Protein AF-A0A916NHJ7-F1 (afdb_monomer)

Sequence (462 aa):
MIALILFLASYVYMGFEMLASRILGPYFGSGITVWACIISVFLIGSSIGYLLGGRTADLQGNRRWIRIYLLWAAVSVSISWPLSRLTLPLLSEEVTMASILLQTSLLFLIPSILSSAAIPGLMKLGIGERTEGVKIGIYHMVVSVGSVAGTLITTFYMLPGMRLQHIVIGFALIYFLSWFMMEVKWYKLCLFAIAFIPLLDIGGARLGDNPIKDHVSTPYHDIFITESSEYNGQPGDYVFMQFDTHALQGAIDKNDRNNILFSYIRETLHIADTYAPQAHNIFMIGHGAGILTNALEQSGKTIEVAELDPQVLELSRKYFGYAGDRVAIGDGRVLLNEKQDSRYDMIVLDAFKAEGVPFHLLTRDFFQLVQRKLKPSGLVVINMIGAIEGDSLIEDVTATTGSVFGSVKTIARYDDKQMDQNILYLLSQQPLASVKTSEYMEVTTRAGNIITDQSIPNRKLQ

Structure (mmCIF, N/CA/C/O backbone):
data_AF-A0A916NHJ7-F1
#
_entry.id   AF-A0A916NHJ7-F1
#
loop_
_atom_site.group_PDB
_atom_site.id
_atom_site.type_symbol
_atom_site.label_atom_id
_atom_site.label_alt_id
_atom_site.label_comp_id
_atom_site.label_asym_id
_atom_site.label_entity_id
_atom_site.label_seq_id
_atom_site.pdbx_PDB_ins_code
_atom_site.Cartn_x
_atom_site.Cartn_y
_atom_site.Cartn_z
_atom_site.occupancy
_atom_site.B_iso_or_equiv
_atom_site.auth_seq_id
_atom_site.auth_comp_id
_atom_site.auth_asym_id
_atom_site.auth_atom_id
_atom_site.pdbx_PDB_model_num
ATOM 1 N N . MET A 1 1 ? 13.258 -7.791 -36.715 1.00 88.31 1 MET A N 1
ATOM 2 C CA . MET A 1 1 ? 14.292 -7.463 -35.703 1.00 88.31 1 MET A CA 1
ATOM 3 C C . MET A 1 1 ? 14.124 -6.056 -35.132 1.00 88.31 1 MET A C 1
ATOM 5 O O . MET A 1 1 ? 13.813 -5.963 -33.960 1.00 88.31 1 MET A O 1
ATOM 9 N N . ILE A 1 2 ? 14.275 -4.977 -35.918 1.00 92.00 2 ILE A N 1
ATOM 10 C CA . ILE A 1 2 ? 14.212 -3.587 -35.402 1.00 92.00 2 ILE A CA 1
ATOM 11 C C . ILE A 1 2 ? 12.891 -3.293 -34.673 1.00 92.00 2 ILE A C 1
ATOM 13 O O . ILE A 1 2 ? 12.920 -2.786 -33.561 1.00 92.00 2 ILE A O 1
ATOM 17 N N . ALA A 1 3 ? 11.751 -3.676 -35.260 1.00 92.62 3 ALA A N 1
ATOM 18 C CA . ALA A 1 3 ? 10.442 -3.511 -34.624 1.00 92.62 3 ALA A CA 1
ATOM 19 C C . ALA A 1 3 ? 10.335 -4.257 -33.280 1.00 92.62 3 ALA A C 1
ATOM 21 O O . ALA A 1 3 ? 9.790 -3.721 -32.328 1.00 92.62 3 ALA A O 1
ATOM 22 N N . LEU A 1 4 ? 10.916 -5.455 -33.168 1.00 94.44 4 LEU A N 1
ATOM 23 C CA . LEU A 1 4 ? 10.929 -6.205 -31.910 1.00 94.44 4 LEU A CA 1
ATOM 24 C C . LEU A 1 4 ? 11.786 -5.508 -30.843 1.00 94.44 4 LEU A C 1
ATOM 26 O O . LEU A 1 4 ? 11.355 -5.399 -29.706 1.00 94.44 4 LEU A O 1
ATOM 30 N N . ILE A 1 5 ? 12.964 -4.989 -31.207 1.00 95.38 5 ILE A N 1
ATOM 31 C CA . ILE A 1 5 ? 13.815 -4.235 -30.270 1.00 95.38 5 ILE A CA 1
ATOM 32 C C . ILE A 1 5 ? 13.122 -2.941 -29.823 1.00 95.38 5 ILE A C 1
ATOM 34 O O . ILE A 1 5 ? 13.173 -2.608 -28.646 1.00 95.38 5 ILE A O 1
ATOM 38 N N . LEU A 1 6 ? 12.445 -2.234 -30.736 1.00 96.19 6 LEU A N 1
ATOM 39 C CA . LEU A 1 6 ? 11.636 -1.060 -30.391 1.00 96.19 6 LEU A CA 1
ATOM 40 C C . LEU A 1 6 ? 10.507 -1.416 -29.424 1.00 96.19 6 LEU A C 1
ATOM 42 O O . LEU A 1 6 ? 10.377 -0.767 -28.395 1.00 96.19 6 LEU A O 1
ATOM 46 N N . PHE A 1 7 ? 9.748 -2.473 -29.721 1.00 97.94 7 PHE A N 1
ATOM 47 C CA . PHE A 1 7 ? 8.695 -2.975 -28.839 1.00 97.94 7 PHE A CA 1
ATOM 48 C C . PHE A 1 7 ? 9.237 -3.284 -27.438 1.00 97.94 7 PHE A C 1
ATOM 50 O O . PHE A 1 7 ? 8.687 -2.806 -26.451 1.00 97.94 7 PHE A O 1
ATOM 57 N N . LEU A 1 8 ? 10.335 -4.043 -27.350 1.00 97.31 8 LEU A N 1
ATOM 58 C CA . LEU A 1 8 ? 10.948 -4.445 -26.083 1.00 97.31 8 LEU A CA 1
ATOM 59 C C . LEU A 1 8 ? 11.519 -3.254 -25.303 1.00 97.31 8 LEU A C 1
ATOM 61 O O . LEU A 1 8 ? 11.355 -3.192 -24.089 1.00 97.31 8 LEU A O 1
ATOM 65 N N . ALA A 1 9 ? 12.150 -2.295 -25.982 1.00 96.69 9 ALA A N 1
ATOM 66 C CA . ALA A 1 9 ? 12.657 -1.088 -25.339 1.00 96.69 9 ALA A CA 1
ATOM 67 C C . ALA A 1 9 ? 11.517 -0.233 -24.765 1.00 96.69 9 ALA A C 1
ATOM 69 O O . ALA A 1 9 ? 11.596 0.213 -23.625 1.00 96.69 9 ALA A O 1
ATOM 70 N N . SER A 1 10 ? 10.426 -0.055 -25.515 1.00 97.75 10 SER A N 1
ATOM 71 C CA . SER A 1 10 ? 9.242 0.676 -25.046 1.00 97.75 10 SER A CA 1
ATOM 72 C C . SER A 1 10 ? 8.493 -0.057 -23.930 1.00 97.75 10 SER A C 1
ATOM 74 O O . SER A 1 10 ? 8.027 0.586 -22.990 1.00 97.75 10 SER A O 1
ATOM 76 N N . TYR A 1 11 ? 8.434 -1.391 -23.995 1.00 98.31 11 TYR A N 1
ATOM 77 C CA . TYR A 1 11 ? 7.910 -2.251 -22.931 1.00 98.31 11 TYR A CA 1
ATOM 78 C C . TYR A 1 11 ? 8.669 -2.042 -21.622 1.00 98.31 11 TYR A C 1
ATOM 80 O O . TYR A 1 11 ? 8.058 -1.751 -20.596 1.00 98.31 11 TYR A O 1
ATOM 88 N N . VAL A 1 12 ? 10.002 -2.147 -21.659 1.00 98.00 12 VAL A N 1
ATOM 89 C CA . VAL A 1 12 ? 10.820 -1.988 -20.455 1.00 98.00 12 VAL A CA 1
ATOM 90 C C . VAL A 1 12 ? 10.752 -0.560 -19.931 1.00 98.00 12 VAL A C 1
ATOM 92 O O . VAL A 1 12 ? 10.625 -0.382 -18.728 1.00 98.00 12 VAL A O 1
ATOM 95 N N . TYR A 1 13 ? 10.811 0.451 -20.802 1.00 98.00 13 TYR A N 1
ATOM 96 C CA . TYR A 1 13 ? 10.738 1.852 -20.387 1.00 98.00 13 TYR A CA 1
ATOM 97 C C . TYR A 1 13 ? 9.485 2.138 -19.546 1.00 98.00 13 TYR A C 1
ATOM 99 O O . TYR A 1 13 ? 9.607 2.601 -18.413 1.00 98.00 13 TYR A O 1
ATOM 107 N N . MET A 1 14 ? 8.299 1.790 -20.061 1.00 97.88 14 MET A N 1
ATOM 108 C CA . MET A 1 14 ? 7.044 2.013 -19.334 1.00 97.88 14 MET A CA 1
ATOM 109 C C . MET A 1 14 ? 6.874 1.070 -18.145 1.00 97.88 14 MET A C 1
ATOM 111 O O . MET A 1 14 ? 6.363 1.476 -17.106 1.00 97.88 14 MET A O 1
ATOM 115 N N . GLY A 1 15 ? 7.303 -0.190 -18.263 1.00 97.44 15 GLY A N 1
ATOM 116 C CA . GLY A 1 15 ? 7.277 -1.121 -17.136 1.00 97.44 15 GLY A CA 1
ATOM 117 C C . GLY A 1 15 ? 8.141 -0.629 -15.972 1.00 97.44 15 GLY A C 1
ATOM 118 O O . GLY A 1 15 ? 7.748 -0.724 -14.813 1.00 97.44 15 GLY A O 1
ATOM 119 N N . PHE A 1 16 ? 9.301 -0.044 -16.269 1.00 97.06 16 PHE A N 1
ATOM 120 C CA . PHE A 1 16 ? 10.210 0.504 -15.269 1.00 97.06 16 PHE A CA 1
ATOM 121 C C . PHE A 1 16 ? 9.670 1.785 -14.620 1.00 97.06 16 PHE A C 1
ATOM 123 O O . PHE A 1 16 ? 9.850 1.970 -13.419 1.00 97.06 16 PHE A O 1
ATOM 130 N N . GLU A 1 17 ? 8.937 2.618 -15.366 1.00 97.12 17 GLU A N 1
ATOM 131 C CA . GLU A 1 17 ? 8.174 3.741 -14.802 1.00 97.12 17 GLU A CA 1
ATOM 132 C C . GLU A 1 17 ? 7.118 3.260 -13.799 1.00 97.12 17 GLU A C 1
ATOM 134 O O . GLU A 1 17 ? 7.056 3.765 -12.679 1.00 97.12 17 GLU A O 1
ATOM 139 N N . MET A 1 18 ? 6.356 2.214 -14.143 1.00 94.31 18 MET A N 1
ATOM 140 C CA . MET A 1 18 ? 5.379 1.618 -13.222 1.00 94.31 18 MET A CA 1
ATOM 141 C C . MET A 1 18 ? 6.028 1.001 -11.979 1.00 94.31 18 MET A C 1
ATOM 143 O O . MET A 1 18 ? 5.416 0.969 -10.914 1.00 94.31 18 MET A O 1
ATOM 147 N N . LEU A 1 19 ? 7.259 0.505 -12.104 1.00 92.19 19 LEU A N 1
ATOM 148 C CA . LEU A 1 19 ? 8.019 -0.064 -10.995 1.00 92.19 19 LEU A CA 1
ATOM 149 C C . LEU A 1 19 ? 8.539 1.012 -10.029 1.00 92.19 19 LEU A C 1
ATOM 151 O O . LEU A 1 19 ? 8.711 0.733 -8.842 1.00 92.19 19 LEU A O 1
ATOM 155 N N . ALA A 1 20 ? 8.777 2.235 -10.515 1.00 94.19 20 ALA A N 1
ATOM 156 C CA . ALA A 1 20 ? 9.348 3.322 -9.724 1.00 94.19 20 ALA A CA 1
ATOM 157 C C . ALA A 1 20 ? 8.499 3.658 -8.490 1.00 94.19 20 ALA A C 1
ATOM 159 O O . ALA A 1 20 ? 9.054 3.852 -7.408 1.00 94.19 20 ALA A O 1
ATOM 160 N N . SER A 1 21 ? 7.167 3.647 -8.616 1.00 87.94 21 SER A N 1
ATOM 161 C CA . SER A 1 21 ? 6.261 3.917 -7.490 1.00 87.94 21 SER A CA 1
ATOM 162 C C . SER A 1 21 ? 6.359 2.862 -6.394 1.00 87.94 21 SER A C 1
ATOM 164 O O . SER A 1 21 ? 6.292 3.205 -5.221 1.00 87.94 21 SER A O 1
ATOM 166 N N . ARG A 1 22 ? 6.616 1.597 -6.744 1.00 83.56 22 ARG A N 1
ATOM 167 C CA . ARG A 1 22 ? 6.809 0.512 -5.767 1.00 83.56 22 ARG A CA 1
ATOM 168 C C . ARG A 1 22 ? 8.195 0.512 -5.134 1.00 83.56 22 ARG A C 1
ATOM 170 O O . ARG A 1 22 ? 8.341 0.088 -3.996 1.00 83.56 22 ARG A O 1
ATOM 177 N N . ILE A 1 23 ? 9.213 0.997 -5.845 1.00 86.88 23 ILE A N 1
ATOM 178 C CA . ILE A 1 23 ? 10.556 1.186 -5.275 1.00 86.88 23 ILE A CA 1
ATOM 179 C C . ILE A 1 23 ? 10.562 2.361 -4.283 1.00 86.88 23 ILE A C 1
ATOM 181 O O . ILE A 1 23 ? 11.226 2.283 -3.253 1.00 86.88 23 ILE A O 1
ATOM 185 N N . LEU A 1 24 ? 9.834 3.440 -4.587 1.00 85.75 24 LEU A N 1
ATOM 186 C CA . LEU A 1 24 ? 9.736 4.633 -3.737 1.00 85.75 24 LEU A CA 1
ATOM 187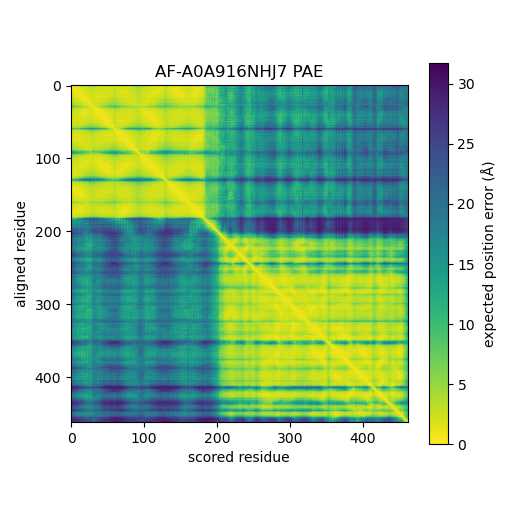 C C . LEU A 1 24 ? 8.710 4.485 -2.603 1.00 85.75 24 LEU A C 1
ATOM 189 O O . LEU A 1 24 ? 8.896 5.077 -1.541 1.00 85.75 24 LEU A O 1
ATOM 193 N N . GLY A 1 25 ? 7.668 3.678 -2.817 1.00 77.56 25 GLY A N 1
ATOM 194 C CA . GLY A 1 25 ? 6.541 3.453 -1.909 1.00 77.56 25 GLY A CA 1
ATOM 195 C C . GLY A 1 25 ? 6.907 3.235 -0.439 1.00 77.56 25 GLY A C 1
ATOM 196 O O . GLY A 1 25 ? 6.372 3.966 0.388 1.00 77.56 25 GLY A O 1
ATOM 197 N N . PRO A 1 26 ? 7.857 2.339 -0.094 1.00 70.50 26 PRO A N 1
ATOM 198 C CA . PRO A 1 26 ? 8.241 2.097 1.298 1.00 70.50 26 PRO A CA 1
ATOM 199 C C . PRO A 1 26 ? 8.762 3.332 2.046 1.00 70.50 26 PRO A C 1
ATOM 201 O O . PRO A 1 26 ? 8.758 3.342 3.267 1.00 70.50 26 PRO A O 1
ATOM 204 N N . TYR A 1 27 ? 9.240 4.359 1.336 1.00 76.69 27 TYR A N 1
ATOM 205 C CA . TYR A 1 27 ? 9.911 5.518 1.936 1.00 76.69 27 TYR A CA 1
ATOM 206 C C . TYR A 1 27 ? 9.133 6.823 1.759 1.00 76.69 27 TYR A C 1
ATOM 208 O O . TYR A 1 27 ? 9.195 7.700 2.612 1.00 76.69 27 TYR A O 1
ATOM 216 N N . PHE A 1 28 ? 8.403 6.962 0.651 1.00 78.94 28 PHE A N 1
ATOM 217 C CA . PHE A 1 28 ? 7.708 8.201 0.291 1.00 78.94 28 PHE A CA 1
ATOM 218 C C . PHE A 1 28 ? 6.195 8.025 0.102 1.00 78.94 28 PHE A C 1
ATOM 220 O O . PHE A 1 28 ? 5.493 9.010 -0.125 1.00 78.94 28 PHE A O 1
ATOM 227 N N . GLY A 1 29 ? 5.686 6.794 0.196 1.00 69.62 29 GLY A N 1
ATOM 228 C CA . GLY A 1 29 ? 4.282 6.457 -0.020 1.00 69.62 29 GLY A CA 1
ATOM 229 C C . GLY A 1 29 ? 3.895 6.393 -1.499 1.00 69.62 29 GLY A C 1
ATOM 230 O O . GLY A 1 29 ? 4.732 6.472 -2.400 1.00 69.62 29 GLY A O 1
ATOM 231 N N . SER A 1 30 ? 2.596 6.243 -1.754 1.00 74.69 30 SER A N 1
ATOM 232 C CA . SER A 1 30 ? 2.004 6.072 -3.091 1.00 74.69 30 SER A CA 1
ATOM 233 C C . SER A 1 30 ? 1.142 7.265 -3.542 1.00 74.69 30 SER A C 1
ATOM 235 O O . SER A 1 30 ? 0.451 7.185 -4.559 1.00 74.69 30 SER A O 1
ATOM 237 N N . GLY A 1 31 ? 1.202 8.385 -2.811 1.00 74.94 31 GLY A N 1
ATOM 238 C CA . GLY A 1 31 ? 0.364 9.564 -3.033 1.00 74.94 31 GLY A CA 1
ATOM 239 C C . GLY A 1 31 ? 0.644 10.331 -4.334 1.00 74.94 31 GLY A C 1
ATOM 240 O O . GLY A 1 31 ? 1.626 10.105 -5.046 1.00 74.94 31 GLY A O 1
ATOM 241 N N . ILE A 1 32 ? -0.218 11.310 -4.630 1.00 81.31 32 ILE A N 1
ATOM 242 C CA . ILE A 1 32 ? -0.219 12.070 -5.898 1.00 81.31 32 ILE A CA 1
ATOM 243 C C . ILE A 1 32 ? 1.118 12.791 -6.148 1.00 81.31 32 ILE A C 1
ATOM 245 O O . ILE A 1 32 ? 1.594 12.836 -7.282 1.00 81.31 32 ILE A O 1
ATOM 249 N N . THR A 1 33 ? 1.761 13.316 -5.099 1.00 83.94 33 THR A N 1
ATOM 250 C CA . THR A 1 33 ? 3.068 13.992 -5.198 1.00 83.94 33 THR A CA 1
ATOM 251 C C . THR A 1 33 ? 4.162 13.053 -5.711 1.00 83.94 33 THR A C 1
ATOM 253 O O . THR A 1 33 ? 4.962 13.449 -6.557 1.00 83.94 33 THR A O 1
ATOM 256 N N . VAL A 1 34 ? 4.174 11.796 -5.253 1.00 87.62 34 VAL A N 1
ATOM 257 C CA . VAL A 1 34 ? 5.161 10.789 -5.675 1.00 87.62 34 VAL A CA 1
ATOM 258 C C . VAL A 1 34 ? 4.984 10.470 -7.155 1.00 87.62 34 VAL A C 1
ATOM 260 O O . VAL A 1 34 ? 5.947 10.530 -7.921 1.00 87.62 34 VAL A O 1
ATOM 263 N N . TRP A 1 35 ? 3.744 10.234 -7.586 1.00 92.12 35 TRP A N 1
ATOM 264 C CA . TRP A 1 35 ? 3.425 10.012 -8.997 1.00 92.12 35 TRP A CA 1
ATOM 265 C C . TRP A 1 35 ? 3.801 11.196 -9.887 1.00 92.12 35 TRP A C 1
ATOM 267 O O . TRP A 1 35 ? 4.393 11.000 -10.949 1.00 92.12 35 TRP A O 1
ATOM 277 N N . ALA A 1 36 ? 3.522 12.425 -9.447 1.00 94.44 36 ALA A N 1
ATOM 278 C CA . ALA A 1 36 ? 3.893 13.625 -10.187 1.00 94.44 36 ALA A CA 1
ATOM 279 C C . ALA A 1 36 ? 5.416 13.729 -10.385 1.00 94.44 36 ALA A C 1
ATOM 281 O O . ALA A 1 36 ? 5.873 14.051 -11.486 1.00 94.44 36 ALA A O 1
ATOM 282 N N . CYS A 1 37 ? 6.212 13.411 -9.357 1.00 96.44 37 CYS A N 1
ATOM 283 C CA . CYS A 1 37 ? 7.671 13.379 -9.455 1.00 96.44 37 CYS A CA 1
ATOM 284 C C . CYS A 1 37 ? 8.169 12.279 -10.404 1.00 96.44 37 CYS A C 1
ATOM 286 O O . CYS A 1 37 ? 9.020 12.564 -11.248 1.00 96.44 37 CYS A O 1
ATOM 288 N N . ILE A 1 38 ? 7.624 11.058 -10.310 1.00 97.56 38 ILE A N 1
ATOM 289 C CA . ILE A 1 38 ? 7.973 9.933 -11.196 1.00 97.56 38 ILE A CA 1
ATOM 290 C C . ILE A 1 38 ? 7.753 10.324 -12.655 1.00 97.56 38 ILE A C 1
ATOM 292 O O . ILE A 1 38 ? 8.708 10.348 -13.432 1.00 97.56 38 ILE A O 1
ATOM 296 N N . ILE A 1 39 ? 6.528 10.721 -13.005 1.00 97.19 39 ILE A N 1
ATOM 297 C CA . ILE A 1 39 ? 6.168 11.078 -14.382 1.00 97.19 39 ILE A CA 1
ATOM 298 C C . ILE A 1 39 ? 7.064 12.219 -14.883 1.00 97.19 39 ILE A C 1
ATOM 300 O O . ILE A 1 39 ? 7.590 12.162 -15.994 1.00 97.19 39 ILE A O 1
ATOM 304 N N . SER A 1 40 ? 7.311 13.239 -14.054 1.00 97.94 40 SER A N 1
ATOM 305 C CA . SER A 1 40 ? 8.167 14.374 -14.425 1.00 97.94 40 SER A CA 1
ATOM 306 C C . SER A 1 40 ? 9.598 13.943 -14.760 1.00 97.94 40 SER A C 1
ATOM 308 O O . SER A 1 40 ? 10.138 14.344 -15.792 1.00 97.94 40 SER A O 1
ATOM 310 N N . VAL A 1 41 ? 10.215 13.099 -13.928 1.00 98.44 41 VAL A N 1
ATOM 311 C CA . VAL A 1 41 ? 11.582 12.605 -14.158 1.00 98.44 41 VAL A CA 1
ATOM 312 C C . VAL A 1 41 ? 11.650 11.736 -15.412 1.00 98.44 41 VAL A C 1
ATOM 314 O O . VAL A 1 41 ? 12.583 11.880 -16.209 1.00 98.44 41 VAL A O 1
ATOM 317 N N . PHE A 1 42 ? 10.658 10.873 -15.637 1.00 98.31 42 PHE A N 1
ATOM 318 C CA . PHE A 1 42 ? 10.603 10.043 -16.837 1.00 98.31 42 PHE A CA 1
ATOM 319 C C . PHE A 1 42 ? 10.402 10.885 -18.107 1.00 98.31 42 PHE A C 1
ATOM 321 O O . PHE A 1 42 ? 11.143 10.691 -19.074 1.00 98.31 42 PHE A O 1
ATOM 328 N N . LEU A 1 43 ? 9.510 11.881 -18.100 1.00 97.88 43 LEU A N 1
ATOM 329 C CA . LEU A 1 43 ? 9.291 12.798 -19.229 1.00 97.88 43 LEU A CA 1
ATOM 330 C C . LEU A 1 43 ? 10.515 13.669 -19.544 1.00 97.88 43 LEU A C 1
ATOM 332 O O . LEU A 1 43 ? 10.874 13.838 -20.712 1.00 97.88 43 LEU A O 1
ATOM 336 N N . ILE A 1 44 ? 11.194 14.198 -18.523 1.00 98.31 44 ILE A N 1
ATOM 337 C CA . ILE A 1 44 ? 12.445 14.948 -18.708 1.00 98.31 44 ILE A CA 1
ATOM 338 C C . ILE A 1 44 ? 13.520 14.023 -19.284 1.00 98.31 44 ILE A C 1
ATOM 340 O O . ILE A 1 44 ? 14.172 14.364 -20.275 1.00 98.31 44 ILE A O 1
ATOM 344 N N . GLY A 1 45 ? 13.676 12.832 -18.702 1.00 98.19 45 GLY A N 1
ATOM 345 C CA . GLY A 1 45 ? 14.646 11.844 -19.156 1.00 98.19 45 GLY A CA 1
ATOM 346 C C . GLY A 1 45 ? 14.409 11.415 -20.604 1.00 98.19 45 GLY A C 1
ATOM 347 O O . GLY A 1 45 ? 15.348 11.423 -21.400 1.00 98.19 45 GLY A O 1
ATOM 348 N N . SER A 1 46 ? 13.159 11.139 -20.987 1.00 97.62 46 SER A N 1
ATOM 349 C CA . SER A 1 46 ? 12.818 10.792 -22.371 1.00 97.62 46 SER A CA 1
ATOM 350 C C . SER A 1 46 ? 13.037 11.940 -23.341 1.00 97.62 46 SER A C 1
ATOM 352 O O . SER A 1 46 ? 13.585 11.721 -24.416 1.00 97.62 46 SER A O 1
ATOM 354 N N . SER A 1 47 ? 12.702 13.170 -22.956 1.00 98.38 47 SER A N 1
ATOM 355 C CA . SER A 1 47 ? 12.949 14.354 -23.786 1.00 98.38 47 SER A CA 1
ATOM 356 C C . SER A 1 47 ? 14.440 14.528 -24.094 1.00 98.38 47 SER A C 1
ATOM 358 O O . SER A 1 47 ? 14.828 14.715 -25.252 1.00 98.38 47 SER A O 1
ATOM 360 N N . ILE A 1 48 ? 15.295 14.406 -23.073 1.00 98.50 48 ILE A N 1
ATOM 361 C CA . ILE A 1 48 ? 16.754 14.469 -23.233 1.00 98.50 48 ILE A CA 1
ATOM 362 C C . ILE A 1 48 ? 17.249 13.289 -24.076 1.00 98.50 48 ILE A C 1
ATOM 364 O O . ILE A 1 48 ? 18.054 13.474 -24.992 1.00 98.50 48 ILE A O 1
ATOM 368 N N . GLY A 1 49 ? 16.763 12.079 -23.801 1.00 98.12 49 GLY A N 1
ATOM 369 C CA . GLY A 1 49 ? 17.156 10.884 -24.533 1.00 98.12 49 GLY A CA 1
ATOM 370 C C . GLY A 1 49 ? 16.779 10.949 -26.010 1.00 98.12 49 GLY A C 1
ATOM 371 O O . GLY A 1 49 ? 17.640 10.713 -26.852 1.00 98.12 49 GLY A O 1
ATOM 372 N N . TYR A 1 50 ? 15.564 11.370 -26.365 1.00 97.38 50 TYR A N 1
ATOM 373 C CA . TYR A 1 50 ? 15.160 11.566 -27.761 1.00 97.38 50 TYR A CA 1
ATOM 374 C C . TYR A 1 50 ? 16.037 12.587 -28.485 1.00 97.38 50 TYR A C 1
ATOM 376 O O . TYR A 1 50 ? 16.427 12.352 -29.630 1.00 97.38 50 TYR A O 1
ATOM 384 N N . LEU A 1 51 ? 16.415 13.682 -27.819 1.00 97.69 51 LEU A N 1
ATOM 385 C CA . LEU A 1 51 ? 17.330 14.670 -28.387 1.00 97.69 51 LEU A CA 1
ATOM 386 C C . LEU A 1 51 ? 18.724 14.072 -28.654 1.00 97.69 51 LEU A C 1
ATOM 388 O O . LEU A 1 51 ? 19.284 14.258 -29.737 1.00 97.69 51 LEU A O 1
ATOM 392 N N . LEU A 1 52 ? 19.288 13.342 -27.686 1.00 96.88 52 LEU A N 1
ATOM 393 C CA . LEU A 1 52 ? 20.598 12.689 -27.816 1.00 96.88 52 LEU A CA 1
ATOM 394 C C . LEU A 1 52 ? 20.584 11.572 -28.868 1.00 96.88 52 LEU A C 1
ATOM 396 O O . LEU A 1 52 ? 21.484 11.486 -29.707 1.00 96.88 52 LEU A O 1
ATOM 400 N N . GLY A 1 53 ? 19.542 10.746 -28.847 1.00 96.06 53 GLY A N 1
ATOM 401 C CA . GLY A 1 53 ? 19.307 9.664 -29.792 1.00 96.06 53 GLY A CA 1
ATOM 402 C C . GLY A 1 53 ? 19.125 10.170 -31.216 1.00 96.06 53 GLY A C 1
ATOM 403 O O . GLY A 1 53 ? 19.702 9.610 -32.141 1.00 96.06 53 GLY A O 1
ATOM 404 N N . GLY A 1 54 ? 18.384 11.265 -31.404 1.00 95.38 54 GLY A N 1
ATOM 405 C CA . GLY A 1 54 ? 18.210 11.904 -32.709 1.00 95.38 54 GLY A CA 1
ATOM 406 C C . GLY A 1 54 ? 19.536 12.407 -33.278 1.00 95.38 54 GLY A C 1
ATOM 407 O O . GLY A 1 54 ? 19.893 12.071 -34.404 1.00 95.38 54 GLY A O 1
ATOM 408 N N . ARG A 1 55 ? 20.329 13.120 -32.465 1.00 94.75 55 ARG A N 1
ATOM 409 C CA . ARG A 1 55 ? 21.656 13.612 -32.878 1.00 94.75 55 ARG A CA 1
ATOM 410 C C . ARG A 1 55 ? 22.607 12.480 -33.257 1.00 94.75 55 ARG A C 1
ATOM 412 O O . ARG A 1 55 ? 23.307 12.573 -34.260 1.00 94.75 55 ARG A O 1
ATOM 419 N N . THR A 1 56 ? 22.651 11.409 -32.467 1.00 95.38 56 THR A N 1
ATOM 420 C CA . THR A 1 56 ? 23.542 10.269 -32.740 1.00 95.38 56 THR A CA 1
ATOM 421 C C . THR A 1 56 ? 23.041 9.358 -33.859 1.00 95.38 56 THR A C 1
ATOM 423 O O . THR A 1 56 ? 23.856 8.694 -34.503 1.00 95.38 56 THR A O 1
ATOM 426 N N . ALA A 1 57 ? 21.739 9.368 -34.158 1.00 92.38 57 ALA A N 1
ATOM 427 C CA . ALA A 1 57 ? 21.168 8.674 -35.310 1.00 92.38 57 ALA A CA 1
ATOM 428 C C . ALA A 1 57 ? 21.646 9.259 -36.652 1.00 92.38 57 ALA A C 1
ATOM 430 O O . ALA A 1 57 ? 21.689 8.547 -37.661 1.00 92.38 57 ALA A O 1
ATOM 431 N N . ASP A 1 58 ? 22.027 10.538 -36.678 1.00 90.94 58 ASP A N 1
ATOM 432 C CA . ASP A 1 58 ? 22.592 11.217 -37.852 1.00 90.94 58 ASP A CA 1
ATOM 433 C C . ASP A 1 58 ? 24.099 11.008 -38.022 1.00 90.94 58 ASP A C 1
ATOM 435 O O . ASP A 1 58 ? 24.631 11.217 -39.112 1.00 90.94 58 ASP A O 1
ATOM 439 N N . LEU A 1 59 ? 24.788 10.518 -36.990 1.00 90.25 59 LEU A N 1
ATOM 440 C CA . LEU A 1 59 ? 26.215 10.229 -37.070 1.00 90.25 59 LEU A CA 1
ATOM 441 C C . LEU A 1 59 ? 26.497 8.945 -37.860 1.00 90.25 59 LEU A C 1
ATOM 443 O O . LEU A 1 59 ? 25.754 7.955 -37.810 1.00 90.25 59 LEU A O 1
ATOM 447 N N . GLN A 1 60 ? 27.656 8.921 -38.525 1.00 75.56 60 GLN A N 1
ATOM 448 C CA . GLN A 1 60 ? 28.204 7.683 -39.071 1.00 75.56 60 GLN A CA 1
ATOM 449 C C . GLN A 1 60 ? 28.380 6.667 -37.932 1.00 75.56 60 GLN A C 1
ATOM 451 O O . GLN A 1 60 ? 29.002 6.947 -36.908 1.00 75.56 60 GLN A O 1
ATOM 456 N N . GLY A 1 61 ? 27.792 5.480 -38.094 1.00 82.00 61 GLY A N 1
ATOM 457 C CA . GLY A 1 61 ? 27.788 4.460 -37.047 1.00 82.00 61 GLY A CA 1
ATOM 458 C C . GLY A 1 61 ? 26.611 4.528 -36.065 1.00 82.00 61 GLY A C 1
ATOM 459 O O . GLY A 1 61 ? 26.761 4.036 -34.952 1.00 82.00 61 GLY A O 1
ATOM 460 N N . ASN A 1 62 ? 25.434 5.034 -36.461 1.00 90.06 62 ASN A N 1
ATOM 461 C CA . ASN A 1 62 ? 24.166 4.938 -35.702 1.00 90.06 62 ASN A CA 1
ATOM 462 C C . ASN A 1 62 ? 23.985 3.575 -34.986 1.00 90.06 62 ASN A C 1
ATOM 464 O O . ASN A 1 62 ? 23.722 3.496 -33.788 1.00 90.06 62 ASN A O 1
ATOM 468 N N . ARG A 1 63 ? 24.263 2.469 -35.690 1.00 91.06 63 ARG A N 1
ATOM 469 C CA . ARG A 1 63 ? 24.177 1.106 -35.137 1.00 91.06 63 ARG A CA 1
ATOM 470 C C . ARG A 1 63 ? 25.064 0.881 -33.899 1.00 91.06 63 ARG A C 1
ATOM 472 O O . ARG A 1 63 ? 24.702 0.091 -33.034 1.00 91.06 63 ARG A O 1
ATOM 479 N N . ARG A 1 64 ? 26.214 1.557 -33.801 1.00 91.56 64 ARG A N 1
ATOM 480 C CA . ARG A 1 64 ? 27.101 1.546 -32.624 1.00 91.56 64 ARG A CA 1
ATOM 481 C C . ARG A 1 64 ? 26.492 2.337 -31.466 1.00 91.56 64 ARG A C 1
ATOM 483 O O . ARG A 1 64 ? 26.557 1.863 -30.339 1.00 91.56 64 ARG A O 1
ATOM 490 N N . TRP A 1 65 ? 25.888 3.492 -31.733 1.00 94.62 65 TRP A N 1
ATOM 491 C CA . TRP A 1 65 ? 25.254 4.327 -30.708 1.00 94.62 65 TRP A CA 1
ATOM 492 C C . TRP A 1 65 ? 24.029 3.665 -30.084 1.00 94.62 65 TRP A C 1
ATOM 494 O O . TRP A 1 65 ? 23.972 3.568 -28.863 1.00 94.62 65 TRP A O 1
ATOM 504 N N . ILE A 1 66 ? 23.134 3.084 -30.892 1.00 94.75 66 ILE A N 1
ATOM 505 C CA . ILE A 1 66 ? 21.993 2.294 -30.386 1.00 94.75 66 ILE A CA 1
ATOM 506 C C . ILE A 1 66 ? 22.480 1.218 -29.413 1.00 94.75 66 ILE A C 1
ATOM 508 O O . ILE A 1 66 ? 21.912 1.022 -28.345 1.00 94.75 66 ILE A O 1
ATOM 512 N N . ARG A 1 67 ? 23.577 0.539 -29.756 1.00 92.06 67 ARG A N 1
ATOM 513 C CA . ARG A 1 67 ? 24.157 -0.492 -28.897 1.00 92.06 67 ARG A CA 1
ATOM 514 C C . ARG A 1 67 ? 24.725 0.067 -27.596 1.00 92.06 67 ARG A C 1
ATOM 516 O O . ARG A 1 67 ? 24.584 -0.574 -26.562 1.00 92.06 67 ARG A O 1
ATOM 523 N N . ILE A 1 68 ? 25.377 1.223 -27.636 1.00 93.50 68 ILE A N 1
ATOM 524 C CA . ILE A 1 68 ? 25.853 1.893 -26.420 1.00 93.50 68 ILE A CA 1
ATOM 525 C C . ILE A 1 68 ? 24.654 2.204 -25.519 1.00 93.50 68 ILE A C 1
ATOM 527 O O . ILE A 1 68 ? 24.687 1.851 -24.345 1.00 93.50 68 ILE A O 1
ATOM 531 N N . TYR A 1 69 ? 23.578 2.765 -26.074 1.00 97.00 69 TYR A N 1
ATOM 532 C CA . TYR A 1 69 ? 22.370 3.080 -25.314 1.00 97.00 69 TYR A CA 1
ATOM 533 C C . TYR A 1 69 ? 21.707 1.844 -24.710 1.00 97.00 69 TYR A C 1
ATOM 535 O O . TYR A 1 69 ? 21.476 1.833 -23.510 1.00 97.00 69 TYR A O 1
ATOM 543 N N . LEU A 1 70 ? 21.487 0.774 -25.482 1.00 95.19 70 LEU A N 1
ATOM 544 C CA . LEU A 1 70 ? 20.872 -0.457 -24.964 1.00 95.19 70 LEU A CA 1
ATOM 545 C C . LEU A 1 70 ? 21.720 -1.126 -23.871 1.00 95.19 70 LEU A C 1
ATOM 547 O O . LEU A 1 70 ? 21.179 -1.586 -22.868 1.00 95.19 70 LEU A O 1
ATOM 551 N N . LEU A 1 71 ? 23.048 -1.162 -24.033 1.00 92.94 71 LEU A N 1
ATOM 552 C CA . LEU A 1 71 ? 23.939 -1.747 -23.028 1.00 92.94 71 LEU A CA 1
ATOM 553 C C . LEU A 1 71 ? 23.931 -0.933 -21.730 1.00 92.94 71 LEU A C 1
ATOM 555 O O . LEU A 1 71 ? 23.790 -1.496 -20.650 1.00 92.94 71 LEU A O 1
ATOM 559 N N . TRP A 1 72 ? 24.068 0.390 -21.827 1.00 94.94 72 TRP A N 1
ATOM 560 C CA . TRP A 1 72 ? 24.080 1.250 -20.647 1.00 94.94 72 TRP A CA 1
ATOM 561 C C . TRP A 1 72 ? 22.689 1.426 -20.030 1.00 94.94 72 TRP A C 1
ATOM 563 O O . TRP A 1 72 ? 22.598 1.632 -18.823 1.00 94.94 72 TRP A O 1
ATOM 573 N N . ALA A 1 73 ? 21.608 1.272 -20.797 1.00 96.19 73 ALA A N 1
ATOM 574 C CA . ALA A 1 73 ? 20.255 1.148 -20.260 1.00 96.19 73 ALA A CA 1
ATOM 575 C C . ALA A 1 73 ? 20.140 -0.120 -19.403 1.00 96.19 73 ALA A C 1
ATOM 577 O O . ALA A 1 73 ? 19.722 -0.030 -18.255 1.00 96.19 73 ALA A O 1
ATOM 578 N N . ALA A 1 74 ? 20.615 -1.274 -19.893 1.00 93.81 74 ALA A N 1
ATOM 579 C CA . ALA A 1 74 ? 20.643 -2.506 -19.101 1.00 93.81 74 ALA A CA 1
ATOM 580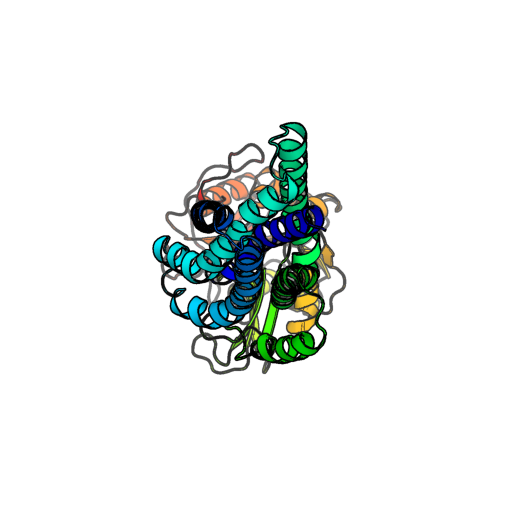 C C . ALA A 1 74 ? 21.445 -2.333 -17.799 1.00 93.81 74 ALA A C 1
ATOM 582 O O . ALA A 1 74 ? 20.966 -2.684 -16.727 1.00 93.81 74 ALA A O 1
ATOM 583 N N . VAL A 1 75 ? 22.644 -1.745 -17.884 1.00 92.81 75 VAL A N 1
ATOM 584 C CA . VAL A 1 75 ? 23.505 -1.497 -16.715 1.00 92.81 75 VAL A CA 1
ATOM 585 C C . VAL A 1 75 ? 22.854 -0.529 -15.726 1.00 92.81 75 VAL A C 1
ATOM 587 O O . VAL A 1 75 ? 22.824 -0.809 -14.533 1.00 92.81 75 VAL A O 1
ATOM 590 N N . SER A 1 76 ? 22.321 0.599 -16.196 1.00 94.88 76 SER A N 1
ATOM 591 C CA . SER A 1 76 ? 21.727 1.612 -15.316 1.00 94.88 76 SER A CA 1
ATOM 592 C C . SER A 1 76 ? 20.426 1.136 -14.661 1.00 94.88 76 SER A C 1
ATOM 594 O O . SER A 1 76 ? 20.242 1.385 -13.474 1.00 94.88 76 SER A O 1
ATOM 596 N N . VAL A 1 77 ? 19.578 0.383 -15.377 1.00 94.69 77 VAL A N 1
ATOM 597 C CA . VAL A 1 77 ? 18.404 -0.294 -14.793 1.00 94.69 77 VAL A CA 1
ATOM 598 C C . VAL A 1 77 ? 18.832 -1.312 -13.736 1.00 94.69 77 VAL A C 1
ATOM 600 O O . VAL A 1 77 ? 18.267 -1.327 -12.653 1.00 94.69 77 VAL A O 1
ATOM 603 N N . SER A 1 78 ? 19.863 -2.126 -13.983 1.00 89.88 78 SER A N 1
ATOM 604 C CA . SER A 1 78 ? 20.365 -3.058 -12.960 1.00 89.88 78 SER A CA 1
ATOM 605 C C . SER A 1 78 ? 20.895 -2.344 -11.714 1.00 89.88 78 SER A C 1
ATOM 607 O O . SER A 1 78 ? 20.668 -2.811 -10.602 1.00 89.88 78 SER A O 1
ATOM 609 N N . ILE A 1 79 ? 21.602 -1.221 -11.886 1.00 89.62 79 ILE A N 1
ATOM 610 C CA . ILE A 1 79 ? 22.184 -0.440 -10.782 1.00 89.62 79 ILE A CA 1
ATOM 611 C C . ILE A 1 79 ? 21.108 0.261 -9.947 1.00 89.62 79 ILE A C 1
ATOM 613 O O . ILE A 1 79 ? 21.334 0.492 -8.759 1.00 89.62 79 ILE A O 1
ATOM 617 N N . SER A 1 80 ? 19.939 0.573 -10.513 1.00 90.94 80 SER A N 1
ATOM 618 C CA . SER A 1 80 ? 18.902 1.310 -9.786 1.00 90.94 80 SER A CA 1
ATOM 619 C C . SER A 1 80 ? 18.439 0.582 -8.520 1.00 90.94 80 SER A C 1
ATOM 621 O O . SER A 1 80 ? 18.116 1.241 -7.542 1.00 90.94 80 SER A O 1
ATOM 623 N N . TRP A 1 81 ? 18.438 -0.757 -8.506 1.00 87.25 81 TRP A N 1
ATOM 624 C CA . TRP A 1 81 ? 18.030 -1.555 -7.343 1.00 87.25 81 TRP A CA 1
ATOM 625 C C . TRP A 1 81 ? 19.006 -1.485 -6.150 1.00 87.25 81 TRP A C 1
ATOM 627 O O . TRP A 1 81 ? 18.590 -1.093 -5.062 1.00 87.25 81 TRP A O 1
ATOM 637 N N . PRO A 1 82 ? 20.304 -1.824 -6.280 1.00 83.12 82 PRO A N 1
ATOM 638 C CA . PRO A 1 82 ? 21.241 -1.649 -5.171 1.00 83.12 82 PRO A CA 1
ATOM 639 C C . PRO A 1 82 ? 21.400 -0.171 -4.788 1.00 83.12 82 PRO A C 1
ATOM 641 O O . PRO A 1 82 ? 21.524 0.145 -3.606 1.00 83.12 82 PRO A O 1
ATOM 644 N N . LEU A 1 83 ? 21.338 0.746 -5.761 1.00 87.06 83 LEU A N 1
ATOM 645 C CA . LEU A 1 83 ? 21.391 2.179 -5.483 1.00 87.06 83 LEU A CA 1
ATOM 646 C C . LEU A 1 83 ? 20.188 2.641 -4.656 1.00 87.06 83 LEU A C 1
ATOM 648 O O . LEU A 1 83 ? 20.364 3.456 -3.750 1.00 87.06 83 LEU A O 1
ATOM 652 N N . SER A 1 84 ? 18.989 2.111 -4.919 1.00 85.69 84 SER A N 1
ATOM 653 C CA . SER A 1 84 ? 17.796 2.453 -4.145 1.00 85.69 84 SER A CA 1
ATOM 654 C C . SER A 1 84 ? 17.946 2.030 -2.689 1.00 85.69 84 SER A C 1
ATOM 656 O O . SER A 1 84 ? 17.667 2.827 -1.804 1.00 85.69 84 SER A O 1
ATOM 658 N N . ARG A 1 85 ? 18.500 0.845 -2.411 1.00 81.44 85 ARG A N 1
ATOM 659 C CA . ARG A 1 85 ? 18.759 0.407 -1.028 1.00 81.44 85 ARG A CA 1
ATOM 660 C C . ARG A 1 85 ? 19.760 1.282 -0.277 1.00 81.44 85 ARG A C 1
ATOM 662 O O . ARG A 1 85 ? 19.644 1.416 0.935 1.00 81.44 85 ARG A O 1
ATOM 669 N N . LEU A 1 86 ? 20.730 1.865 -0.979 1.00 82.38 86 LEU A N 1
ATOM 670 C CA . LEU A 1 86 ? 21.719 2.755 -0.370 1.00 82.38 86 LEU A CA 1
ATOM 671 C C . LEU A 1 86 ? 21.155 4.156 -0.107 1.00 82.38 86 LEU A C 1
ATOM 673 O O . LEU A 1 86 ? 21.443 4.755 0.921 1.00 82.38 86 LEU A O 1
ATOM 677 N N . THR A 1 87 ? 20.400 4.697 -1.061 1.00 84.88 87 THR A N 1
ATOM 678 C CA . THR A 1 87 ? 20.019 6.118 -1.076 1.00 84.88 87 THR A CA 1
ATOM 679 C C . THR A 1 87 ? 18.662 6.392 -0.440 1.00 84.88 87 THR A C 1
ATOM 681 O O . THR A 1 87 ? 18.497 7.448 0.161 1.00 84.88 87 THR A O 1
ATOM 684 N N . LEU A 1 88 ? 17.716 5.446 -0.515 1.00 83.12 88 LEU A N 1
ATOM 685 C CA . LEU A 1 88 ? 16.368 5.631 0.027 1.00 83.12 88 LEU A CA 1
ATOM 686 C C . LEU A 1 88 ? 16.353 5.873 1.545 1.00 83.12 88 LEU A C 1
ATOM 688 O O . LEU A 1 88 ? 15.750 6.867 1.942 1.00 83.12 88 LEU A O 1
ATOM 692 N N . PRO A 1 89 ? 17.049 5.078 2.389 1.00 77.19 89 PRO A N 1
ATOM 693 C CA . PRO A 1 89 ? 17.022 5.292 3.838 1.00 77.19 89 PRO A CA 1
ATOM 694 C C . PRO A 1 89 ? 17.629 6.632 4.271 1.00 77.19 89 PRO A C 1
ATOM 696 O O . PRO A 1 89 ? 17.236 7.188 5.286 1.00 77.19 89 PRO A O 1
ATOM 699 N N . LEU A 1 90 ? 18.589 7.158 3.501 1.00 75.69 90 LEU A N 1
ATOM 700 C CA . LEU A 1 90 ? 19.304 8.399 3.825 1.00 75.69 90 LEU A CA 1
ATOM 701 C C . LEU A 1 90 ? 18.469 9.658 3.567 1.00 75.69 90 LEU A C 1
ATOM 703 O O . LEU A 1 90 ? 18.753 10.708 4.131 1.00 75.69 90 LEU A O 1
ATOM 707 N N . LEU A 1 91 ? 17.494 9.579 2.660 1.00 72.12 91 LEU A N 1
ATOM 708 C CA . LEU A 1 91 ? 16.710 10.728 2.194 1.00 72.12 91 LEU A CA 1
ATOM 709 C C . LEU A 1 91 ? 15.235 10.648 2.609 1.00 72.12 91 LEU A C 1
ATOM 711 O O . LEU A 1 91 ? 14.450 11.513 2.220 1.00 72.12 91 LEU A O 1
ATOM 715 N N . SER A 1 92 ? 14.862 9.631 3.392 1.00 70.94 92 SER A N 1
ATOM 716 C CA . SER A 1 92 ? 13.500 9.417 3.891 1.00 70.94 92 SER A CA 1
ATOM 717 C C . SER A 1 92 ? 13.231 10.005 5.279 1.00 70.94 92 SER A C 1
ATOM 719 O O . SER A 1 92 ? 12.102 9.914 5.742 1.00 70.94 92 SER A O 1
ATOM 721 N N . GLU A 1 93 ? 14.228 10.592 5.954 1.00 68.88 93 GLU A N 1
ATOM 722 C CA . GLU A 1 93 ? 14.033 11.204 7.284 1.00 68.88 93 GLU A CA 1
ATOM 723 C C . GLU A 1 93 ? 13.115 12.438 7.232 1.00 68.88 93 GLU A C 1
ATOM 725 O O . GLU A 1 93 ? 12.272 12.620 8.106 1.00 68.88 93 GLU A O 1
ATOM 730 N N . GLU A 1 94 ? 13.216 13.247 6.170 1.00 72.12 94 GLU A N 1
ATOM 731 C CA . GLU A 1 94 ? 12.298 14.356 5.891 1.00 72.12 94 GLU A CA 1
ATOM 732 C C . GLU A 1 94 ? 11.612 14.156 4.530 1.00 72.12 94 GLU A C 1
ATOM 734 O O . GLU A 1 94 ? 12.167 14.426 3.455 1.00 72.12 94 GLU A O 1
ATOM 739 N N . VAL A 1 95 ? 10.365 13.683 4.567 1.00 76.50 95 VAL A N 1
ATOM 740 C CA . VAL A 1 95 ? 9.542 13.477 3.368 1.00 76.50 95 VAL A CA 1
ATOM 741 C C . VAL A 1 95 ? 9.044 14.829 2.849 1.00 76.50 95 VAL A C 1
ATOM 743 O O . VAL A 1 95 ? 8.070 15.399 3.334 1.00 76.50 95 VAL A O 1
ATOM 746 N N . THR A 1 96 ? 9.718 15.353 1.826 1.00 86.31 96 THR A N 1
ATOM 747 C CA . THR A 1 96 ? 9.372 16.600 1.138 1.00 86.31 96 THR A CA 1
ATOM 748 C C . THR A 1 96 ? 9.319 16.365 -0.369 1.00 86.31 96 THR A C 1
ATOM 750 O O . THR A 1 96 ? 9.912 15.427 -0.899 1.00 86.31 96 THR A O 1
ATOM 753 N N . MET A 1 97 ? 8.657 17.256 -1.112 1.00 87.75 97 MET A N 1
ATOM 754 C CA . MET A 1 97 ? 8.669 17.190 -2.581 1.00 87.75 97 MET A CA 1
ATOM 755 C C . MET A 1 97 ? 10.103 17.205 -3.145 1.00 87.75 97 MET A C 1
ATOM 757 O O . MET A 1 97 ? 10.384 16.556 -4.151 1.00 87.75 97 MET A O 1
ATOM 761 N N . ALA A 1 98 ? 11.017 17.926 -2.489 1.00 89.00 98 ALA A N 1
ATOM 762 C CA . ALA A 1 98 ? 12.413 18.008 -2.897 1.00 89.00 98 ALA A CA 1
ATOM 763 C C . ALA A 1 98 ? 13.153 16.675 -2.708 1.00 89.00 98 ALA A C 1
ATOM 765 O O . ALA A 1 98 ? 13.867 16.262 -3.624 1.00 89.00 98 ALA A O 1
ATOM 766 N N . SER A 1 99 ? 12.961 15.983 -1.576 1.00 87.44 99 SER A N 1
ATOM 767 C CA . SER A 1 99 ? 13.595 14.678 -1.338 1.00 87.44 99 SER A CA 1
ATOM 768 C C . SER A 1 99 ? 13.054 13.605 -2.285 1.00 87.44 99 SER A C 1
ATOM 770 O O . SER A 1 99 ? 13.846 12.882 -2.891 1.00 87.44 99 SER A O 1
ATOM 772 N N . ILE A 1 100 ? 11.741 13.591 -2.545 1.00 90.69 100 ILE A N 1
ATOM 773 C CA . ILE A 1 100 ? 11.117 12.697 -3.536 1.00 90.69 100 ILE A CA 1
ATOM 774 C C . ILE A 1 100 ? 11.701 12.940 -4.933 1.00 90.69 100 ILE A C 1
ATOM 776 O O . ILE A 1 100 ? 12.103 11.994 -5.619 1.00 90.69 100 ILE A O 1
ATOM 780 N N . LEU A 1 101 ? 11.764 14.200 -5.378 1.00 94.75 101 LEU A N 1
ATOM 781 C CA . LEU A 1 101 ? 12.258 14.543 -6.713 1.00 94.75 101 LEU A CA 1
ATOM 782 C C . LEU A 1 101 ? 13.745 14.209 -6.873 1.00 94.75 101 LEU A C 1
ATOM 784 O O . LEU A 1 101 ? 14.139 13.666 -7.909 1.00 94.75 101 LEU A O 1
ATOM 788 N N . LEU A 1 102 ? 14.561 14.510 -5.860 1.00 94.62 102 LEU A N 1
ATOM 789 C CA . LEU A 1 102 ? 15.984 14.179 -5.839 1.00 94.62 102 LEU A CA 1
ATOM 790 C C . LEU A 1 102 ? 16.182 12.667 -5.957 1.00 94.62 102 LEU A C 1
ATOM 792 O O . LEU A 1 102 ? 16.924 12.210 -6.825 1.00 94.62 102 LEU A O 1
ATOM 796 N N . GLN A 1 103 ? 15.465 11.897 -5.143 1.00 93.19 103 GLN A N 1
ATOM 797 C CA . GLN A 1 103 ? 15.572 10.447 -5.121 1.00 93.19 103 GLN A CA 1
ATOM 798 C C . GLN A 1 103 ? 15.109 9.812 -6.434 1.00 93.19 103 GLN A C 1
ATOM 800 O O . GLN A 1 103 ? 15.799 8.973 -7.014 1.00 93.19 103 GLN A O 1
ATOM 805 N N . THR A 1 104 ? 13.965 10.258 -6.948 1.00 96.00 104 THR A N 1
ATOM 806 C CA . THR A 1 104 ? 13.442 9.809 -8.242 1.00 96.00 104 THR A CA 1
ATOM 807 C C . THR A 1 104 ? 14.450 10.109 -9.355 1.00 96.00 104 THR A C 1
ATOM 809 O O . THR A 1 104 ? 14.719 9.262 -10.207 1.00 96.00 104 THR A O 1
ATOM 812 N N . SER A 1 105 ? 15.072 11.292 -9.326 1.00 97.06 105 SER A N 1
ATOM 813 C CA . SER A 1 105 ? 16.091 11.683 -10.304 1.00 97.06 105 SER A CA 1
ATOM 814 C C . SER A 1 105 ? 17.347 10.815 -10.209 1.00 97.06 105 SER A C 1
ATOM 816 O O . SER A 1 105 ? 17.830 10.337 -11.235 1.00 97.06 105 SER A O 1
ATOM 818 N N . LEU A 1 106 ? 17.854 10.568 -8.998 1.00 96.12 106 LEU A N 1
ATOM 819 C CA . LEU A 1 106 ? 19.032 9.730 -8.759 1.00 96.12 106 LEU A CA 1
ATOM 820 C C . LEU A 1 106 ? 18.843 8.304 -9.288 1.00 96.12 106 LEU A C 1
ATOM 822 O O . LEU A 1 106 ? 19.765 7.742 -9.878 1.00 96.12 106 LEU A O 1
ATOM 826 N N . LEU A 1 107 ? 17.651 7.734 -9.103 1.00 95.81 107 LEU A N 1
ATOM 827 C CA . LEU A 1 107 ? 17.374 6.349 -9.476 1.00 95.81 107 LEU A CA 1
ATOM 828 C C . LEU A 1 107 ? 16.978 6.178 -10.943 1.00 95.81 107 LEU A C 1
ATOM 830 O O . LEU A 1 107 ? 17.387 5.200 -11.568 1.00 95.81 107 LEU A O 1
ATOM 834 N N . PHE A 1 108 ? 16.179 7.095 -11.496 1.00 98.00 108 PHE A N 1
ATOM 835 C CA . PHE A 1 108 ? 15.450 6.830 -12.740 1.00 98.00 108 PHE A CA 1
ATOM 836 C C . PHE A 1 108 ? 15.820 7.749 -13.908 1.00 98.00 108 PHE A C 1
ATOM 838 O O . PHE A 1 108 ? 15.571 7.383 -15.059 1.00 98.00 108 PHE A O 1
ATOM 845 N N . LEU A 1 109 ? 16.474 8.894 -13.671 1.00 98.31 109 LEU A N 1
ATOM 846 C CA . LEU A 1 109 ? 16.780 9.846 -14.746 1.00 98.31 109 LEU A CA 1
ATOM 847 C C . LEU A 1 109 ? 17.746 9.256 -15.784 1.00 98.31 109 LEU A C 1
ATOM 849 O O . LEU A 1 109 ? 17.461 9.278 -16.981 1.00 98.31 109 LEU A O 1
ATOM 853 N N . ILE A 1 110 ? 18.876 8.696 -15.340 1.00 98.12 110 ILE A N 1
ATOM 854 C CA . ILE A 1 110 ? 19.885 8.111 -16.238 1.00 98.12 110 ILE A CA 1
ATOM 855 C C . ILE A 1 110 ? 19.321 6.899 -17.006 1.00 98.12 110 ILE A C 1
ATOM 857 O O . ILE A 1 110 ? 19.437 6.894 -18.238 1.00 98.12 110 ILE A O 1
ATOM 861 N N . PRO A 1 111 ? 18.668 5.910 -16.354 1.00 97.44 111 PRO A N 1
ATOM 862 C CA . PRO A 1 111 ? 17.990 4.831 -17.071 1.00 97.44 111 PRO A CA 1
ATOM 863 C C . PRO A 1 111 ? 16.978 5.328 -18.107 1.00 97.44 111 PRO A C 1
ATOM 865 O O . PRO A 1 111 ? 16.961 4.819 -19.229 1.00 97.44 111 PRO A O 1
ATOM 868 N N . SER A 1 112 ? 16.174 6.342 -17.768 1.00 97.94 112 SER A N 1
ATOM 869 C CA . SER A 1 112 ? 15.169 6.924 -18.667 1.00 97.94 112 SER A CA 1
ATOM 870 C C . SER A 1 112 ? 15.806 7.564 -19.908 1.00 97.94 112 SER A C 1
ATOM 872 O O . SER A 1 112 ? 15.384 7.279 -21.035 1.00 97.94 112 SER A O 1
ATOM 874 N N . ILE A 1 113 ? 16.877 8.350 -19.735 1.00 98.62 113 ILE A N 1
ATOM 875 C CA . ILE A 1 113 ? 17.629 8.971 -20.841 1.00 98.62 113 ILE A CA 1
ATOM 876 C C . ILE A 1 113 ? 18.198 7.909 -21.783 1.00 98.62 113 ILE A C 1
ATOM 878 O O . ILE A 1 113 ? 18.042 8.000 -23.000 1.00 98.62 113 ILE A O 1
ATOM 882 N N . LEU A 1 114 ? 18.865 6.891 -21.239 1.00 98.06 114 LEU A N 1
ATOM 883 C CA . LEU A 1 114 ? 19.538 5.871 -22.046 1.00 98.06 114 LEU A CA 1
ATOM 884 C C . LEU A 1 114 ? 18.542 4.976 -22.788 1.00 98.06 114 LEU A C 1
ATOM 886 O O . LEU A 1 114 ? 18.741 4.674 -23.964 1.00 98.06 114 LEU A O 1
ATOM 890 N N . SER A 1 115 ? 17.450 4.601 -22.123 1.00 96.44 115 SER A N 1
ATOM 891 C CA . SER A 1 115 ? 16.376 3.788 -22.698 1.00 96.44 115 SER A CA 1
ATOM 892 C C . SER A 1 115 ? 15.715 4.476 -23.896 1.00 96.44 115 SER A C 1
ATOM 894 O O . SER A 1 115 ? 15.543 3.880 -24.960 1.00 96.44 115 SER A O 1
ATOM 896 N N . SER A 1 116 ? 15.391 5.761 -23.747 1.00 97.56 116 SER A N 1
ATOM 897 C CA . SER A 1 116 ? 14.729 6.558 -24.786 1.00 97.56 116 SER A CA 1
ATOM 898 C C . SER A 1 116 ? 15.673 6.978 -25.920 1.00 97.56 116 SER A C 1
ATOM 900 O O . SER A 1 116 ? 15.247 7.042 -27.075 1.00 97.56 116 SER A O 1
ATOM 902 N N . ALA A 1 117 ? 16.969 7.175 -25.651 1.00 97.94 117 ALA A N 1
ATOM 903 C CA . ALA A 1 117 ? 17.959 7.532 -26.672 1.00 97.94 117 ALA A CA 1
ATOM 904 C C . ALA A 1 117 ? 18.164 6.460 -27.755 1.00 97.94 117 ALA A C 1
ATOM 906 O O . ALA A 1 117 ? 18.568 6.777 -28.875 1.00 97.94 117 ALA A O 1
ATOM 907 N N . ALA A 1 118 ? 17.842 5.195 -27.478 1.00 96.00 118 ALA A N 1
ATOM 908 C CA . ALA A 1 118 ? 17.890 4.140 -28.488 1.00 96.00 118 ALA A CA 1
ATOM 909 C C . ALA A 1 118 ? 16.785 4.276 -29.559 1.00 96.00 118 ALA A C 1
ATOM 911 O O . ALA A 1 118 ? 16.979 3.834 -30.697 1.00 96.00 118 ALA A O 1
ATOM 912 N N . ILE A 1 119 ? 15.641 4.888 -29.223 1.00 96.31 119 ILE A N 1
ATOM 913 C CA . ILE A 1 119 ? 14.423 4.879 -30.050 1.00 96.31 119 ILE A CA 1
ATOM 914 C C . ILE A 1 119 ? 14.613 5.607 -31.394 1.00 96.31 119 ILE A C 1
ATOM 916 O O . ILE A 1 119 ? 14.344 4.982 -32.426 1.00 96.31 119 ILE A O 1
ATOM 920 N N . PRO A 1 120 ? 15.125 6.857 -31.460 1.00 95.62 120 PRO A N 1
ATOM 921 C CA . PRO A 1 120 ? 15.293 7.557 -32.737 1.00 95.62 120 PRO A CA 1
ATOM 922 C C . PRO A 1 120 ? 16.241 6.826 -33.695 1.00 95.62 120 PRO A C 1
ATOM 924 O O . PRO A 1 120 ? 15.958 6.698 -34.888 1.00 95.62 120 PRO A O 1
ATOM 927 N N . GLY A 1 121 ? 17.343 6.278 -33.170 1.00 94.06 121 GLY A N 1
ATOM 928 C CA . GLY A 1 121 ? 18.301 5.501 -33.955 1.00 94.06 121 GLY A CA 1
ATOM 929 C C . GLY A 1 121 ? 17.679 4.240 -34.553 1.00 94.06 121 GLY A C 1
ATOM 930 O O . GLY A 1 121 ? 17.880 3.958 -35.739 1.00 94.06 121 GLY A O 1
ATOM 931 N N . LEU A 1 122 ? 16.893 3.506 -33.757 1.00 94.06 122 LEU A N 1
ATOM 932 C CA . LEU A 1 122 ? 16.162 2.317 -34.200 1.00 94.06 122 LEU A CA 1
ATOM 933 C C . LEU A 1 122 ? 15.110 2.655 -35.262 1.00 94.06 122 LEU A C 1
ATOM 935 O O . LEU A 1 122 ? 15.054 1.975 -36.287 1.00 94.06 122 LEU A O 1
ATOM 939 N N . MET A 1 123 ? 14.318 3.711 -35.053 1.00 93.25 123 MET A N 1
ATOM 940 C CA . MET A 1 123 ? 13.334 4.177 -36.035 1.00 93.25 123 MET A CA 1
ATOM 941 C C . MET A 1 123 ? 14.006 4.539 -37.360 1.00 93.25 123 MET A C 1
ATOM 943 O O . MET A 1 123 ? 13.577 4.068 -38.412 1.00 93.25 123 MET A O 1
ATOM 947 N N . LYS A 1 124 ? 15.111 5.291 -37.318 1.00 92.25 124 LYS A N 1
ATOM 948 C CA . LYS A 1 124 ? 15.854 5.676 -38.523 1.00 92.25 124 LYS A CA 1
ATOM 949 C C . LYS A 1 124 ? 16.404 4.469 -39.288 1.00 92.25 124 LYS A C 1
ATOM 951 O O . LYS A 1 124 ? 16.280 4.417 -40.509 1.00 92.25 124 LYS A O 1
ATOM 956 N N . LEU A 1 125 ? 16.966 3.472 -38.591 1.00 90.81 125 LEU A N 1
ATOM 957 C CA . LEU A 1 125 ? 17.415 2.225 -39.233 1.00 90.81 125 LEU A CA 1
ATOM 958 C C . LEU A 1 125 ? 16.261 1.437 -39.864 1.00 90.81 125 LEU A C 1
ATOM 960 O O . LEU A 1 125 ? 16.473 0.747 -40.857 1.00 90.81 125 LEU A O 1
ATOM 964 N N . GLY A 1 126 ? 15.071 1.494 -39.264 1.00 88.25 126 GLY A N 1
ATOM 965 C CA . GLY A 1 126 ? 13.888 0.790 -39.748 1.00 88.25 126 GLY A CA 1
ATOM 966 C C . GLY A 1 126 ? 13.233 1.445 -40.963 1.00 88.25 126 GLY A C 1
ATOM 967 O O . GLY A 1 126 ? 12.810 0.749 -41.884 1.00 88.25 126 GLY A O 1
ATOM 968 N N . ILE A 1 127 ? 13.161 2.777 -40.975 1.00 89.38 127 ILE A N 1
ATOM 969 C CA . ILE A 1 127 ? 12.554 3.555 -42.065 1.00 89.38 127 ILE A CA 1
ATOM 970 C C . ILE A 1 127 ? 13.457 3.548 -43.311 1.00 89.38 127 ILE A C 1
ATOM 972 O O . ILE A 1 127 ? 12.957 3.398 -44.428 1.00 89.38 127 ILE A O 1
ATOM 976 N N . GLY A 1 128 ? 14.779 3.631 -43.123 1.00 83.12 128 GLY A N 1
ATOM 977 C CA . GLY A 1 128 ? 15.747 3.735 -44.217 1.00 83.12 128 GLY A CA 1
ATOM 978 C C . GLY A 1 128 ? 15.824 5.151 -44.803 1.00 83.12 128 GLY A C 1
ATOM 979 O O . GLY A 1 128 ? 15.385 6.114 -44.183 1.00 83.12 128 GLY A O 1
ATOM 980 N N . GLU A 1 129 ? 16.412 5.293 -45.995 1.00 77.81 129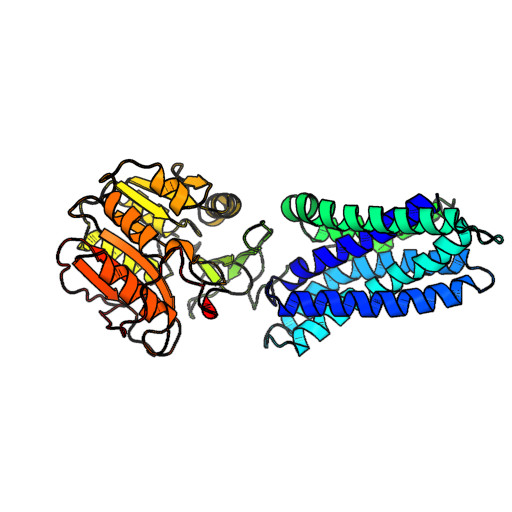 GLU A N 1
ATOM 981 C CA . GLU A 1 129 ? 16.676 6.610 -46.610 1.00 77.81 129 GLU A CA 1
ATOM 982 C C . GLU A 1 129 ? 15.436 7.285 -47.216 1.00 77.81 129 GLU A C 1
ATOM 984 O O . GLU A 1 129 ? 15.418 8.502 -47.391 1.00 77.81 129 GLU A O 1
ATOM 989 N N . ARG A 1 130 ? 14.393 6.514 -47.548 1.00 79.19 130 ARG A N 1
ATOM 990 C CA . ARG A 1 130 ? 13.146 7.050 -48.107 1.00 79.19 130 ARG A CA 1
ATOM 991 C C . ARG A 1 130 ? 12.103 7.213 -47.012 1.00 79.19 130 ARG A C 1
ATOM 993 O O . ARG A 1 130 ? 11.629 6.232 -46.441 1.00 79.19 130 ARG A O 1
ATOM 1000 N N . THR A 1 131 ? 11.719 8.458 -46.764 1.00 75.88 131 THR A N 1
ATOM 1001 C CA . THR A 1 131 ? 10.693 8.805 -45.783 1.00 75.88 131 THR A CA 1
ATOM 1002 C C . THR A 1 131 ? 9.308 8.418 -46.301 1.00 75.88 131 THR A C 1
ATOM 1004 O O . THR A 1 131 ? 8.730 9.105 -47.139 1.00 75.88 131 THR A O 1
ATOM 1007 N N . GLU A 1 132 ? 8.762 7.317 -45.791 1.00 84.38 132 GLU A N 1
ATOM 1008 C CA . GLU A 1 132 ? 7.386 6.884 -46.049 1.00 84.38 132 GLU A CA 1
ATOM 1009 C C . GLU A 1 132 ? 6.540 7.082 -44.785 1.00 84.38 132 GLU A C 1
ATOM 1011 O O . GLU A 1 132 ? 6.826 6.487 -43.742 1.00 84.38 132 GLU A O 1
ATOM 1016 N N . GLY A 1 133 ? 5.464 7.872 -44.875 1.00 87.94 133 GLY A N 1
ATOM 1017 C CA . GLY A 1 133 ? 4.565 8.129 -43.739 1.00 87.94 133 GLY A CA 1
ATOM 1018 C C . GLY A 1 133 ? 3.978 6.852 -43.122 1.00 87.94 133 GLY A C 1
ATOM 1019 O O . GLY A 1 133 ? 3.844 6.757 -41.906 1.00 87.94 133 GLY A O 1
ATOM 1020 N N . VAL A 1 134 ? 3.723 5.826 -43.943 1.00 89.88 134 VAL A N 1
ATOM 1021 C CA . VAL A 1 134 ? 3.239 4.512 -43.485 1.00 89.88 134 VAL A CA 1
ATOM 1022 C C . VAL A 1 134 ? 4.258 3.822 -42.575 1.00 89.88 134 VAL A C 1
ATOM 1024 O O . VAL A 1 134 ? 3.887 3.322 -41.515 1.00 89.88 134 VAL A O 1
ATOM 1027 N N . LYS A 1 135 ? 5.550 3.825 -42.936 1.00 89.56 135 LYS A N 1
ATOM 1028 C CA . LYS A 1 135 ? 6.603 3.223 -42.101 1.00 89.56 135 LYS A CA 1
ATOM 1029 C C . LYS A 1 135 ? 6.743 3.961 -40.775 1.00 89.56 135 LYS A C 1
ATOM 1031 O O . LYS A 1 135 ? 6.821 3.309 -39.739 1.00 89.56 135 LYS A O 1
ATOM 1036 N N . ILE A 1 136 ? 6.717 5.296 -40.799 1.00 90.88 136 ILE A N 1
ATOM 1037 C CA . ILE A 1 136 ? 6.714 6.120 -39.580 1.00 90.88 136 ILE A CA 1
ATOM 1038 C C . ILE A 1 136 ? 5.546 5.707 -38.673 1.00 90.88 136 ILE A C 1
ATOM 1040 O O . ILE A 1 136 ? 5.761 5.395 -37.503 1.00 90.88 136 ILE A O 1
ATOM 1044 N N . GLY A 1 137 ? 4.333 5.615 -39.230 1.00 93.12 137 GLY A N 1
ATOM 1045 C CA . GLY A 1 137 ? 3.140 5.187 -38.500 1.00 93.12 137 GLY A CA 1
ATOM 1046 C C . GLY A 1 137 ? 3.277 3.797 -37.872 1.00 93.12 137 GLY A C 1
ATOM 1047 O O . GLY A 1 137 ? 2.987 3.633 -36.689 1.00 93.12 137 GLY A O 1
ATOM 1048 N N . ILE A 1 138 ? 3.786 2.809 -38.618 1.00 94.25 138 ILE A N 1
ATOM 1049 C CA . ILE A 1 138 ? 4.003 1.443 -38.109 1.00 94.25 138 ILE A CA 1
ATOM 1050 C C . ILE A 1 138 ? 4.986 1.439 -36.934 1.00 94.25 138 ILE A C 1
ATOM 1052 O O . ILE A 1 138 ? 4.732 0.789 -35.922 1.00 94.25 138 ILE A O 1
ATOM 1056 N N . TYR A 1 139 ? 6.105 2.159 -37.032 1.00 94.38 139 TYR A N 1
ATOM 1057 C 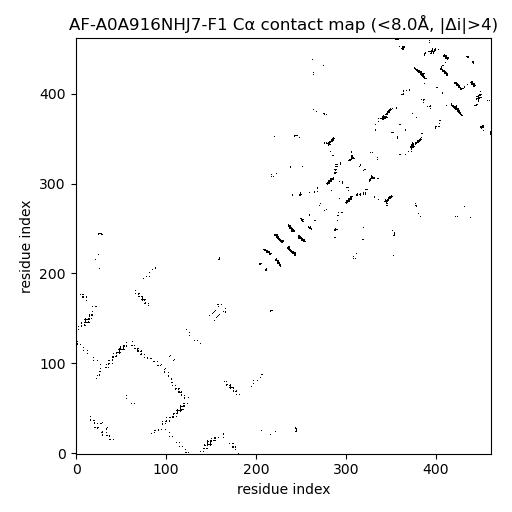CA . TYR A 1 139 ? 7.091 2.182 -35.951 1.00 94.38 139 TYR A CA 1
ATOM 1058 C C . TYR A 1 139 ? 6.585 2.914 -34.703 1.00 94.38 139 TYR A C 1
ATOM 1060 O O . TYR A 1 139 ? 6.860 2.457 -33.593 1.00 94.38 139 TYR A O 1
ATOM 1068 N N . HIS A 1 140 ? 5.797 3.981 -34.859 1.00 94.81 140 HIS A N 1
ATOM 1069 C CA . HIS A 1 140 ? 5.104 4.607 -33.730 1.00 94.81 140 HIS A CA 1
ATOM 1070 C C . HIS A 1 140 ? 4.076 3.668 -33.092 1.00 94.81 140 HIS A C 1
ATOM 1072 O O . HIS A 1 140 ? 4.059 3.542 -31.872 1.00 94.81 140 HIS A O 1
ATOM 1078 N N . MET A 1 141 ? 3.287 2.946 -33.896 1.00 97.25 141 MET A N 1
ATOM 1079 C CA . MET A 1 141 ? 2.352 1.934 -33.395 1.00 97.25 141 MET A CA 1
ATOM 1080 C C . MET A 1 141 ? 3.081 0.871 -32.563 1.00 97.25 141 MET A C 1
ATOM 1082 O O . MET A 1 141 ? 2.635 0.536 -31.471 1.00 97.25 141 MET A O 1
ATOM 1086 N N . VAL A 1 142 ? 4.220 0.363 -33.042 1.00 97.38 142 VAL A N 1
ATOM 1087 C CA . VAL A 1 142 ? 5.026 -0.640 -32.326 1.00 97.38 142 VAL A CA 1
ATOM 1088 C C . VAL A 1 142 ? 5.518 -0.121 -30.971 1.00 97.38 142 VAL A C 1
ATOM 1090 O O . VAL A 1 142 ? 5.446 -0.854 -29.986 1.00 97.38 142 VAL A O 1
ATOM 1093 N N . VAL A 1 143 ? 5.977 1.134 -30.908 1.00 96.75 143 VAL A N 1
ATOM 1094 C CA . VAL A 1 143 ? 6.362 1.793 -29.648 1.00 96.75 143 VAL A CA 1
ATOM 1095 C C . VAL A 1 143 ? 5.171 1.879 -28.698 1.00 96.75 143 VAL A C 1
ATOM 1097 O O . VAL A 1 143 ? 5.273 1.429 -27.561 1.00 96.75 143 VAL A O 1
ATOM 1100 N N . SER A 1 144 ? 4.021 2.374 -29.166 1.00 97.38 144 SER A N 1
ATOM 1101 C CA . SER A 1 144 ? 2.814 2.502 -28.343 1.00 97.38 144 SER A CA 1
ATOM 1102 C C . SER A 1 144 ? 2.317 1.154 -27.817 1.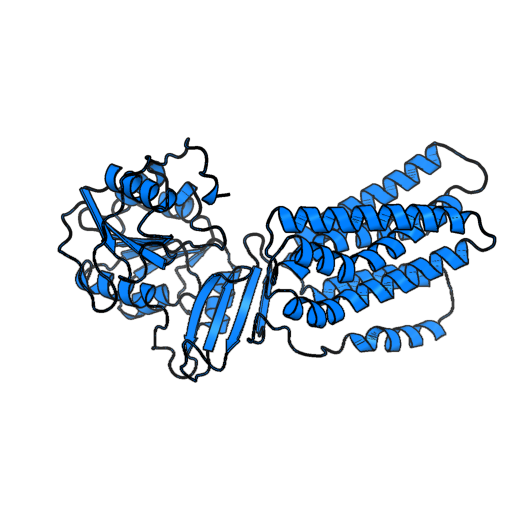00 97.38 144 SER A C 1
ATOM 1104 O O . SER A 1 144 ? 1.982 1.041 -26.642 1.00 97.38 144 SER A O 1
ATOM 1106 N N . VAL A 1 145 ? 2.307 0.115 -28.656 1.00 98.06 145 VAL A N 1
ATOM 1107 C CA . VAL A 1 145 ? 1.894 -1.238 -28.255 1.00 98.06 145 VAL A CA 1
ATOM 1108 C C . VAL A 1 145 ? 2.872 -1.830 -27.234 1.00 98.06 145 VAL A C 1
ATOM 1110 O O . VAL A 1 145 ? 2.432 -2.443 -26.265 1.00 98.06 145 VAL A O 1
ATOM 1113 N N . GLY A 1 146 ? 4.179 -1.593 -27.397 1.00 97.75 146 GLY A N 1
ATOM 1114 C CA . GLY A 1 146 ? 5.195 -1.953 -26.403 1.00 97.75 146 GLY A CA 1
ATOM 1115 C C . GLY A 1 146 ? 4.962 -1.264 -25.064 1.00 97.75 146 GLY A C 1
ATOM 1116 O O . GLY A 1 146 ? 4.891 -1.934 -24.041 1.00 97.75 146 GLY A O 1
ATOM 1117 N N . SER A 1 147 ? 4.758 0.052 -25.080 1.00 97.88 147 SER A N 1
ATOM 1118 C CA . SER A 1 147 ? 4.453 0.860 -23.897 1.00 97.88 147 SER A CA 1
ATOM 1119 C C . SER A 1 147 ? 3.208 0.372 -23.149 1.00 97.88 147 SER A C 1
ATOM 1121 O O . SER A 1 147 ? 3.277 0.142 -21.945 1.00 97.88 147 SER A O 1
ATOM 1123 N N . VAL A 1 148 ? 2.096 0.136 -23.858 1.00 98.31 148 VAL A N 1
ATOM 1124 C CA . VAL A 1 148 ? 0.853 -0.390 -23.263 1.00 98.31 148 VAL A CA 1
ATOM 1125 C C . VAL A 1 148 ? 1.078 -1.771 -22.650 1.00 98.31 148 VAL A C 1
ATOM 1127 O O . VAL A 1 148 ? 0.656 -2.017 -21.521 1.00 98.31 148 VAL A O 1
ATOM 1130 N N . ALA A 1 149 ? 1.773 -2.668 -23.357 1.00 97.75 149 ALA A N 1
ATOM 1131 C CA . ALA A 1 149 ? 2.111 -3.984 -22.826 1.00 97.75 149 ALA A CA 1
ATOM 1132 C C . ALA A 1 149 ? 3.001 -3.877 -21.577 1.00 97.75 149 ALA A C 1
ATOM 1134 O O . ALA A 1 149 ? 2.757 -4.582 -20.602 1.00 97.75 149 ALA A O 1
ATOM 1135 N N . GLY A 1 150 ? 3.983 -2.969 -21.585 1.00 96.94 150 GLY A N 1
ATOM 1136 C CA . GLY A 1 150 ? 4.874 -2.687 -20.460 1.00 96.94 150 GLY A CA 1
ATOM 1137 C C . GLY A 1 150 ? 4.100 -2.284 -19.219 1.00 96.94 150 GLY A C 1
ATOM 1138 O O . GLY A 1 150 ? 4.246 -2.914 -18.177 1.00 96.94 150 GLY A O 1
ATOM 1139 N N . THR A 1 151 ? 3.214 -1.299 -19.347 1.00 96.25 151 THR A N 1
ATOM 1140 C CA . THR A 1 151 ? 2.345 -0.847 -18.258 1.00 96.25 151 THR A CA 1
ATOM 1141 C C . THR A 1 151 ? 1.434 -1.970 -17.757 1.00 96.25 151 THR A C 1
ATOM 1143 O O . THR A 1 151 ? 1.482 -2.313 -16.580 1.00 96.25 151 THR A O 1
ATOM 1146 N N . LEU A 1 152 ? 0.639 -2.597 -18.631 1.00 95.56 152 LEU A N 1
ATOM 1147 C CA . LEU A 1 152 ? -0.375 -3.570 -18.206 1.00 95.56 152 LEU A CA 1
ATOM 1148 C C . LEU A 1 152 ? 0.235 -4.852 -17.625 1.00 95.56 152 LEU A C 1
ATOM 1150 O O . LEU A 1 152 ? -0.196 -5.313 -16.570 1.00 95.56 152 LEU A O 1
ATOM 1154 N N . ILE A 1 153 ? 1.236 -5.434 -18.291 1.00 94.44 153 ILE A N 1
ATOM 1155 C CA . ILE A 1 153 ? 1.854 -6.688 -17.837 1.00 94.44 153 ILE A CA 1
ATOM 1156 C C . ILE A 1 153 ? 2.620 -6.452 -16.537 1.00 94.44 153 ILE A C 1
ATOM 1158 O O . ILE A 1 153 ? 2.510 -7.249 -15.604 1.00 94.44 153 ILE A O 1
ATOM 1162 N N . THR A 1 154 ? 3.348 -5.339 -16.438 1.00 92.25 154 THR A N 1
ATOM 1163 C CA . THR A 1 154 ? 4.106 -5.041 -15.222 1.00 92.25 154 THR A CA 1
ATOM 1164 C C . THR A 1 154 ? 3.167 -4.816 -14.047 1.00 92.25 154 THR A C 1
ATOM 1166 O O . THR A 1 154 ? 3.335 -5.450 -13.009 1.00 92.25 154 THR A O 1
ATOM 1169 N N . THR A 1 155 ? 2.138 -3.984 -14.220 1.00 85.75 155 THR A N 1
ATOM 1170 C CA . THR A 1 155 ? 1.221 -3.618 -13.137 1.00 85.75 155 THR A CA 1
ATOM 1171 C C . THR A 1 155 ? 0.327 -4.765 -12.684 1.00 85.75 155 THR A C 1
ATOM 1173 O O . THR A 1 155 ? 0.197 -4.978 -11.482 1.00 85.75 155 THR A O 1
ATOM 1176 N N . PHE A 1 156 ? -0.278 -5.509 -13.612 1.00 84.50 156 PHE A N 1
ATOM 1177 C CA . PHE A 1 156 ? -1.296 -6.505 -13.261 1.00 84.50 156 PHE A CA 1
ATOM 1178 C C . PHE A 1 156 ? -0.754 -7.924 -13.072 1.00 84.50 156 PHE A C 1
ATOM 1180 O O . PHE A 1 156 ? -1.434 -8.736 -12.454 1.00 84.50 156 PHE A O 1
ATOM 1187 N N . TYR A 1 157 ? 0.447 -8.237 -13.574 1.00 81.94 157 TYR A N 1
ATOM 1188 C CA . TYR A 1 157 ? 0.991 -9.599 -13.511 1.00 81.94 157 TYR A CA 1
ATOM 1189 C C . TYR A 1 157 ? 2.350 -9.675 -12.819 1.00 81.94 157 TYR A C 1
ATOM 1191 O O . TYR A 1 157 ? 2.538 -10.523 -11.948 1.00 81.94 157 TYR A O 1
ATOM 1199 N N . MET A 1 158 ? 3.303 -8.807 -13.174 1.00 82.31 158 MET A N 1
ATOM 1200 C CA . MET A 1 158 ? 4.648 -8.894 -12.595 1.00 82.31 158 MET A CA 1
ATOM 1201 C C . MET A 1 158 ? 4.675 -8.396 -11.149 1.00 82.31 158 MET A C 1
ATOM 1203 O O . MET A 1 158 ? 5.190 -9.106 -10.293 1.00 82.31 158 MET A O 1
ATOM 1207 N N . LEU A 1 159 ? 4.104 -7.217 -10.870 1.00 78.81 159 LEU A N 1
ATOM 1208 C CA . LEU A 1 159 ? 4.099 -6.633 -9.525 1.00 78.81 159 LEU A CA 1
ATOM 1209 C C . LEU A 1 159 ? 3.416 -7.530 -8.475 1.00 78.81 159 LEU A C 1
ATOM 1211 O O . LEU A 1 159 ? 4.010 -7.705 -7.416 1.00 78.81 159 LEU A O 1
ATOM 1215 N N . PRO A 1 160 ? 2.241 -8.145 -8.733 1.00 65.75 160 PRO A N 1
ATOM 1216 C CA . PRO A 1 160 ? 1.616 -9.026 -7.743 1.00 65.75 160 PRO A CA 1
ATOM 1217 C C . PRO A 1 160 ? 2.299 -10.396 -7.627 1.00 65.75 160 PRO A C 1
ATOM 1219 O O . PRO A 1 160 ? 2.229 -11.034 -6.583 1.00 65.75 160 PRO A O 1
ATOM 1222 N N . GLY A 1 161 ? 2.920 -10.887 -8.708 1.00 64.00 161 GLY A N 1
ATOM 1223 C CA . GLY A 1 161 ? 3.421 -12.264 -8.789 1.00 64.00 161 GLY A CA 1
ATOM 1224 C C . GLY A 1 161 ? 4.920 -12.439 -8.533 1.00 64.00 161 GLY A C 1
ATOM 1225 O O . GLY A 1 161 ? 5.387 -13.570 -8.396 1.00 64.00 161 GLY A O 1
ATOM 1226 N N . MET A 1 162 ? 5.707 -11.360 -8.520 1.00 69.38 162 MET A N 1
ATOM 1227 C CA . MET A 1 162 ? 7.169 -11.425 -8.477 1.00 69.38 162 MET A CA 1
ATOM 1228 C C . MET A 1 162 ? 7.755 -10.364 -7.546 1.00 69.38 162 MET A C 1
ATOM 1230 O O . MET A 1 162 ? 7.316 -9.220 -7.522 1.00 69.38 162 MET A O 1
ATOM 1234 N N . ARG A 1 163 ? 8.846 -10.705 -6.848 1.00 70.25 163 ARG A N 1
ATOM 1235 C CA . ARG A 1 163 ? 9.624 -9.700 -6.099 1.00 70.25 163 ARG A CA 1
ATOM 1236 C C . ARG A 1 163 ? 10.182 -8.636 -7.049 1.00 70.25 163 ARG A C 1
ATOM 1238 O O . ARG A 1 163 ? 10.719 -8.994 -8.101 1.00 70.25 163 ARG A O 1
ATOM 1245 N N . LEU A 1 164 ? 10.172 -7.371 -6.621 1.00 78.75 164 LEU A N 1
ATOM 1246 C CA . LEU A 1 164 ? 10.642 -6.215 -7.405 1.00 78.75 164 LEU A CA 1
ATOM 1247 C C . LEU A 1 164 ? 12.038 -6.431 -8.013 1.00 78.75 164 LEU A C 1
ATOM 1249 O O . LEU A 1 164 ? 12.249 -6.142 -9.190 1.00 78.75 164 LEU A O 1
ATOM 1253 N N . GLN A 1 165 ? 12.963 -7.035 -7.255 1.00 78.12 165 GLN A N 1
ATOM 1254 C CA . GLN A 1 165 ? 14.311 -7.355 -7.736 1.00 78.12 165 GLN A CA 1
ATOM 1255 C C . GLN A 1 165 ? 14.302 -8.194 -9.024 1.00 78.12 165 GLN A C 1
ATOM 1257 O O . GLN A 1 165 ? 15.059 -7.918 -9.950 1.00 78.12 165 GLN A O 1
ATOM 1262 N N . HIS A 1 166 ? 13.416 -9.190 -9.130 1.00 79.94 166 HIS A N 1
ATOM 1263 C CA . HIS A 1 166 ? 13.352 -10.067 -10.299 1.00 79.94 166 HIS A CA 1
ATOM 1264 C C . HIS A 1 166 ? 12.790 -9.334 -11.521 1.00 79.94 166 HIS A C 1
ATOM 1266 O O . HIS A 1 166 ? 13.182 -9.639 -12.645 1.00 79.94 166 HIS A O 1
ATOM 1272 N N . ILE A 1 167 ? 11.914 -8.348 -11.306 1.00 88.19 167 ILE A N 1
ATOM 1273 C CA . ILE A 1 167 ? 11.361 -7.501 -12.368 1.00 88.19 167 ILE A CA 1
ATOM 1274 C C . ILE A 1 167 ? 12.458 -6.594 -12.936 1.00 88.19 167 ILE A C 1
ATOM 1276 O O . ILE A 1 167 ? 12.659 -6.582 -14.150 1.00 88.19 167 ILE A O 1
ATOM 1280 N N . VAL A 1 168 ? 13.232 -5.918 -12.072 1.00 90.00 168 VAL A N 1
ATOM 1281 C CA . VAL A 1 168 ? 14.397 -5.108 -12.488 1.00 90.00 168 VAL A CA 1
ATOM 1282 C C . VAL A 1 168 ? 15.380 -5.953 -13.302 1.00 90.00 168 VAL A C 1
ATOM 1284 O O . VAL A 1 168 ? 15.813 -5.547 -14.380 1.00 90.00 168 VAL A O 1
ATOM 1287 N N . ILE A 1 169 ? 15.691 -7.161 -12.821 1.00 84.50 169 ILE A N 1
ATOM 1288 C CA . ILE A 1 169 ? 16.586 -8.101 -13.507 1.00 84.50 169 ILE A CA 1
ATOM 1289 C C . ILE A 1 169 ? 16.020 -8.502 -14.873 1.00 84.50 169 ILE A C 1
ATOM 1291 O O . ILE A 1 169 ? 16.752 -8.508 -15.863 1.00 84.50 169 ILE A O 1
ATOM 1295 N N . GLY A 1 170 ? 14.722 -8.807 -14.950 1.00 89.38 170 GLY A N 1
ATOM 1296 C CA . GLY A 1 170 ? 14.046 -9.137 -16.203 1.00 89.38 170 GLY A CA 1
ATOM 1297 C C . GLY A 1 170 ? 14.115 -7.997 -17.220 1.00 89.38 170 GLY A C 1
ATOM 1298 O O . GLY A 1 170 ? 14.436 -8.221 -18.386 1.00 89.38 170 GLY A O 1
ATOM 1299 N N . PHE A 1 171 ? 13.898 -6.760 -16.781 1.00 95.56 171 PHE A N 1
ATOM 1300 C CA . PHE A 1 171 ? 14.018 -5.564 -17.615 1.00 95.56 171 PHE A CA 1
ATOM 1301 C C . PHE A 1 171 ? 15.439 -5.323 -18.122 1.00 95.56 171 PHE A C 1
ATOM 1303 O O . PHE A 1 171 ? 15.641 -5.120 -19.324 1.00 95.56 171 PHE A O 1
ATOM 1310 N N . ALA A 1 172 ? 16.437 -5.412 -17.244 1.00 93.25 172 ALA A N 1
ATOM 1311 C CA . ALA A 1 172 ? 17.834 -5.315 -17.644 1.00 93.25 172 ALA A CA 1
ATOM 1312 C C . ALA A 1 172 ? 18.219 -6.420 -18.643 1.00 93.25 172 ALA A C 1
ATOM 1314 O O . ALA A 1 172 ? 18.907 -6.154 -19.633 1.00 93.25 172 ALA A O 1
ATOM 1315 N N . LEU A 1 173 ? 17.725 -7.647 -18.436 1.00 89.88 173 LEU A N 1
ATOM 1316 C CA . LEU A 1 173 ? 17.929 -8.767 -19.351 1.00 89.88 173 LEU A CA 1
ATOM 1317 C C . LEU A 1 173 ? 17.306 -8.495 -20.725 1.00 89.88 173 LEU A C 1
ATOM 1319 O O . LEU A 1 173 ? 17.942 -8.774 -21.737 1.00 89.88 173 LEU A O 1
ATOM 1323 N N . ILE A 1 174 ? 16.110 -7.910 -20.792 1.00 94.50 174 ILE A N 1
ATOM 1324 C CA . ILE A 1 174 ? 15.467 -7.557 -22.065 1.00 94.50 174 ILE A CA 1
ATOM 1325 C C . ILE A 1 174 ? 16.300 -6.526 -22.845 1.00 94.50 174 ILE A C 1
ATOM 1327 O O . ILE A 1 174 ? 16.514 -6.702 -24.051 1.00 94.50 174 ILE A O 1
ATOM 1331 N N . TYR A 1 175 ? 16.825 -5.485 -22.189 1.00 94.81 175 TYR A N 1
ATOM 1332 C CA . TYR A 1 175 ? 17.730 -4.530 -22.846 1.00 94.81 175 TYR A CA 1
ATOM 1333 C C . TYR A 1 175 ? 19.032 -5.187 -23.303 1.00 94.81 175 TYR A C 1
ATOM 1335 O O . TYR A 1 175 ? 19.493 -4.943 -24.422 1.00 94.81 175 TYR A O 1
ATOM 1343 N N . PHE A 1 176 ? 19.602 -6.064 -22.478 1.00 89.25 176 PHE A N 1
ATOM 1344 C CA . PHE A 1 176 ? 20.809 -6.803 -22.825 1.00 89.25 176 PHE A CA 1
ATOM 1345 C C . PHE A 1 176 ? 20.590 -7.740 -24.019 1.00 89.25 176 PHE A C 1
ATOM 1347 O O . PHE A 1 176 ? 21.394 -7.751 -24.949 1.00 89.25 176 PHE A O 1
ATOM 1354 N N . LEU A 1 177 ? 19.489 -8.492 -24.040 1.00 88.69 177 LEU A N 1
ATOM 1355 C CA . LEU A 1 177 ? 19.127 -9.352 -25.165 1.00 88.69 177 LEU A CA 1
ATOM 1356 C C . LEU A 1 177 ? 18.885 -8.519 -26.423 1.00 88.69 177 LEU A C 1
ATOM 1358 O O . LEU A 1 177 ? 19.359 -8.888 -27.492 1.00 88.69 177 LEU A O 1
ATOM 1362 N N . SER A 1 178 ? 18.248 -7.355 -26.300 1.00 92.00 178 SER A N 1
ATOM 1363 C CA . SER A 1 178 ? 18.069 -6.414 -27.411 1.00 92.00 178 SER A CA 1
ATOM 1364 C C . SER A 1 178 ? 19.405 -5.915 -27.972 1.00 92.00 178 SER A C 1
ATOM 1366 O O . SER A 1 178 ? 19.586 -5.851 -29.188 1.00 92.00 178 SER A O 1
ATOM 1368 N N . TRP A 1 179 ? 20.371 -5.616 -27.099 1.00 90.56 179 TRP A N 1
ATOM 1369 C CA . TRP A 1 179 ? 21.746 -5.299 -27.487 1.00 90.56 179 TRP A CA 1
ATOM 1370 C C . TRP A 1 179 ? 22.443 -6.485 -28.166 1.00 90.56 179 TRP A C 1
ATOM 1372 O O . TRP A 1 179 ? 23.085 -6.311 -29.206 1.00 90.56 179 TRP A O 1
ATOM 1382 N N . PHE A 1 180 ? 22.292 -7.690 -27.609 1.00 85.00 180 PHE A N 1
ATOM 1383 C CA . PHE A 1 180 ? 22.894 -8.920 -28.118 1.00 85.00 180 PHE A CA 1
ATOM 1384 C C . PHE A 1 180 ? 22.326 -9.305 -29.484 1.00 85.00 180 PHE A C 1
ATOM 1386 O O . PHE A 1 180 ? 23.080 -9.657 -30.376 1.00 85.00 180 PHE A O 1
ATOM 1393 N N . MET A 1 181 ? 21.026 -9.136 -29.725 1.00 85.00 181 MET A N 1
ATOM 1394 C CA . MET A 1 181 ? 20.411 -9.371 -31.038 1.00 85.00 181 MET A CA 1
ATOM 1395 C C . MET A 1 181 ? 21.025 -8.509 -32.154 1.00 85.00 181 MET A C 1
ATOM 1397 O O . MET A 1 181 ? 20.897 -8.843 -33.332 1.00 85.00 181 MET A O 1
ATOM 1401 N N . MET A 1 182 ? 21.713 -7.414 -31.812 1.00 83.19 182 MET A N 1
ATOM 1402 C CA . MET A 1 182 ? 22.440 -6.580 -32.770 1.00 83.19 182 MET A CA 1
ATOM 1403 C C . MET A 1 182 ? 23.891 -7.051 -33.035 1.00 83.19 182 MET A C 1
ATOM 1405 O O . MET A 1 182 ? 24.548 -6.466 -33.902 1.00 83.19 182 MET A O 1
ATOM 1409 N N . GLU A 1 183 ? 24.396 -8.096 -32.356 1.00 70.81 183 GLU A N 1
ATOM 1410 C CA . GLU A 1 183 ? 25.729 -8.704 -32.539 1.00 70.81 183 GLU A CA 1
ATOM 1411 C C . GLU A 1 183 ? 25.745 -10.247 -32.434 1.00 70.81 183 GLU A C 1
ATOM 1413 O O . GLU A 1 183 ? 25.270 -10.833 -31.475 1.00 70.81 183 GLU A O 1
ATOM 1418 N N . VAL A 1 184 ? 26.436 -10.937 -33.350 1.00 57.66 184 VAL A N 1
ATOM 1419 C CA . VAL A 1 184 ? 26.571 -12.410 -33.321 1.00 57.66 184 VAL A CA 1
ATOM 1420 C C . VAL A 1 184 ? 27.984 -12.820 -32.891 1.00 57.66 184 VAL A C 1
ATOM 1422 O O . VAL A 1 184 ? 28.791 -13.212 -33.731 1.00 57.66 184 VAL A O 1
ATOM 1425 N N . LYS A 1 185 ? 28.338 -12.696 -31.601 1.00 66.62 185 LYS A N 1
ATOM 1426 C CA . LYS A 1 185 ? 29.606 -13.255 -31.070 1.00 66.62 185 LYS A CA 1
ATOM 1427 C C . LYS A 1 185 ? 29.454 -13.813 -29.647 1.00 66.62 185 LYS A C 1
ATOM 1429 O O . LYS A 1 185 ? 29.236 -13.070 -28.695 1.00 66.62 185 LYS A O 1
ATOM 1434 N N . TRP A 1 186 ? 29.636 -15.128 -29.516 1.00 60.78 186 TRP A N 1
ATOM 1435 C CA . TRP A 1 186 ? 29.325 -15.931 -28.324 1.00 60.78 186 TRP A CA 1
ATOM 1436 C C . TRP A 1 186 ? 30.229 -15.687 -27.100 1.00 60.78 186 TRP A C 1
ATOM 1438 O O . TRP A 1 186 ? 29.781 -15.871 -25.980 1.00 60.78 186 TRP A O 1
ATOM 1448 N N . TYR A 1 187 ? 31.470 -15.210 -27.249 1.00 67.00 187 TYR A N 1
ATOM 1449 C CA . TYR A 1 187 ? 32.367 -14.985 -26.096 1.00 67.00 187 TYR A CA 1
ATOM 1450 C C . TYR A 1 187 ? 31.970 -13.780 -25.218 1.00 67.00 187 TYR A C 1
ATOM 1452 O O . TYR A 1 187 ? 32.438 -13.646 -24.090 1.00 67.00 187 TYR A O 1
ATOM 1460 N N . LYS A 1 188 ? 31.078 -12.899 -25.697 1.00 62.62 188 LYS A N 1
ATOM 1461 C CA . LYS A 1 188 ? 30.532 -11.786 -24.897 1.00 62.62 188 LYS A CA 1
ATOM 1462 C C . LYS A 1 188 ? 29.456 -12.237 -23.899 1.00 62.62 188 LYS A C 1
ATOM 1464 O O . LYS A 1 188 ? 29.103 -11.464 -23.014 1.00 62.62 188 LYS A O 1
ATOM 1469 N N . LEU A 1 189 ? 29.007 -13.494 -23.984 1.00 59.84 189 LEU A N 1
ATOM 1470 C CA . LEU A 1 189 ? 28.153 -14.147 -22.983 1.00 59.84 189 LEU A CA 1
ATOM 1471 C C . LEU A 1 189 ? 28.896 -14.396 -21.653 1.00 59.84 189 LEU A C 1
ATOM 1473 O O . LEU A 1 189 ? 28.262 -14.583 -20.626 1.00 59.84 189 LEU A O 1
ATOM 1477 N N . CYS A 1 190 ? 30.233 -14.351 -21.632 1.00 61.66 190 CYS A N 1
ATOM 1478 C CA . CYS A 1 190 ? 31.002 -14.445 -20.384 1.00 61.66 190 CYS A CA 1
ATOM 1479 C C . CYS A 1 190 ? 31.095 -13.094 -19.647 1.00 61.66 190 CYS A C 1
ATOM 1481 O O . CYS A 1 190 ? 31.121 -13.066 -18.421 1.00 61.66 190 CYS A O 1
ATOM 1483 N N . LEU A 1 191 ? 31.063 -11.963 -20.371 1.00 61.66 191 LEU A N 1
ATOM 1484 C CA . LEU A 1 191 ? 30.945 -10.621 -19.770 1.00 61.66 191 LEU A CA 1
ATOM 1485 C C . LEU A 1 191 ? 29.577 -10.420 -19.087 1.00 61.66 191 LEU A C 1
ATOM 1487 O O . LEU A 1 191 ? 29.475 -9.670 -18.120 1.00 61.66 191 LEU A O 1
ATOM 1491 N N . PHE A 1 192 ? 28.551 -11.136 -19.558 1.00 59.56 192 PHE A N 1
ATOM 1492 C CA . PHE A 1 192 ? 27.201 -11.179 -18.988 1.00 59.56 192 PHE A CA 1
ATOM 1493 C C . PHE A 1 192 ? 27.169 -11.763 -17.567 1.00 59.56 192 PHE A C 1
ATOM 1495 O O . PHE A 1 192 ? 26.500 -11.203 -16.706 1.00 59.56 192 PHE A O 1
ATOM 1502 N N . ALA A 1 193 ? 27.957 -12.804 -17.277 1.00 57.59 193 ALA A N 1
ATOM 1503 C CA . ALA A 1 193 ? 28.037 -13.373 -15.929 1.00 57.59 193 ALA A CA 1
ATOM 1504 C C . ALA A 1 193 ? 28.732 -12.441 -14.920 1.00 57.59 193 ALA A C 1
ATOM 1506 O O . ALA A 1 193 ? 28.436 -12.529 -13.738 1.00 57.59 193 ALA A O 1
ATOM 1507 N N . ILE A 1 194 ? 29.618 -11.543 -15.377 1.00 57.75 194 ILE A N 1
ATOM 1508 C CA . ILE A 1 194 ? 30.417 -10.638 -14.527 1.00 57.75 194 ILE A CA 1
ATOM 1509 C C . ILE A 1 194 ? 29.688 -9.310 -14.263 1.00 57.75 194 ILE A C 1
ATOM 1511 O O . ILE A 1 194 ? 29.723 -8.799 -13.147 1.00 57.75 194 ILE A O 1
ATOM 1515 N N . ALA A 1 195 ? 28.973 -8.769 -15.256 1.00 56.97 195 ALA A N 1
ATOM 1516 C CA . ALA A 1 195 ? 28.199 -7.529 -15.108 1.00 56.97 195 ALA A CA 1
ATOM 1517 C C . ALA A 1 195 ? 26.935 -7.689 -14.240 1.00 56.97 195 ALA A C 1
ATOM 1519 O O . ALA A 1 195 ? 26.408 -6.697 -13.743 1.00 56.97 195 ALA A O 1
ATOM 1520 N N . PHE A 1 196 ? 26.472 -8.928 -14.040 1.00 58.56 196 PHE A N 1
ATOM 1521 C CA . PHE A 1 196 ? 25.358 -9.277 -13.155 1.00 58.56 196 PHE A CA 1
ATOM 1522 C C . PHE A 1 196 ? 25.817 -9.739 -11.752 1.00 58.56 196 PHE A C 1
ATOM 1524 O O . PHE A 1 196 ? 24.975 -10.020 -10.912 1.00 58.56 196 PHE A O 1
ATOM 1531 N N . ILE A 1 197 ? 27.120 -9.762 -11.430 1.00 54.12 197 ILE A N 1
ATOM 1532 C CA . ILE A 1 197 ? 27.618 -10.050 -10.061 1.00 54.12 197 ILE A CA 1
ATOM 1533 C C . ILE A 1 197 ? 27.148 -9.035 -8.994 1.00 54.12 197 ILE A C 1
ATOM 1535 O O . ILE A 1 197 ? 26.975 -9.453 -7.848 1.00 54.12 197 ILE A O 1
ATOM 1539 N N . PRO A 1 198 ? 26.821 -7.759 -9.306 1.00 51.06 198 PRO A N 1
ATOM 1540 C CA . PRO A 1 198 ? 26.187 -6.874 -8.325 1.00 51.06 198 PRO A CA 1
ATOM 1541 C C . PRO A 1 198 ? 24.776 -7.319 -7.877 1.00 51.06 198 PRO A C 1
ATOM 1543 O O . PRO A 1 198 ? 24.197 -6.663 -7.019 1.00 51.06 198 PRO A O 1
ATOM 1546 N N . LEU A 1 199 ? 24.212 -8.410 -8.430 1.00 53.59 199 LEU A N 1
ATOM 1547 C CA . LEU A 1 199 ? 22.949 -9.027 -7.984 1.00 53.59 199 LEU A CA 1
ATOM 1548 C C . LEU A 1 199 ? 23.059 -9.842 -6.681 1.00 53.59 199 LEU A C 1
ATOM 1550 O O . LEU A 1 199 ? 22.032 -10.304 -6.183 1.00 53.59 199 LEU A O 1
ATOM 1554 N N . LEU A 1 200 ? 24.255 -10.076 -6.133 1.00 52.75 200 LEU A N 1
ATOM 1555 C CA . LEU A 1 200 ? 24.378 -10.711 -4.819 1.00 52.75 200 LEU A CA 1
ATOM 1556 C C . LEU A 1 200 ? 24.005 -9.695 -3.743 1.00 52.75 200 LEU A C 1
ATOM 1558 O O . LEU A 1 200 ? 24.842 -8.890 -3.368 1.00 52.75 200 LEU A O 1
ATOM 1562 N N . ASP A 1 201 ? 22.742 -9.742 -3.316 1.00 50.41 201 ASP A N 1
ATOM 1563 C CA . ASP A 1 201 ? 22.111 -9.088 -2.159 1.00 50.41 201 ASP A CA 1
ATOM 1564 C C . ASP A 1 201 ? 23.104 -8.399 -1.190 1.00 50.41 201 ASP A C 1
ATOM 1566 O O . ASP A 1 201 ? 23.478 -8.946 -0.150 1.00 50.41 201 ASP A O 1
ATOM 1570 N N . ILE A 1 202 ? 23.582 -7.195 -1.542 1.00 45.00 202 ILE A N 1
ATOM 1571 C CA . ILE A 1 202 ? 24.498 -6.423 -0.692 1.00 45.00 202 ILE A CA 1
ATOM 1572 C C . ILE A 1 202 ? 23.639 -5.687 0.339 1.00 45.00 202 ILE A C 1
ATOM 1574 O O . ILE A 1 202 ? 23.278 -4.529 0.156 1.00 45.00 202 ILE A O 1
ATOM 1578 N N . GLY A 1 203 ? 23.291 -6.394 1.413 1.00 52.03 203 GLY A N 1
ATOM 1579 C CA . GLY A 1 203 ? 22.627 -5.837 2.591 1.00 52.03 203 GLY A CA 1
ATOM 1580 C C . GLY A 1 203 ? 21.101 -5.880 2.525 1.00 52.03 203 GLY A C 1
ATOM 1581 O O . GLY A 1 203 ? 20.488 -5.458 1.544 1.00 52.03 203 GLY A O 1
ATOM 1582 N N . GLY A 1 204 ? 20.485 -6.394 3.595 1.00 52.59 204 GLY A N 1
ATOM 1583 C CA . GLY A 1 204 ? 19.031 -6.467 3.739 1.00 52.59 204 GLY A CA 1
ATOM 1584 C C . GLY A 1 204 ? 18.389 -5.084 3.646 1.00 52.59 204 GLY A C 1
ATOM 1585 O O . GLY A 1 204 ? 18.916 -4.113 4.191 1.00 52.59 204 GLY A O 1
ATOM 1586 N N . ALA A 1 205 ? 17.267 -4.991 2.933 1.00 54.12 205 ALA A N 1
ATOM 1587 C CA . ALA A 1 205 ? 16.476 -3.767 2.900 1.00 54.12 205 ALA A CA 1
ATOM 1588 C C . ALA A 1 205 ? 16.021 -3.419 4.329 1.00 54.12 205 ALA A C 1
ATOM 1590 O O . ALA A 1 205 ? 15.719 -4.320 5.110 1.00 54.12 205 ALA A O 1
ATOM 1591 N N . ARG A 1 206 ? 16.009 -2.134 4.688 1.00 53.31 206 ARG A N 1
ATOM 1592 C CA . ARG A 1 206 ? 15.598 -1.644 6.014 1.00 53.31 206 ARG A CA 1
ATOM 1593 C C . ARG A 1 206 ? 14.504 -0.597 5.861 1.00 53.31 206 ARG A C 1
ATOM 1595 O O . ARG A 1 206 ? 14.545 0.187 4.912 1.00 53.31 206 ARG A O 1
ATOM 1602 N N . LEU A 1 207 ? 13.565 -0.593 6.795 1.00 56.00 207 LEU A N 1
ATOM 1603 C CA . LEU A 1 207 ? 12.529 0.419 6.947 1.00 56.00 207 LEU A CA 1
ATOM 1604 C C . LEU A 1 207 ? 12.786 1.122 8.288 1.00 56.00 207 LEU A C 1
ATOM 1606 O O . LEU A 1 207 ? 12.661 0.501 9.346 1.00 56.00 207 LEU A O 1
ATOM 1610 N N . GLY A 1 208 ? 13.249 2.376 8.242 1.00 64.75 208 GLY A N 1
ATOM 1611 C CA . GLY A 1 208 ? 13.904 3.011 9.393 1.00 64.75 208 GLY A CA 1
ATOM 1612 C C . GLY A 1 208 ? 15.139 2.213 9.836 1.00 64.75 208 GLY A C 1
ATOM 1613 O O . GLY A 1 208 ? 15.920 1.750 9.000 1.00 64.75 208 GLY A O 1
ATOM 1614 N N . ASP A 1 209 ? 15.279 1.974 11.140 1.00 61.50 209 ASP A N 1
ATOM 1615 C CA . ASP A 1 209 ? 16.368 1.156 11.702 1.00 61.50 209 ASP A CA 1
ATOM 1616 C C . ASP A 1 209 ? 16.159 -0.363 11.523 1.00 61.50 209 ASP A C 1
ATOM 1618 O O . ASP A 1 209 ? 17.099 -1.168 11.645 1.00 61.50 209 ASP A O 1
ATOM 1622 N N . ASN A 1 210 ? 14.935 -0.769 11.174 1.00 69.31 210 ASN A N 1
ATOM 1623 C CA . ASN A 1 210 ? 14.490 -2.154 11.243 1.00 69.31 210 ASN A CA 1
ATOM 1624 C C . ASN A 1 210 ? 14.713 -2.902 9.917 1.00 69.31 210 ASN A C 1
ATOM 1626 O O . ASN A 1 210 ? 14.261 -2.444 8.864 1.00 69.31 210 ASN A O 1
ATOM 1630 N N . PRO A 1 211 ? 15.379 -4.072 9.916 1.00 73.06 211 PRO A N 1
ATOM 1631 C CA . PRO A 1 211 ? 15.476 -4.918 8.729 1.00 73.06 211 PRO A CA 1
ATOM 1632 C C . PRO A 1 211 ? 14.101 -5.396 8.242 1.00 73.06 211 PRO A C 1
ATOM 1634 O O . PRO A 1 211 ? 13.291 -5.910 9.013 1.00 73.06 211 PRO A O 1
ATOM 1637 N N . ILE A 1 212 ? 13.872 -5.272 6.934 1.00 77.12 212 ILE A N 1
ATOM 1638 C CA . ILE A 1 212 ? 12.725 -5.828 6.216 1.00 77.12 212 ILE A CA 1
ATOM 1639 C C . ILE A 1 212 ? 12.986 -7.317 5.990 1.00 77.12 212 ILE A C 1
ATOM 1641 O O . ILE A 1 212 ? 13.924 -7.712 5.295 1.00 77.12 212 ILE A O 1
ATOM 1645 N N . LYS A 1 213 ? 12.128 -8.146 6.575 1.00 81.38 213 LYS A N 1
ATOM 1646 C CA . LYS A 1 213 ? 12.139 -9.605 6.464 1.00 81.38 213 LYS A CA 1
ATOM 1647 C C . LYS A 1 213 ? 11.326 -10.104 5.276 1.00 81.38 213 LYS A C 1
ATOM 1649 O O . LYS A 1 213 ? 11.709 -11.087 4.644 1.00 81.38 213 LYS A O 1
ATOM 1654 N N . ASP A 1 214 ? 10.199 -9.458 5.001 1.00 81.00 214 ASP A N 1
ATOM 1655 C CA . ASP A 1 214 ? 9.342 -9.764 3.857 1.00 81.00 214 ASP A CA 1
ATOM 1656 C C . ASP A 1 214 ? 8.652 -8.490 3.368 1.00 81.00 214 ASP A C 1
ATOM 1658 O O . ASP A 1 214 ? 8.396 -7.572 4.150 1.00 81.00 214 ASP A O 1
ATOM 1662 N N . HIS A 1 215 ? 8.366 -8.438 2.072 1.00 83.25 215 HIS A N 1
ATOM 1663 C CA . HIS A 1 215 ? 7.629 -7.346 1.441 1.00 83.25 215 HIS A CA 1
ATOM 1664 C C . HIS A 1 215 ? 6.715 -7.924 0.373 1.00 83.25 215 HIS A C 1
ATOM 1666 O O . HIS A 1 215 ? 7.159 -8.679 -0.496 1.00 83.25 215 HIS A O 1
ATOM 1672 N N . VAL A 1 216 ? 5.443 -7.549 0.448 1.00 79.88 216 VAL A N 1
ATOM 1673 C CA . VAL A 1 216 ? 4.426 -7.936 -0.522 1.00 79.88 216 VAL A CA 1
ATOM 1674 C C . VAL A 1 216 ? 3.686 -6.686 -0.978 1.00 79.88 216 VAL A C 1
ATOM 1676 O O . VAL A 1 216 ? 3.135 -5.952 -0.162 1.00 79.88 216 VAL A O 1
ATOM 1679 N N . SER A 1 217 ? 3.653 -6.458 -2.289 1.00 75.56 217 SER A N 1
ATOM 1680 C CA . SER A 1 217 ? 2.839 -5.409 -2.903 1.00 75.56 217 SER A CA 1
ATOM 1681 C C . SER A 1 217 ? 1.496 -5.983 -3.334 1.00 75.56 217 SER A C 1
ATOM 1683 O O . SER A 1 217 ? 1.453 -6.916 -4.138 1.00 75.56 217 SER A O 1
ATOM 1685 N N . THR A 1 218 ? 0.396 -5.395 -2.868 1.00 79.38 218 THR A N 1
ATOM 1686 C CA . THR A 1 218 ? -0.957 -5.800 -3.272 1.00 79.38 218 THR A CA 1
ATOM 1687 C C . THR A 1 218 ? -1.661 -4.667 -4.024 1.00 79.38 218 THR A C 1
ATOM 1689 O O . THR A 1 218 ? -1.146 -3.541 -4.105 1.00 79.38 218 THR A O 1
ATOM 1692 N N . PRO A 1 219 ? -2.833 -4.929 -4.635 1.00 74.56 219 PRO A N 1
ATOM 1693 C CA . PRO A 1 219 ? -3.666 -3.867 -5.193 1.00 74.56 219 PRO A CA 1
ATOM 1694 C C . PRO A 1 219 ? -4.149 -2.848 -4.150 1.00 74.56 219 PRO A C 1
ATOM 1696 O O . PRO A 1 219 ? -4.613 -1.783 -4.546 1.00 74.56 219 PRO A O 1
ATOM 1699 N N . TYR A 1 220 ? -4.070 -3.172 -2.854 1.00 74.56 220 TYR A N 1
ATOM 1700 C CA . TYR A 1 220 ? -4.620 -2.353 -1.776 1.00 74.56 220 TYR A CA 1
ATOM 1701 C C . TYR A 1 220 ? -3.567 -1.524 -1.044 1.00 74.56 220 TYR A C 1
ATOM 1703 O O . TYR A 1 220 ? -3.857 -0.378 -0.718 1.00 74.56 220 TYR A O 1
ATOM 1711 N N . HIS A 1 221 ? -2.387 -2.086 -0.775 1.00 74.25 221 HIS A N 1
ATOM 1712 C CA . HIS A 1 221 ? -1.289 -1.419 -0.064 1.00 74.25 221 HIS A CA 1
ATOM 1713 C C . HIS A 1 221 ? 0.029 -2.182 -0.259 1.00 74.25 221 HIS A C 1
ATOM 1715 O O . HIS A 1 221 ? 0.056 -3.317 -0.747 1.00 74.25 221 HIS A O 1
ATOM 1721 N N . ASP A 1 222 ? 1.144 -1.558 0.110 1.00 77.75 222 ASP A N 1
ATOM 1722 C CA . ASP A 1 222 ? 2.402 -2.270 0.322 1.00 77.75 222 ASP A CA 1
ATOM 1723 C C . ASP A 1 222 ? 2.463 -2.801 1.763 1.00 77.75 222 ASP A C 1
ATOM 1725 O O . ASP A 1 222 ? 2.211 -2.062 2.708 1.00 77.75 222 ASP A O 1
ATOM 1729 N N . ILE A 1 223 ? 2.773 -4.089 1.943 1.00 84.00 223 ILE A N 1
ATOM 1730 C CA . ILE A 1 223 ? 2.868 -4.734 3.260 1.00 84.00 223 ILE A CA 1
ATOM 1731 C C . ILE A 1 223 ? 4.326 -5.071 3.553 1.00 84.00 223 ILE A C 1
ATOM 1733 O O . ILE A 1 223 ? 4.951 -5.844 2.821 1.00 84.00 223 ILE A O 1
ATOM 1737 N N . PHE A 1 224 ? 4.850 -4.548 4.657 1.00 85.19 224 PHE A N 1
ATOM 1738 C CA . PHE A 1 224 ? 6.202 -4.818 5.135 1.00 85.19 224 PHE A CA 1
ATOM 1739 C C . PHE A 1 224 ? 6.167 -5.629 6.423 1.00 85.19 224 PHE A C 1
ATOM 1741 O O . PHE A 1 224 ? 5.435 -5.306 7.360 1.00 85.19 224 PHE A O 1
ATOM 1748 N N . ILE A 1 225 ? 7.003 -6.664 6.482 1.00 88.81 225 ILE A N 1
ATOM 1749 C CA . ILE A 1 225 ? 7.324 -7.375 7.714 1.00 88.81 225 ILE A CA 1
ATOM 1750 C C . ILE A 1 225 ? 8.723 -6.966 8.134 1.00 88.81 225 ILE A C 1
ATOM 1752 O O . ILE A 1 225 ? 9.683 -7.242 7.414 1.00 88.81 225 ILE A O 1
ATOM 1756 N N . THR A 1 226 ? 8.851 -6.337 9.297 1.00 86.44 226 THR A N 1
ATOM 1757 C CA . THR A 1 226 ? 10.144 -5.885 9.823 1.00 86.44 226 THR A CA 1
ATOM 1758 C C . THR A 1 226 ? 10.438 -6.522 11.168 1.00 86.44 226 THR A C 1
ATOM 1760 O O . THR A 1 226 ? 9.517 -6.793 11.938 1.00 86.44 226 THR A O 1
ATOM 1763 N N . GLU A 1 227 ? 11.715 -6.726 11.474 1.00 86.56 227 GLU A N 1
ATOM 1764 C CA . GLU A 1 227 ? 12.154 -7.166 12.802 1.00 86.56 227 GLU A CA 1
ATOM 1765 C C . GLU A 1 227 ? 12.847 -6.027 13.546 1.00 86.56 227 GLU A C 1
ATOM 1767 O O . GLU A 1 227 ? 13.524 -5.212 12.925 1.00 86.56 227 GLU A O 1
ATOM 1772 N N . SER A 1 228 ? 12.690 -5.972 14.866 1.00 85.31 228 SER A N 1
ATOM 1773 C CA . SER A 1 228 ? 13.447 -5.048 15.712 1.00 85.31 228 SER A CA 1
ATOM 1774 C C . SER 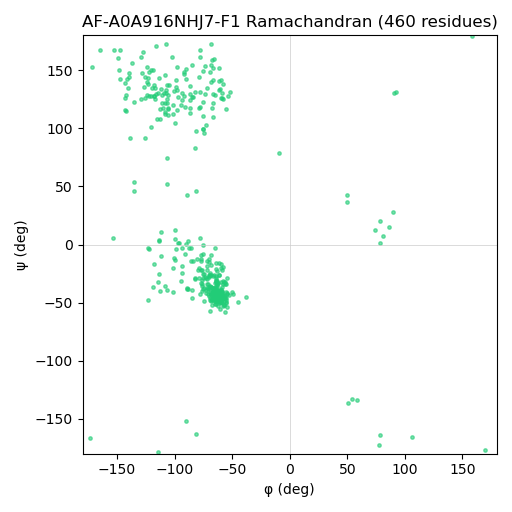A 1 228 ? 13.887 -5.715 17.001 1.00 85.31 228 SER A C 1
ATOM 1776 O O . SER A 1 228 ? 13.172 -6.552 17.548 1.00 85.31 228 SER A O 1
ATOM 1778 N N . SER A 1 229 ? 15.049 -5.311 17.505 1.00 85.06 229 SER A N 1
ATOM 1779 C CA . SER A 1 229 ? 15.539 -5.726 18.819 1.00 85.06 229 SER A CA 1
ATOM 1780 C C . SER A 1 229 ? 15.010 -4.857 19.965 1.00 85.06 229 SER A C 1
ATOM 1782 O O . SER A 1 229 ? 15.341 -5.103 21.123 1.00 85.06 229 SER A O 1
ATOM 1784 N N . GLU A 1 230 ? 14.234 -3.815 19.662 1.00 82.56 230 GLU A N 1
ATOM 1785 C CA . GLU A 1 230 ? 13.724 -2.863 20.646 1.00 82.56 230 GLU A CA 1
ATOM 1786 C C . GLU A 1 230 ? 12.344 -2.332 20.237 1.00 82.56 230 GLU A C 1
ATOM 1788 O O . GLU A 1 230 ? 12.073 -2.089 19.062 1.00 82.56 230 GLU A O 1
ATOM 1793 N N . TYR A 1 231 ? 11.462 -2.130 21.215 1.00 83.25 231 TYR A N 1
ATOM 1794 C CA . TYR A 1 231 ? 10.188 -1.442 21.029 1.00 83.25 231 TYR A CA 1
ATOM 1795 C C . TYR A 1 231 ? 9.877 -0.604 22.271 1.00 83.25 231 TYR A C 1
ATOM 1797 O O . TYR A 1 231 ? 9.890 -1.124 23.383 1.00 83.25 231 TYR A O 1
ATOM 1805 N N . ASN A 1 232 ? 9.613 0.697 22.102 1.00 78.38 232 ASN A N 1
ATOM 1806 C CA . ASN A 1 232 ? 9.333 1.637 23.201 1.00 78.38 232 ASN A CA 1
ATOM 1807 C C . ASN A 1 232 ? 10.358 1.585 24.359 1.00 78.38 232 ASN A C 1
ATOM 1809 O O . ASN A 1 232 ? 9.978 1.600 25.532 1.00 78.38 232 ASN A O 1
ATOM 1813 N N . GLY A 1 233 ? 11.657 1.492 24.052 1.00 77.00 233 GLY A N 1
ATOM 1814 C CA . GLY A 1 233 ? 12.712 1.422 25.071 1.00 77.00 233 GLY A CA 1
ATOM 1815 C C . GLY A 1 233 ? 12.886 0.047 25.724 1.00 77.00 233 GLY A C 1
ATOM 1816 O O . GLY A 1 233 ? 13.714 -0.096 26.623 1.00 77.00 233 GLY A O 1
ATOM 1817 N N . GLN A 1 234 ? 12.103 -0.959 25.318 1.00 81.69 234 GLN A N 1
ATOM 1818 C CA . GLN A 1 234 ? 12.187 -2.320 25.845 1.00 81.69 234 GLN A CA 1
ATOM 1819 C C . GLN A 1 234 ? 12.949 -3.222 24.869 1.00 81.69 234 GLN A C 1
ATOM 1821 O O . GLN A 1 234 ? 12.485 -3.403 23.737 1.00 81.69 234 GLN A O 1
ATOM 1826 N N . PRO A 1 235 ? 14.077 -3.829 25.281 1.00 85.12 235 PRO A N 1
ATOM 1827 C CA . PRO A 1 235 ? 14.774 -4.803 24.453 1.00 85.12 235 PRO A CA 1
ATOM 1828 C C . PRO A 1 235 ? 13.921 -6.068 24.288 1.00 85.12 235 PRO A C 1
ATOM 1830 O O . PRO A 1 235 ? 13.274 -6.516 25.232 1.00 85.12 235 PRO A O 1
ATOM 1833 N N . GLY A 1 236 ? 13.931 -6.660 23.099 1.00 86.00 236 GLY A N 1
ATOM 1834 C CA . GLY A 1 236 ? 13.147 -7.853 22.778 1.00 86.00 236 GLY A CA 1
ATOM 1835 C C . GLY A 1 236 ? 13.469 -8.397 21.388 1.00 86.00 236 GLY A C 1
ATOM 1836 O O . GLY A 1 236 ? 14.470 -8.015 20.789 1.00 86.00 236 GLY A O 1
ATOM 1837 N N . ASP A 1 237 ? 12.637 -9.303 20.876 1.00 89.38 237 ASP A N 1
ATOM 1838 C CA . ASP A 1 237 ? 12.695 -9.747 19.476 1.00 89.38 237 ASP A CA 1
ATOM 1839 C C . ASP A 1 237 ? 11.313 -9.549 18.855 1.00 89.38 237 ASP A C 1
ATOM 1841 O O . ASP A 1 237 ? 10.430 -10.400 18.964 1.00 89.38 237 ASP A O 1
ATOM 1845 N N . TYR A 1 238 ? 11.110 -8.382 18.252 1.00 90.25 238 TYR A N 1
ATOM 1846 C CA . TYR A 1 238 ? 9.810 -7.936 17.779 1.00 90.25 238 TYR A CA 1
ATOM 1847 C C . TYR A 1 238 ? 9.639 -8.177 16.285 1.00 90.25 238 TYR A C 1
ATOM 1849 O O . TYR A 1 238 ? 10.559 -7.954 15.498 1.00 90.25 238 TYR A O 1
ATOM 1857 N N . VAL A 1 239 ? 8.430 -8.567 15.882 1.00 90.88 239 VAL A N 1
ATOM 1858 C CA . VAL A 1 239 ? 8.002 -8.582 14.475 1.00 90.88 239 VAL A CA 1
ATOM 1859 C C . VAL A 1 239 ? 6.869 -7.593 14.298 1.00 90.88 239 VAL A C 1
ATOM 1861 O O . VAL A 1 239 ? 5.877 -7.672 15.020 1.00 90.88 239 VAL A O 1
ATOM 1864 N N . PHE A 1 240 ? 6.987 -6.721 13.302 1.00 89.88 240 PHE A N 1
ATOM 1865 C CA . PHE A 1 240 ? 5.962 -5.749 12.941 1.00 89.88 240 PHE A CA 1
ATOM 1866 C C . PHE A 1 240 ? 5.386 -6.048 11.564 1.00 89.88 240 PHE A C 1
ATOM 1868 O O . PHE A 1 240 ? 6.116 -6.453 10.661 1.00 89.88 240 PHE A O 1
ATOM 1875 N N . MET A 1 241 ? 4.085 -5.812 11.413 1.00 90.12 241 MET A N 1
ATOM 1876 C CA . MET A 1 241 ? 3.411 -5.684 10.124 1.00 90.12 241 MET A CA 1
ATOM 1877 C C . MET A 1 241 ? 3.086 -4.211 9.920 1.00 90.12 241 MET A C 1
ATOM 1879 O O . MET A 1 241 ? 2.453 -3.596 10.780 1.00 90.12 241 MET A O 1
ATOM 1883 N N . GLN A 1 242 ? 3.530 -3.654 8.799 1.00 85.25 242 GLN A N 1
ATOM 1884 C CA . GLN A 1 242 ? 3.340 -2.248 8.459 1.00 85.25 242 GLN A CA 1
ATOM 1885 C C . GLN A 1 242 ? 2.701 -2.133 7.081 1.00 85.25 242 GLN A C 1
ATOM 1887 O O . GLN A 1 242 ? 3.112 -2.840 6.158 1.00 85.25 242 GLN A O 1
ATOM 1892 N N . PHE A 1 243 ? 1.699 -1.263 6.957 1.00 80.00 243 PHE A N 1
ATOM 1893 C CA . PHE A 1 243 ? 1.159 -0.866 5.659 1.00 80.00 243 PHE A CA 1
ATOM 1894 C C . PHE A 1 243 ? 1.779 0.460 5.229 1.00 80.00 243 PHE A C 1
ATOM 1896 O O . PHE A 1 243 ? 1.849 1.411 6.014 1.00 80.00 243 PHE A O 1
ATOM 1903 N N . ASP A 1 244 ? 2.217 0.496 3.975 1.00 73.44 244 ASP A N 1
ATOM 1904 C CA . ASP A 1 244 ? 2.891 1.625 3.346 1.00 73.44 244 ASP A CA 1
ATOM 1905 C C . ASP A 1 244 ? 4.063 2.138 4.205 1.00 73.44 244 ASP A C 1
ATOM 1907 O O . ASP A 1 244 ? 4.868 1.336 4.679 1.00 73.44 244 ASP A O 1
ATOM 1911 N N . THR A 1 245 ? 4.220 3.454 4.373 1.00 57.03 245 THR A N 1
ATOM 1912 C CA . THR A 1 245 ? 5.436 4.028 4.965 1.00 57.03 245 THR A CA 1
ATOM 1913 C C . THR A 1 245 ? 5.524 3.875 6.483 1.00 57.03 245 THR A C 1
ATOM 1915 O O . THR A 1 245 ? 6.626 3.649 6.970 1.00 57.03 245 THR A O 1
ATOM 1918 N N . HIS A 1 246 ? 4.421 3.960 7.247 1.00 62.12 246 HIS A N 1
ATOM 1919 C CA . HIS A 1 246 ? 4.495 4.016 8.724 1.00 62.12 246 HIS A CA 1
ATOM 1920 C C . HIS A 1 246 ? 3.269 3.486 9.500 1.00 62.12 246 HIS A C 1
ATOM 1922 O O . HIS A 1 246 ? 3.235 3.605 10.727 1.00 62.12 246 HIS A O 1
ATOM 1928 N N . ALA A 1 247 ? 2.251 2.905 8.852 1.00 66.38 247 ALA A N 1
ATOM 1929 C CA . ALA A 1 247 ? 1.066 2.441 9.579 1.00 66.38 247 ALA A CA 1
ATOM 1930 C C . ALA A 1 247 ? 1.329 1.069 10.220 1.00 66.38 247 ALA A C 1
ATOM 1932 O O . ALA A 1 247 ? 1.229 0.037 9.557 1.00 66.38 247 ALA A O 1
ATOM 1933 N N . LEU A 1 248 ? 1.674 1.051 11.511 1.00 77.38 248 LEU A N 1
ATOM 1934 C CA . LEU A 1 248 ? 1.823 -0.178 12.294 1.00 77.38 248 LEU A CA 1
ATOM 1935 C C . LEU A 1 248 ? 0.465 -0.879 12.459 1.00 77.38 248 LEU A C 1
ATOM 1937 O O . LEU A 1 248 ? -0.396 -0.418 13.200 1.00 77.38 248 LEU A O 1
ATOM 1941 N N . GLN A 1 249 ? 0.301 -2.022 11.797 1.00 77.81 249 GLN A N 1
ATOM 1942 C CA . GLN A 1 249 ? -0.932 -2.823 11.812 1.00 77.81 249 GLN A CA 1
ATOM 1943 C C . GLN A 1 249 ? -0.910 -3.917 12.877 1.00 77.81 249 GLN A C 1
ATOM 1945 O O . GLN A 1 249 ? -1.944 -4.385 13.347 1.00 77.81 249 GLN A O 1
ATOM 1950 N N . GLY A 1 250 ? 0.284 -4.345 13.280 1.00 82.31 250 GLY A N 1
ATOM 1951 C CA . GLY A 1 250 ? 0.447 -5.314 14.350 1.00 82.31 250 GLY A CA 1
ATOM 1952 C C . GLY A 1 250 ? 1.895 -5.484 14.755 1.00 82.31 250 GLY A C 1
ATOM 1953 O O . GLY A 1 250 ? 2.806 -5.288 13.949 1.00 82.31 250 GLY A O 1
ATOM 1954 N N . ALA A 1 251 ? 2.093 -5.867 16.009 1.00 88.81 251 ALA A N 1
ATOM 1955 C CA . ALA A 1 251 ? 3.396 -6.170 16.567 1.00 88.81 251 ALA A CA 1
ATOM 1956 C C . ALA A 1 251 ? 3.289 -7.344 17.537 1.00 88.81 251 ALA A C 1
ATOM 1958 O O . ALA A 1 251 ? 2.353 -7.403 18.334 1.00 88.81 251 ALA A O 1
ATOM 1959 N N . ILE A 1 252 ? 4.263 -8.247 17.498 1.00 89.50 252 ILE A N 1
ATOM 1960 C CA . ILE A 1 252 ? 4.421 -9.305 18.501 1.00 89.50 252 ILE A CA 1
ATOM 1961 C C . ILE A 1 252 ? 5.840 -9.301 19.043 1.00 89.50 252 ILE A C 1
ATOM 1963 O O . ILE A 1 252 ? 6.782 -9.033 18.299 1.00 89.50 252 ILE A O 1
ATOM 1967 N N . ASP A 1 253 ? 5.981 -9.662 20.312 1.00 90.19 253 ASP A N 1
ATOM 1968 C CA . ASP A 1 253 ? 7.250 -10.116 20.867 1.00 90.19 253 ASP A CA 1
ATOM 1969 C C . ASP A 1 253 ? 7.364 -11.628 20.627 1.00 90.19 253 ASP A C 1
ATOM 1971 O O . ASP A 1 253 ? 6.472 -12.404 20.979 1.00 90.19 253 ASP A O 1
ATOM 1975 N N . LYS A 1 254 ? 8.441 -12.077 19.978 1.00 86.62 254 LYS A N 1
ATOM 1976 C CA . LYS A 1 254 ? 8.682 -13.507 19.757 1.00 86.62 254 LYS A CA 1
ATOM 1977 C C . LYS A 1 254 ? 9.002 -14.243 21.054 1.00 86.62 254 LYS A C 1
ATOM 1979 O O . LYS A 1 254 ? 8.752 -15.447 21.111 1.00 86.62 254 LYS A O 1
ATOM 1984 N N . ASN A 1 255 ? 9.544 -13.549 22.055 1.00 86.19 255 ASN A N 1
ATOM 1985 C CA . ASN A 1 255 ? 9.884 -14.139 23.347 1.00 86.19 255 ASN A CA 1
ATOM 1986 C C . ASN A 1 255 ? 8.638 -14.364 24.209 1.00 86.19 255 ASN A C 1
ATOM 1988 O O . ASN A 1 255 ? 8.568 -15.359 24.928 1.00 86.19 255 ASN A O 1
ATOM 1992 N N . ASP A 1 256 ? 7.644 -13.483 24.092 1.00 85.12 256 ASP A N 1
ATOM 1993 C CA . ASP A 1 256 ? 6.348 -13.614 24.753 1.00 85.12 256 ASP A CA 1
ATOM 1994 C C . ASP A 1 256 ? 5.203 -13.221 23.812 1.00 85.12 256 ASP A C 1
ATOM 1996 O O . ASP A 1 256 ? 4.764 -12.073 23.749 1.00 85.12 256 ASP A O 1
ATOM 2000 N N . ARG A 1 257 ? 4.670 -14.213 23.093 1.00 82.19 257 ARG A N 1
ATOM 2001 C CA . ARG A 1 257 ? 3.568 -13.997 22.142 1.00 82.19 257 ARG A CA 1
ATOM 2002 C C . ARG A 1 257 ? 2.233 -13.670 22.819 1.00 82.19 257 ARG A C 1
ATOM 2004 O O . ARG A 1 257 ? 1.307 -13.267 22.120 1.00 82.19 257 ARG A O 1
ATOM 2011 N N . ASN A 1 258 ? 2.120 -13.856 24.137 1.00 82.81 258 ASN A N 1
ATOM 2012 C CA . ASN A 1 258 ? 0.918 -13.498 24.893 1.00 82.81 258 ASN A CA 1
ATOM 2013 C C . ASN A 1 258 ? 0.936 -12.025 25.322 1.00 82.81 258 ASN A C 1
ATOM 2015 O O . ASN A 1 258 ? -0.102 -11.482 25.705 1.00 82.81 258 ASN A O 1
ATOM 2019 N N . ASN A 1 259 ? 2.092 -11.363 25.237 1.00 86.75 259 ASN A N 1
ATOM 2020 C CA . ASN A 1 259 ? 2.211 -9.941 25.498 1.00 86.75 259 ASN A CA 1
ATOM 2021 C C . ASN A 1 259 ? 1.644 -9.128 24.323 1.00 86.75 259 ASN A C 1
ATOM 2023 O O . ASN A 1 259 ? 2.291 -8.922 23.294 1.00 86.75 259 ASN A O 1
ATOM 2027 N N . ILE A 1 260 ? 0.411 -8.648 24.479 1.00 89.94 260 ILE A N 1
ATOM 2028 C CA . ILE A 1 260 ? -0.232 -7.770 23.499 1.00 89.94 260 ILE A CA 1
ATOM 2029 C C . ILE A 1 260 ? 0.374 -6.374 23.617 1.00 89.94 260 ILE A C 1
ATOM 2031 O O . ILE A 1 260 ? 0.119 -5.659 24.586 1.00 89.94 260 ILE A O 1
ATOM 2035 N N . LEU A 1 261 ? 1.140 -5.968 22.604 1.00 89.31 261 LEU A N 1
ATOM 2036 C CA . LEU A 1 261 ? 1.936 -4.738 22.629 1.00 89.31 261 LEU A CA 1
ATOM 2037 C C . LEU A 1 261 ? 1.105 -3.460 22.456 1.00 89.31 261 LEU A C 1
ATOM 2039 O O . LEU A 1 261 ? 1.372 -2.457 23.122 1.00 89.31 261 LEU A O 1
ATOM 2043 N N . PHE A 1 262 ? 0.081 -3.483 21.603 1.00 88.81 262 PHE A N 1
ATOM 2044 C CA . PHE A 1 262 ? -0.721 -2.296 21.296 1.00 88.81 262 PHE A CA 1
ATOM 2045 C C . PHE A 1 262 ? -1.826 -2.066 22.329 1.00 88.81 262 PHE A C 1
ATOM 2047 O O . PHE A 1 262 ? -2.642 -2.951 22.597 1.00 88.81 262 PHE A O 1
ATOM 2054 N N . SER A 1 263 ? -1.873 -0.852 22.889 1.00 88.88 263 SER A N 1
ATOM 2055 C CA . SER A 1 263 ? -2.805 -0.505 23.969 1.00 88.88 263 SER A CA 1
ATOM 2056 C C . SER A 1 263 ? -4.264 -0.582 23.536 1.00 88.88 263 SER A C 1
ATOM 2058 O O . SER A 1 263 ? -5.085 -1.074 24.300 1.00 88.88 263 SER A O 1
ATOM 2060 N N . TYR A 1 264 ? -4.590 -0.183 22.302 1.00 90.25 264 TYR A N 1
ATOM 2061 C CA . TYR A 1 264 ? -5.970 -0.241 21.810 1.00 90.25 264 TYR A CA 1
ATOM 2062 C C . TYR A 1 264 ? -6.495 -1.686 21.719 1.00 90.25 264 TYR A C 1
ATOM 2064 O O . TYR A 1 264 ? -7.681 -1.917 21.951 1.00 90.25 264 TYR A O 1
ATOM 2072 N N . ILE A 1 265 ? -5.624 -2.668 21.432 1.00 92.62 265 ILE A N 1
ATOM 2073 C CA . ILE A 1 265 ? -5.998 -4.091 21.410 1.00 92.62 265 ILE A CA 1
ATOM 2074 C C . ILE A 1 265 ? -6.305 -4.558 22.834 1.00 92.62 265 ILE A C 1
ATOM 2076 O O . ILE A 1 265 ? -7.356 -5.154 23.063 1.00 92.62 265 ILE A O 1
ATOM 2080 N N . ARG A 1 266 ? -5.425 -4.253 23.802 1.00 92.38 266 ARG A N 1
ATOM 2081 C CA . ARG A 1 266 ? -5.656 -4.575 25.223 1.00 92.38 266 ARG A CA 1
ATOM 2082 C C . ARG A 1 266 ? -6.957 -3.958 25.731 1.00 92.38 266 ARG A C 1
ATOM 2084 O O . ARG A 1 266 ? -7.745 -4.631 26.390 1.00 92.38 266 ARG A O 1
ATOM 2091 N N . GLU A 1 267 ? -7.194 -2.700 25.381 1.00 92.75 267 GLU A N 1
ATOM 2092 C CA . GLU A 1 267 ? -8.395 -1.968 25.763 1.00 92.75 267 GLU A CA 1
ATOM 2093 C C . GLU A 1 267 ? -9.653 -2.564 25.112 1.00 92.75 267 GLU A C 1
ATOM 2095 O O . GLU A 1 267 ? -10.657 -2.769 25.785 1.00 92.75 267 GLU A O 1
ATOM 2100 N N . THR A 1 268 ? -9.593 -2.947 23.835 1.00 93.50 268 THR A N 1
ATOM 2101 C CA . THR A 1 268 ? -10.716 -3.606 23.146 1.00 93.50 268 THR A CA 1
ATOM 2102 C C . THR A 1 268 ? -11.078 -4.946 23.790 1.00 93.50 268 THR A C 1
ATOM 2104 O O . THR A 1 268 ? -12.261 -5.246 23.954 1.00 93.50 268 THR A O 1
ATOM 2107 N N . LEU A 1 269 ? -10.082 -5.736 24.209 1.00 93.75 269 LEU A N 1
ATOM 2108 C CA . LEU A 1 269 ? -10.306 -6.975 24.962 1.00 93.75 269 LEU A CA 1
ATOM 2109 C C . LEU A 1 269 ? -10.954 -6.695 26.322 1.00 93.75 269 LEU A C 1
ATOM 2111 O O . LEU A 1 269 ? -11.957 -7.316 26.665 1.00 93.75 269 LEU A O 1
ATOM 2115 N N . HIS A 1 270 ? -10.449 -5.703 27.058 1.00 92.44 270 HIS A N 1
ATOM 2116 C CA . HIS A 1 270 ? -11.034 -5.295 28.334 1.00 92.44 270 HIS A CA 1
ATOM 2117 C C . HIS A 1 270 ? -12.491 -4.826 28.191 1.00 92.44 270 HIS A C 1
ATOM 2119 O O . HIS A 1 270 ? -13.345 -5.168 29.014 1.00 92.44 270 HIS A O 1
ATOM 2125 N N . ILE A 1 271 ? -12.800 -4.075 27.129 1.00 92.12 271 ILE A N 1
ATOM 2126 C CA . ILE A 1 271 ? -14.164 -3.653 26.798 1.00 92.12 271 ILE A CA 1
ATOM 2127 C C . ILE A 1 271 ? -15.047 -4.866 26.509 1.00 92.12 271 ILE A C 1
ATOM 2129 O O . ILE A 1 271 ? -16.164 -4.938 27.026 1.00 92.12 271 ILE A O 1
ATOM 2133 N N . ALA A 1 272 ? -14.561 -5.817 25.707 1.00 92.56 272 ALA A N 1
ATOM 2134 C CA . ALA A 1 272 ? -15.299 -7.033 25.395 1.00 92.56 272 ALA A CA 1
ATOM 2135 C C . ALA A 1 272 ? -15.627 -7.824 26.671 1.00 92.56 272 ALA A C 1
ATOM 2137 O O . ALA A 1 272 ? -16.765 -8.252 26.836 1.00 92.56 272 ALA A O 1
ATOM 2138 N N . ASP A 1 273 ? -14.688 -7.949 27.607 1.00 91.62 273 ASP A N 1
ATOM 2139 C CA . ASP A 1 273 ? -14.909 -8.664 28.868 1.00 91.62 273 ASP A CA 1
ATOM 2140 C C . ASP A 1 273 ? -15.829 -7.908 29.836 1.00 91.62 273 ASP A C 1
ATOM 2142 O O . ASP A 1 273 ? -16.615 -8.519 30.559 1.00 91.62 273 ASP A O 1
ATOM 2146 N N . THR A 1 274 ? -15.774 -6.577 29.842 1.00 90.38 274 THR A N 1
ATOM 2147 C CA . THR A 1 274 ? -16.525 -5.752 30.802 1.00 90.38 274 THR A CA 1
ATOM 2148 C C . THR A 1 274 ? -17.957 -5.486 30.345 1.00 90.38 274 THR A C 1
ATOM 2150 O O . THR A 1 274 ? -18.901 -5.618 31.125 1.00 90.38 274 THR A O 1
ATOM 2153 N N . TYR A 1 275 ? -18.135 -5.109 29.079 1.00 89.69 275 TYR A N 1
ATOM 2154 C CA . TYR A 1 275 ? -19.420 -4.660 28.531 1.00 89.69 275 TYR A CA 1
ATOM 2155 C C . TYR A 1 275 ? -20.129 -5.737 27.716 1.00 89.69 275 TYR A C 1
ATOM 2157 O O . TYR A 1 275 ? -21.342 -5.662 27.528 1.00 89.69 275 TYR A O 1
ATOM 2165 N N . ALA A 1 276 ? -19.396 -6.749 27.253 1.00 90.50 276 ALA A N 1
ATOM 2166 C CA . ALA A 1 276 ? -19.938 -7.844 26.462 1.00 90.50 276 ALA A CA 1
ATOM 2167 C C . ALA A 1 276 ? -19.414 -9.231 26.918 1.00 90.50 276 ALA A C 1
ATOM 2169 O O . ALA A 1 276 ? -19.056 -10.055 26.068 1.00 90.50 276 ALA A O 1
ATOM 2170 N N . PRO A 1 277 ? -19.386 -9.554 28.234 1.00 90.38 277 PRO A N 1
ATOM 2171 C CA . PRO A 1 277 ? -18.794 -10.804 28.733 1.00 90.38 277 PRO A CA 1
ATOM 2172 C C . PRO A 1 277 ? -19.445 -12.049 28.121 1.00 90.38 277 PRO A C 1
ATOM 2174 O O . PRO A 1 277 ? -18.780 -13.046 27.858 1.00 90.38 277 PRO A O 1
ATOM 2177 N N . GLN A 1 278 ? -20.750 -11.967 27.854 1.00 90.94 278 GLN A N 1
ATOM 2178 C CA . GLN A 1 278 ? -21.548 -13.041 27.259 1.00 90.94 278 GLN A CA 1
ATOM 2179 C C . GLN A 1 278 ? -21.549 -13.018 25.722 1.00 90.94 278 GLN A C 1
ATOM 2181 O O . GLN A 1 278 ? -22.247 -13.821 25.104 1.00 90.94 278 GLN A O 1
ATOM 2186 N N . ALA A 1 279 ? -20.808 -12.103 25.085 1.00 92.81 279 ALA A N 1
ATOM 2187 C CA . ALA A 1 279 ? -20.704 -12.083 23.634 1.00 92.81 279 ALA A CA 1
ATOM 2188 C C . ALA A 1 279 ? -19.977 -13.330 23.147 1.00 92.81 279 ALA A C 1
ATOM 2190 O O . ALA A 1 279 ? -18.824 -13.572 23.518 1.00 92.81 279 ALA A O 1
ATOM 2191 N N . HIS A 1 280 ? -20.664 -14.087 22.294 1.00 94.50 280 HIS A N 1
ATOM 2192 C CA . HIS A 1 280 ? -20.129 -15.291 21.686 1.00 94.50 280 HIS A CA 1
ATOM 2193 C C . HIS A 1 280 ? -19.944 -15.120 20.181 1.00 94.50 280 HIS A C 1
ATOM 2195 O O . HIS A 1 280 ? -18.927 -15.555 19.663 1.00 94.50 280 HIS A O 1
ATOM 2201 N N . ASN A 1 281 ? -20.874 -14.464 19.482 1.00 97.31 281 ASN A N 1
ATOM 2202 C CA . ASN A 1 281 ? -20.789 -14.246 18.039 1.00 97.31 281 ASN A CA 1
ATOM 2203 C C . ASN A 1 281 ? -20.321 -12.824 17.740 1.00 97.31 281 ASN A C 1
ATOM 2205 O O . ASN A 1 281 ? -21.070 -11.865 17.955 1.00 97.31 281 ASN A O 1
ATOM 2209 N N . ILE A 1 282 ? -19.119 -12.695 17.188 1.00 97.88 282 ILE A N 1
ATOM 2210 C CA . ILE A 1 282 ? -18.516 -11.410 16.838 1.00 97.88 282 ILE A CA 1
ATOM 2211 C C . ILE A 1 282 ? -18.281 -11.343 15.334 1.00 97.88 282 ILE A C 1
ATOM 2213 O O . ILE A 1 282 ? -17.814 -12.308 14.729 1.00 97.88 282 ILE A O 1
ATOM 2217 N N . PHE A 1 283 ? -18.594 -10.197 14.735 1.00 98.31 283 PHE A N 1
ATOM 2218 C CA . PHE A 1 283 ? -18.156 -9.875 13.380 1.00 98.31 283 PHE A CA 1
ATOM 2219 C C . PHE A 1 283 ? -17.043 -8.837 13.435 1.00 98.31 283 PHE A C 1
ATOM 2221 O O . PHE A 1 283 ? -17.211 -7.802 14.076 1.00 98.31 283 PHE A O 1
ATOM 2228 N N . MET A 1 284 ? -15.928 -9.094 12.767 1.00 97.44 284 MET A N 1
ATOM 2229 C CA . MET A 1 284 ? -14.783 -8.193 12.734 1.00 97.44 284 MET A CA 1
ATOM 2230 C C . MET A 1 284 ? -14.522 -7.739 11.299 1.00 97.44 284 MET A C 1
ATOM 2232 O O . MET A 1 284 ? -14.434 -8.561 10.391 1.00 97.44 284 MET A O 1
ATOM 2236 N N . ILE A 1 285 ? -14.424 -6.430 11.088 1.00 97.25 285 ILE A N 1
ATOM 2237 C CA . ILE A 1 285 ? -14.046 -5.834 9.805 1.00 97.25 285 ILE A CA 1
ATOM 2238 C C . ILE A 1 285 ? -12.611 -5.329 9.929 1.00 97.25 285 ILE A C 1
ATOM 2240 O O . ILE A 1 285 ? -12.360 -4.413 10.711 1.00 97.25 285 ILE A O 1
ATOM 2244 N N . GLY A 1 286 ? -11.713 -5.913 9.134 1.00 92.75 286 GLY A N 1
ATOM 2245 C CA . GLY A 1 286 ? -10.262 -5.770 9.256 1.00 92.75 286 GLY A CA 1
ATOM 2246 C C . GLY A 1 286 ? -9.663 -6.878 10.123 1.00 92.75 286 GLY A C 1
ATOM 2247 O O . GLY A 1 286 ? -10.183 -7.178 11.192 1.00 92.75 286 GLY A O 1
ATOM 2248 N N . HIS A 1 287 ? -8.598 -7.523 9.645 1.00 91.81 287 HIS A N 1
ATOM 2249 C CA . HIS A 1 287 ? -7.871 -8.575 10.374 1.00 91.81 287 HIS A CA 1
ATOM 2250 C C . HIS A 1 287 ? -6.520 -8.089 10.898 1.00 91.81 287 HIS A C 1
ATOM 2252 O O . HIS A 1 287 ? -6.091 -8.455 11.996 1.00 91.81 287 HIS A O 1
ATOM 2258 N N . GLY A 1 288 ? -5.825 -7.283 10.090 1.00 89.50 288 GLY A N 1
ATOM 2259 C CA . GLY A 1 288 ? -4.457 -6.849 10.364 1.00 89.50 288 GLY A CA 1
ATOM 2260 C C . GLY A 1 288 ? -3.526 -8.042 10.615 1.00 89.50 288 GLY A C 1
ATOM 2261 O O . GLY A 1 288 ? -3.548 -9.047 9.904 1.00 89.50 288 GLY A O 1
ATOM 2262 N N . ALA A 1 289 ? -2.722 -7.973 11.676 1.00 90.81 289 ALA A N 1
ATOM 2263 C CA . ALA A 1 289 ? -1.850 -9.082 12.070 1.00 90.81 289 ALA A CA 1
ATOM 2264 C C . ALA A 1 289 ? -2.582 -10.258 12.760 1.00 90.81 289 ALA A C 1
ATOM 2266 O O . ALA A 1 289 ? -1.935 -11.233 13.144 1.00 90.81 289 ALA A O 1
ATOM 2267 N N . GLY A 1 290 ? -3.905 -10.183 12.949 1.00 92.31 290 GLY A N 1
ATOM 2268 C CA . GLY A 1 290 ? -4.713 -11.224 13.593 1.00 92.31 290 GLY A CA 1
ATOM 2269 C C . GLY A 1 290 ? -4.552 -11.324 15.113 1.00 92.31 290 GLY A C 1
ATOM 2270 O O . GLY A 1 290 ? -4.987 -12.308 15.705 1.00 92.31 290 GLY A O 1
ATOM 2271 N N . ILE A 1 291 ? -3.928 -10.332 15.759 1.00 93.44 291 ILE A N 1
ATOM 2272 C CA . ILE A 1 291 ? -3.642 -10.345 17.206 1.00 93.44 291 ILE A CA 1
ATOM 2273 C C . ILE A 1 291 ? -4.941 -10.256 18.017 1.00 93.44 291 ILE A C 1
ATOM 2275 O O . ILE A 1 291 ? -5.185 -11.105 18.875 1.00 93.44 291 ILE A O 1
ATOM 2279 N N . LEU A 1 292 ? -5.789 -9.261 17.725 1.00 93.69 292 LEU A N 1
ATOM 2280 C CA . LEU A 1 292 ? -7.077 -9.080 18.403 1.00 93.69 292 LEU A CA 1
ATOM 2281 C C . LEU A 1 292 ? -8.006 -10.276 18.152 1.00 93.69 292 LEU A C 1
ATOM 2283 O O . LEU A 1 292 ? -8.592 -10.809 19.092 1.00 93.69 292 LEU A O 1
ATOM 2287 N N . THR A 1 293 ? -8.084 -10.738 16.901 1.00 94.12 293 THR A N 1
ATOM 2288 C CA . THR A 1 293 ? -8.871 -11.914 16.508 1.00 94.12 293 THR A CA 1
ATOM 2289 C C . THR A 1 293 ? -8.452 -13.153 17.295 1.00 94.12 293 THR A C 1
ATOM 2291 O O . THR A 1 293 ? -9.294 -13.786 17.923 1.00 94.12 293 THR A O 1
ATOM 2294 N N . ASN A 1 294 ? -7.151 -13.465 17.324 1.00 93.62 294 ASN A N 1
ATOM 2295 C CA . ASN A 1 294 ? -6.615 -14.624 18.037 1.00 93.62 294 ASN A CA 1
ATOM 2296 C C . ASN A 1 294 ? -6.906 -14.553 19.544 1.00 93.62 294 ASN A C 1
ATOM 2298 O O . ASN A 1 294 ? -7.327 -15.541 20.139 1.00 93.62 294 ASN A O 1
ATOM 2302 N N . ALA A 1 295 ? -6.728 -13.385 20.166 1.00 93.31 295 ALA A N 1
ATOM 2303 C CA . ALA A 1 295 ? -7.001 -13.207 21.591 1.00 93.31 295 ALA A CA 1
ATOM 2304 C C . ALA A 1 295 ? -8.494 -13.393 21.928 1.00 93.31 295 ALA A C 1
ATOM 2306 O O . ALA A 1 295 ? -8.835 -14.062 22.906 1.00 93.31 295 ALA A O 1
ATOM 2307 N N . LEU A 1 296 ? -9.399 -12.867 21.095 1.00 93.50 296 LEU A N 1
ATOM 2308 C CA . LEU A 1 296 ? -10.836 -13.075 21.274 1.00 93.50 296 LEU A CA 1
ATOM 2309 C C . LEU A 1 296 ? -11.230 -14.547 21.053 1.00 93.50 296 LEU A C 1
ATOM 2311 O O . LEU A 1 296 ? -11.990 -15.089 21.854 1.00 93.50 296 LEU A O 1
ATOM 2315 N N . GLU A 1 297 ? -10.684 -15.220 20.038 1.00 94.19 297 GLU A N 1
ATOM 2316 C CA . GLU A 1 297 ? -10.906 -16.658 19.809 1.00 94.19 297 GLU A CA 1
ATOM 2317 C C . GLU A 1 297 ? -10.431 -17.504 21.006 1.00 94.19 297 GLU A C 1
ATOM 2319 O O . GLU A 1 297 ? -11.150 -18.395 21.462 1.00 94.19 297 GLU A O 1
ATOM 2324 N N . GLN A 1 298 ? -9.268 -17.182 21.585 1.00 91.81 298 GLN A N 1
ATOM 2325 C CA . GLN A 1 298 ? -8.728 -17.861 22.771 1.00 91.81 298 GLN A CA 1
ATOM 2326 C C . GLN A 1 298 ? -9.589 -17.680 24.029 1.00 91.81 298 GLN A C 1
ATOM 2328 O O . GLN A 1 298 ? -9.615 -18.570 24.878 1.00 91.81 298 GLN A O 1
ATOM 2333 N N . SER A 1 299 ? -10.347 -16.582 24.134 1.00 91.19 299 SER A N 1
ATOM 2334 C CA . SER A 1 299 ? -11.346 -16.392 25.203 1.00 91.19 299 SER A CA 1
ATOM 2335 C C . SER A 1 299 ? -12.657 -17.166 24.971 1.00 91.19 299 SER A C 1
ATOM 2337 O O . SER A 1 299 ? -13.608 -17.031 25.739 1.00 91.19 299 SER A O 1
ATOM 2339 N N . GLY A 1 300 ? -12.721 -18.006 23.930 1.00 91.56 300 GLY A N 1
ATOM 2340 C CA . GLY A 1 300 ? -13.868 -18.863 23.622 1.00 91.56 300 GLY A CA 1
ATOM 2341 C C . GLY A 1 300 ? -14.948 -18.188 22.774 1.00 91.56 300 GLY A C 1
ATOM 2342 O O . GLY A 1 300 ? -16.073 -18.692 22.698 1.00 91.56 300 GLY A O 1
ATOM 2343 N N . LYS A 1 301 ? -14.636 -17.049 22.146 1.00 94.50 301 LYS A N 1
ATOM 2344 C CA . LYS A 1 301 ? -15.562 -16.308 21.283 1.00 94.50 301 LYS A CA 1
ATOM 2345 C C . LYS A 1 301 ? -15.444 -16.792 19.834 1.00 94.50 301 LYS A C 1
ATOM 2347 O O . LYS A 1 301 ? -14.367 -17.093 19.335 1.00 94.50 301 LYS A O 1
ATOM 2352 N N . THR A 1 302 ? -16.574 -16.863 19.144 1.00 95.94 302 THR A N 1
ATOM 2353 C CA . THR A 1 302 ? -16.672 -17.149 17.711 1.00 95.94 302 THR A CA 1
ATOM 2354 C C . THR A 1 302 ? -16.534 -15.843 16.933 1.00 95.94 302 THR A C 1
ATOM 2356 O O . THR A 1 302 ? -17.429 -14.998 16.984 1.00 95.94 302 THR A O 1
ATOM 2359 N N . ILE A 1 303 ? -15.446 -15.695 16.175 1.00 96.31 303 ILE A N 1
ATOM 2360 C CA . ILE A 1 303 ? -15.200 -14.514 15.340 1.00 96.31 303 ILE A CA 1
ATOM 2361 C C . ILE A 1 303 ? -15.393 -14.877 13.864 1.00 96.31 303 ILE A C 1
ATOM 2363 O O . ILE A 1 303 ? -14.869 -15.882 13.394 1.00 96.31 303 ILE A O 1
ATOM 2367 N N . GLU A 1 304 ? -16.169 -14.079 13.135 1.00 97.62 304 GLU A N 1
ATOM 2368 C CA . GLU A 1 304 ? -16.167 -14.049 11.670 1.00 97.62 304 GLU A CA 1
ATOM 2369 C C . GLU A 1 304 ? -15.473 -12.768 11.221 1.00 97.62 304 GLU A C 1
ATOM 2371 O O . GLU A 1 304 ? -15.914 -11.677 11.578 1.00 97.62 304 GLU A O 1
ATOM 2376 N N . VAL A 1 305 ? -14.405 -12.899 10.438 1.00 97.81 305 VAL A N 1
ATOM 2377 C CA . VAL A 1 305 ? -13.595 -11.764 9.986 1.00 97.81 305 VAL A CA 1
ATOM 2378 C C . VAL A 1 305 ? -13.852 -11.489 8.509 1.00 97.81 305 VAL A C 1
ATOM 2380 O O . VAL A 1 305 ? -13.909 -12.417 7.702 1.00 97.81 305 VAL A O 1
ATOM 2383 N N . ALA A 1 306 ? -13.977 -10.215 8.155 1.00 97.50 306 ALA A N 1
ATOM 2384 C CA . ALA A 1 306 ? -13.895 -9.722 6.790 1.00 97.50 306 ALA A CA 1
ATOM 2385 C C . ALA A 1 306 ? -12.555 -9.002 6.594 1.00 97.50 306 ALA A C 1
ATOM 2387 O O . ALA A 1 306 ? -12.338 -7.938 7.175 1.00 97.50 306 ALA A O 1
ATOM 2388 N N . GLU A 1 307 ? -11.672 -9.585 5.784 1.00 94.81 307 GLU A N 1
ATOM 2389 C CA . GLU A 1 307 ? -10.374 -9.007 5.419 1.00 94.81 307 GLU A CA 1
ATOM 2390 C C . GLU A 1 307 ? -10.360 -8.690 3.925 1.00 94.81 307 GLU A C 1
ATOM 2392 O O . GLU A 1 307 ? -10.713 -9.530 3.102 1.00 94.81 307 GLU A O 1
ATOM 2397 N N . LEU A 1 308 ? -9.959 -7.480 3.554 1.00 92.38 308 LEU A N 1
ATOM 2398 C CA . LEU A 1 308 ? -9.959 -7.056 2.159 1.00 92.38 308 LEU A CA 1
ATOM 2399 C C . LEU A 1 308 ? -8.813 -7.711 1.374 1.00 92.38 308 LEU A C 1
ATOM 2401 O O . LEU A 1 308 ? -8.983 -8.067 0.203 1.00 92.38 308 LEU A O 1
ATOM 2405 N N . ASP A 1 309 ? -7.653 -7.863 2.013 1.00 91.44 309 ASP A N 1
ATOM 2406 C CA . ASP A 1 309 ? -6.418 -8.298 1.383 1.00 91.44 309 ASP A CA 1
ATOM 2407 C C . ASP A 1 309 ? -6.027 -9.738 1.786 1.00 91.44 309 ASP A C 1
ATOM 2409 O O . ASP A 1 309 ? -5.623 -9.994 2.925 1.00 91.44 309 ASP A O 1
ATOM 2413 N N . PRO A 1 310 ? -6.064 -10.713 0.855 1.00 92.38 310 PRO A N 1
ATOM 2414 C CA . PRO A 1 310 ? -5.687 -12.093 1.160 1.00 92.38 310 PRO A CA 1
ATOM 2415 C C . PRO A 1 310 ? -4.228 -12.251 1.611 1.00 92.38 310 PRO A C 1
ATOM 2417 O O . PRO A 1 310 ? -3.921 -13.196 2.341 1.00 92.38 310 PRO A O 1
ATOM 2420 N N . GLN A 1 311 ? -3.325 -11.349 1.211 1.00 91.94 311 GLN A N 1
ATOM 2421 C CA . GLN A 1 311 ? -1.924 -11.405 1.629 1.00 91.94 311 GLN A CA 1
ATOM 2422 C C . GLN A 1 311 ? -1.751 -11.007 3.097 1.00 91.94 311 GLN A C 1
ATOM 2424 O O . GLN A 1 311 ? -0.870 -11.544 3.766 1.00 91.94 311 GLN A O 1
ATOM 2429 N N . VAL A 1 312 ? -2.621 -10.149 3.643 1.00 92.56 312 VAL A N 1
ATOM 2430 C CA . VAL A 1 312 ? -2.637 -9.831 5.083 1.00 92.56 312 VAL A CA 1
ATOM 2431 C C . VAL A 1 312 ? -2.933 -11.089 5.892 1.00 92.56 312 VAL A C 1
ATOM 2433 O O . VAL A 1 312 ? -2.202 -11.411 6.831 1.00 92.56 312 VAL A O 1
ATOM 2436 N N . LEU A 1 313 ? -3.933 -11.874 5.473 1.00 94.44 313 LEU A N 1
ATOM 2437 C CA . LEU A 1 313 ? -4.234 -13.160 6.100 1.00 94.44 313 LEU A CA 1
ATOM 2438 C C . LEU A 1 313 ? -3.048 -14.133 5.999 1.00 94.44 313 LEU A C 1
ATOM 2440 O O . LEU A 1 313 ? -2.674 -14.745 7.001 1.00 94.44 313 LEU A O 1
ATOM 2444 N N . GLU A 1 314 ? -2.428 -14.265 4.826 1.00 94.06 314 GLU A N 1
ATOM 2445 C CA . GLU A 1 314 ? -1.273 -15.149 4.625 1.00 94.06 314 GLU A CA 1
ATOM 2446 C C . GLU A 1 314 ? -0.088 -14.766 5.529 1.00 94.06 314 GLU A C 1
ATOM 2448 O O . GLU A 1 314 ? 0.477 -15.617 6.225 1.00 94.06 314 GLU A O 1
ATOM 2453 N N . LEU A 1 315 ? 0.241 -13.474 5.598 1.00 93.12 315 LEU A N 1
ATOM 2454 C CA . LEU A 1 315 ? 1.314 -12.949 6.441 1.00 93.12 315 LEU A CA 1
ATOM 2455 C C . LEU A 1 315 ? 0.985 -13.065 7.937 1.00 93.12 315 LEU A C 1
ATOM 2457 O O . LEU A 1 315 ? 1.875 -13.405 8.722 1.00 93.12 315 LEU A O 1
ATOM 2461 N N . SER A 1 316 ? -0.277 -12.868 8.338 1.00 94.38 316 SER A N 1
ATOM 2462 C CA . SER A 1 316 ? -0.730 -13.076 9.724 1.00 94.38 316 SER A CA 1
ATOM 2463 C C . SER A 1 316 ? -0.500 -14.523 10.182 1.00 94.38 316 SER A C 1
ATOM 2465 O O . SER A 1 316 ? 0.022 -14.767 11.270 1.00 94.38 316 SER A O 1
ATOM 2467 N N . ARG A 1 317 ? -0.780 -15.505 9.316 1.00 94.56 317 ARG A N 1
ATOM 2468 C CA . ARG A 1 317 ? -0.532 -16.926 9.594 1.00 94.56 317 ARG A CA 1
ATOM 2469 C C . ARG A 1 317 ? 0.963 -17.221 9.666 1.00 94.56 317 ARG A C 1
ATOM 2471 O O . ARG A 1 317 ? 1.427 -17.856 10.609 1.00 94.56 317 ARG A O 1
ATOM 2478 N N . LYS A 1 318 ? 1.728 -16.717 8.695 1.00 94.06 318 LYS A N 1
ATOM 2479 C CA . LYS A 1 318 ? 3.163 -16.993 8.545 1.00 94.06 318 LYS A CA 1
ATOM 2480 C C . LYS A 1 318 ? 4.024 -16.384 9.655 1.00 94.06 318 LYS A C 1
ATOM 2482 O O . LYS A 1 318 ? 4.949 -17.039 10.128 1.00 94.06 318 LYS A O 1
ATOM 2487 N N . TYR A 1 319 ? 3.754 -15.140 10.050 1.00 92.25 319 TYR A N 1
ATOM 2488 C CA . TYR A 1 319 ? 4.612 -14.387 10.973 1.00 92.25 319 TYR A CA 1
ATOM 2489 C C . TYR A 1 319 ? 4.001 -14.219 12.367 1.00 92.25 319 TYR A C 1
ATOM 2491 O O . TYR A 1 319 ? 4.717 -14.296 13.371 1.00 92.25 319 TYR A O 1
ATOM 2499 N N . PHE A 1 320 ? 2.680 -14.061 12.446 1.00 92.44 320 PHE A N 1
ATOM 2500 C CA . PHE A 1 320 ? 1.974 -13.756 13.693 1.00 92.44 320 PHE A CA 1
ATOM 2501 C C . PHE A 1 320 ? 1.320 -14.986 14.329 1.00 92.44 320 PHE A C 1
ATOM 2503 O O . PHE A 1 320 ? 1.053 -14.976 15.529 1.00 92.44 320 PHE A O 1
ATOM 2510 N N . GLY A 1 321 ? 1.247 -16.107 13.606 1.00 90.06 321 GLY A N 1
ATOM 2511 C CA . GLY A 1 321 ? 0.805 -17.396 14.139 1.00 90.06 321 GLY A CA 1
ATOM 2512 C C . GLY A 1 321 ? -0.711 -17.511 14.267 1.00 90.06 321 GLY A C 1
ATOM 2513 O O . GLY A 1 321 ? -1.189 -18.350 15.025 1.00 90.06 321 GLY A O 1
ATOM 2514 N N . TYR A 1 322 ? -1.466 -16.678 13.545 1.00 93.62 322 TYR A N 1
ATOM 2515 C CA . TYR A 1 322 ? -2.915 -16.826 13.463 1.00 93.62 322 TYR A CA 1
ATOM 2516 C C . TYR A 1 322 ? -3.265 -18.191 12.853 1.00 93.62 322 TYR A C 1
ATOM 2518 O O . TYR A 1 322 ? -2.675 -18.591 11.850 1.00 93.62 322 TYR A O 1
ATOM 2526 N N . ALA A 1 323 ? -4.213 -18.911 13.452 1.00 91.94 323 ALA A N 1
ATOM 2527 C CA . ALA A 1 323 ? -4.592 -20.263 13.028 1.00 91.94 323 ALA A CA 1
ATOM 2528 C C . ALA A 1 323 ? -6.085 -20.409 12.691 1.00 91.94 323 ALA A C 1
ATOM 2530 O O . ALA A 1 323 ? -6.502 -21.485 12.262 1.00 91.94 323 ALA A O 1
ATOM 2531 N N . GLY A 1 324 ? -6.882 -19.351 12.862 1.00 90.00 324 GLY A N 1
ATOM 2532 C CA . GLY A 1 324 ? -8.315 -19.392 12.598 1.00 90.00 324 GLY A CA 1
ATOM 2533 C C . GLY A 1 324 ? -8.655 -19.539 11.110 1.00 90.00 324 GLY A C 1
ATOM 2534 O O . GLY A 1 324 ? -7.883 -19.194 10.201 1.00 90.00 324 GLY A O 1
ATOM 2535 N N . ASP A 1 325 ? -9.837 -20.095 10.863 1.00 90.69 325 ASP A N 1
ATOM 2536 C CA . ASP A 1 325 ? -10.357 -20.443 9.540 1.00 90.69 325 ASP A CA 1
ATOM 2537 C C . ASP A 1 325 ? -11.558 -19.585 9.109 1.00 90.69 325 ASP A C 1
ATOM 2539 O O . ASP A 1 325 ? -11.934 -19.600 7.937 1.00 90.69 325 ASP A O 1
ATOM 2543 N N . ARG A 1 326 ? -12.126 -18.777 10.012 1.00 95.06 326 ARG A N 1
ATOM 2544 C CA . ARG A 1 326 ? -13.332 -17.961 9.775 1.00 95.06 326 ARG A CA 1
ATOM 2545 C C . ARG A 1 326 ? -13.030 -16.567 9.226 1.00 95.06 326 ARG A C 1
ATOM 2547 O O . ARG A 1 326 ? -13.654 -15.586 9.630 1.00 95.06 326 ARG A O 1
ATOM 2554 N N . VAL A 1 327 ? -12.097 -16.488 8.282 1.00 96.81 327 VAL A N 1
ATOM 2555 C CA . VAL A 1 327 ? -11.733 -15.242 7.595 1.00 96.81 327 VAL A CA 1
ATOM 2556 C C . VAL A 1 327 ? -12.245 -15.287 6.161 1.00 96.81 327 VAL A C 1
ATOM 2558 O O . VAL A 1 327 ? -11.799 -16.103 5.355 1.00 96.81 327 VAL A O 1
ATOM 2561 N N . ALA A 1 328 ? -13.196 -14.413 5.845 1.00 97.31 328 ALA A N 1
ATOM 2562 C CA . ALA A 1 328 ? -13.704 -14.205 4.499 1.00 97.31 328 ALA A CA 1
ATOM 2563 C C . ALA A 1 328 ? -12.940 -13.057 3.830 1.00 97.31 328 ALA A C 1
ATOM 2565 O O . ALA A 1 328 ? -12.809 -11.978 4.408 1.00 97.31 328 ALA A O 1
ATOM 2566 N N . ILE A 1 329 ? -12.457 -13.293 2.607 1.00 96.44 329 ILE A N 1
ATOM 2567 C CA . ILE A 1 329 ? -11.758 -12.269 1.828 1.00 96.44 329 ILE A CA 1
ATOM 2568 C C . ILE A 1 329 ? -12.772 -11.432 1.050 1.00 96.44 329 ILE A C 1
ATOM 2570 O O . ILE A 1 329 ? -13.483 -11.963 0.195 1.00 96.44 329 ILE A O 1
ATOM 2574 N N . GLY A 1 330 ? -12.837 -10.136 1.336 1.00 93.88 330 GLY A N 1
ATOM 2575 C CA . GLY A 1 330 ? -13.729 -9.199 0.666 1.00 93.88 330 GLY A CA 1
ATOM 2576 C C . GLY A 1 330 ? -14.007 -7.932 1.470 1.00 93.88 330 GLY A C 1
ATOM 2577 O O . GLY A 1 330 ? -13.534 -7.747 2.589 1.00 93.88 330 GLY A O 1
ATOM 2578 N N . ASP A 1 331 ? -14.805 -7.050 0.873 1.00 93.69 331 ASP A N 1
ATOM 2579 C CA . ASP A 1 331 ? -15.223 -5.801 1.502 1.00 93.69 331 ASP A CA 1
ATOM 2580 C C . ASP A 1 331 ? -16.100 -6.054 2.742 1.00 93.69 331 ASP A C 1
ATOM 2582 O O . ASP A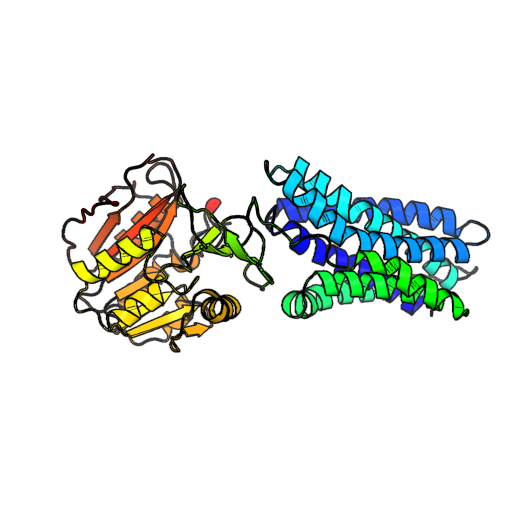 1 331 ? -17.101 -6.775 2.684 1.00 93.69 331 ASP A O 1
ATOM 2586 N N . GLY A 1 332 ? -15.742 -5.432 3.868 1.00 95.19 332 GLY A N 1
ATOM 2587 C CA . GLY A 1 332 ? -16.413 -5.655 5.148 1.00 95.19 332 GLY A CA 1
ATOM 2588 C C . GLY A 1 332 ? -17.877 -5.235 5.179 1.00 95.19 332 GLY A C 1
ATOM 2589 O O . GLY A 1 332 ? -18.690 -5.907 5.817 1.00 95.19 332 GLY A O 1
ATOM 2590 N N . ARG A 1 333 ? -18.250 -4.169 4.463 1.00 96.31 333 ARG A N 1
ATOM 2591 C CA . ARG A 1 333 ? -19.645 -3.722 4.378 1.00 96.31 333 ARG A CA 1
ATOM 2592 C C . ARG A 1 333 ? -20.475 -4.693 3.549 1.00 96.31 333 ARG A C 1
ATOM 2594 O O . ARG A 1 333 ? -21.590 -5.024 3.956 1.00 96.31 333 ARG A O 1
ATOM 2601 N N . VAL A 1 334 ? -19.941 -5.166 2.424 1.00 96.75 334 VAL A N 1
ATOM 2602 C CA . VAL A 1 334 ? -20.606 -6.168 1.574 1.00 96.75 334 VAL A CA 1
ATOM 2603 C C . VAL A 1 334 ? -20.802 -7.473 2.342 1.00 96.75 334 VAL A C 1
ATOM 2605 O O . VAL A 1 334 ? -21.934 -7.942 2.469 1.00 96.75 334 VAL A O 1
ATOM 2608 N N . LEU A 1 335 ? -19.730 -8.007 2.931 1.00 97.62 335 LEU A N 1
ATOM 2609 C CA . LEU A 1 335 ? -19.769 -9.273 3.660 1.00 97.62 335 LEU A CA 1
ATOM 2610 C C . LEU A 1 335 ? -20.678 -9.213 4.892 1.00 97.62 335 LEU A C 1
ATOM 2612 O O . LEU A 1 335 ? -21.366 -10.190 5.181 1.00 97.62 335 LEU A O 1
ATOM 2616 N N . LEU A 1 336 ? -20.730 -8.079 5.602 1.00 98.06 336 LEU A N 1
ATOM 2617 C CA . LEU A 1 336 ? -21.664 -7.882 6.713 1.00 98.06 336 LEU A CA 1
ATOM 2618 C C . LEU A 1 336 ? -23.123 -7.853 6.233 1.00 98.06 336 LEU A C 1
ATOM 2620 O O . LEU A 1 336 ? -24.005 -8.394 6.902 1.00 98.06 336 LEU A O 1
ATOM 2624 N N . ASN A 1 337 ? -23.398 -7.239 5.079 1.00 97.50 337 ASN A N 1
ATOM 2625 C CA . ASN A 1 337 ? -24.751 -7.122 4.532 1.00 97.50 337 ASN A CA 1
ATOM 2626 C C . ASN A 1 337 ? -25.388 -8.481 4.207 1.00 97.50 337 ASN A C 1
ATOM 2628 O O . ASN A 1 337 ? -26.592 -8.650 4.402 1.00 97.50 337 ASN A O 1
ATOM 2632 N N . GLU A 1 338 ? -24.578 -9.455 3.793 1.00 96.75 338 GLU A N 1
ATOM 2633 C CA . GLU A 1 338 ? -24.995 -10.832 3.497 1.00 96.75 338 GLU A CA 1
ATOM 2634 C C . GLU A 1 338 ? -25.384 -11.643 4.745 1.00 96.75 338 GLU A C 1
ATOM 2636 O O . GLU A 1 338 ? -26.004 -12.703 4.640 1.00 96.75 338 GLU A O 1
ATOM 2641 N N . LYS A 1 339 ? -25.025 -11.173 5.946 1.00 97.38 339 LYS A N 1
ATOM 2642 C CA . LYS A 1 339 ? -25.307 -11.880 7.202 1.00 97.38 339 LYS A CA 1
ATOM 2643 C C . LYS A 1 339 ? -26.758 -11.701 7.623 1.00 97.38 339 LYS A C 1
ATOM 2645 O O . LYS A 1 339 ? -27.440 -10.778 7.196 1.00 97.38 339 LYS A O 1
ATOM 2650 N N . GLN A 1 340 ? -27.248 -12.571 8.497 1.00 96.69 340 GLN A N 1
ATOM 2651 C CA . GLN A 1 340 ? -28.591 -12.421 9.062 1.00 96.69 340 GLN A CA 1
ATOM 2652 C C . GLN A 1 340 ? -28.657 -11.218 10.014 1.00 96.69 340 GLN A C 1
ATOM 2654 O O . GLN A 1 340 ? -27.669 -10.883 10.672 1.00 96.69 340 GLN A O 1
ATOM 2659 N N . ASP A 1 341 ? -29.821 -10.577 10.080 1.00 97.69 341 ASP A N 1
ATOM 2660 C CA . ASP A 1 341 ? -30.088 -9.499 11.035 1.00 97.69 341 ASP A CA 1
ATOM 2661 C C . ASP A 1 341 ? -30.090 -10.034 12.477 1.00 97.69 341 ASP A C 1
ATOM 2663 O O . ASP A 1 341 ? -30.374 -11.208 12.719 1.00 97.69 341 ASP A O 1
ATOM 2667 N N . SER A 1 342 ? -29.743 -9.173 13.439 1.00 96.38 342 SER A N 1
ATOM 2668 C CA . SER A 1 342 ? -29.661 -9.499 14.874 1.00 96.38 342 SER A CA 1
ATOM 2669 C C . SER A 1 342 ? -28.856 -10.765 15.207 1.00 96.38 342 SER A C 1
ATOM 2671 O O . SER A 1 342 ? -29.186 -11.517 16.127 1.00 96.38 342 SER A O 1
ATOM 2673 N N . ARG A 1 343 ? -27.775 -11.006 14.464 1.00 96.12 343 ARG A N 1
ATOM 2674 C CA . ARG A 1 343 ? -26.930 -12.195 14.608 1.00 96.12 343 ARG A CA 1
ATOM 2675 C C . ARG A 1 343 ? -25.798 -12.006 15.613 1.00 96.12 343 ARG A C 1
ATOM 2677 O O . ARG A 1 343 ? -25.469 -12.946 16.341 1.00 96.12 343 ARG A O 1
ATOM 2684 N N . TYR A 1 344 ? -25.203 -10.817 15.643 1.00 98.19 344 TYR A N 1
ATOM 2685 C CA . TYR A 1 344 ? -23.944 -10.575 16.344 1.00 98.19 344 TYR A CA 1
ATOM 2686 C C . TYR A 1 344 ? -24.157 -9.941 17.716 1.00 98.19 344 TYR A C 1
ATOM 2688 O O . TYR A 1 344 ? -24.947 -9.011 17.873 1.00 98.19 344 TYR A O 1
ATOM 2696 N N . ASP A 1 345 ? -23.436 -10.459 18.707 1.00 97.81 345 ASP A N 1
ATOM 2697 C CA . ASP A 1 345 ? -23.352 -9.881 20.049 1.00 97.81 345 ASP A CA 1
ATOM 2698 C C . ASP A 1 345 ? -22.412 -8.672 20.059 1.00 97.81 345 ASP A C 1
ATOM 2700 O O . ASP A 1 345 ? -22.634 -7.709 20.790 1.00 97.81 345 ASP A O 1
ATOM 2704 N N . MET A 1 346 ? -21.372 -8.717 19.223 1.00 98.00 346 MET A N 1
ATOM 2705 C CA . MET A 1 346 ? -20.409 -7.638 19.078 1.00 98.00 346 MET A CA 1
ATOM 2706 C C . MET A 1 346 ? -20.004 -7.463 17.614 1.00 98.00 346 MET A C 1
ATOM 2708 O O . MET A 1 346 ? -19.864 -8.442 16.881 1.00 98.00 346 MET A O 1
ATOM 2712 N N . ILE A 1 347 ? -19.809 -6.221 17.182 1.00 98.38 347 ILE A N 1
ATOM 2713 C CA . ILE A 1 347 ? -19.204 -5.908 15.884 1.00 98.38 347 ILE A CA 1
ATOM 2714 C C . ILE A 1 347 ? -17.972 -5.040 16.133 1.00 98.38 347 ILE A C 1
ATOM 2716 O O . ILE A 1 347 ? -18.059 -4.030 16.826 1.00 98.38 347 ILE A O 1
ATOM 2720 N N . VAL A 1 348 ? -16.828 -5.436 15.585 1.00 97.81 348 VAL A N 1
ATOM 2721 C CA . VAL A 1 348 ? -15.563 -4.704 15.699 1.00 97.81 348 VAL A CA 1
ATOM 2722 C C . VAL A 1 348 ? -15.195 -4.140 14.333 1.00 97.81 348 VAL A C 1
ATOM 2724 O O . VAL A 1 348 ? -15.183 -4.874 13.346 1.00 97.81 348 VAL A O 1
ATOM 2727 N N . LEU A 1 349 ? -14.901 -2.845 14.272 1.00 96.38 349 LEU A N 1
ATOM 2728 C CA . LEU A 1 349 ? -14.373 -2.179 13.086 1.00 96.38 349 LEU A CA 1
ATOM 2729 C C . LEU A 1 349 ? -12.934 -1.733 13.363 1.00 96.38 349 LEU A C 1
ATOM 2731 O O . LEU A 1 349 ? -12.712 -0.787 14.116 1.00 96.38 349 LEU A O 1
ATOM 2735 N N . ASP A 1 350 ? -11.984 -2.420 12.735 1.00 90.19 350 ASP A N 1
ATOM 2736 C CA . ASP A 1 350 ? -10.539 -2.198 12.846 1.00 90.19 350 ASP A CA 1
ATOM 2737 C C . ASP A 1 350 ? -9.898 -2.242 11.445 1.00 90.19 350 ASP A C 1
ATOM 2739 O O . ASP A 1 350 ? -9.022 -3.044 11.135 1.00 90.19 350 ASP A O 1
ATOM 2743 N N . ALA A 1 351 ? -10.432 -1.418 10.540 1.00 79.00 351 ALA A N 1
ATOM 2744 C CA . ALA A 1 351 ? -10.136 -1.452 9.106 1.00 79.00 351 ALA A CA 1
ATOM 2745 C C . ALA A 1 351 ? -9.252 -0.278 8.665 1.00 79.00 351 ALA A C 1
ATOM 2747 O O . ALA A 1 351 ? -9.611 0.477 7.758 1.00 79.00 351 ALA A O 1
ATOM 2748 N N . PHE A 1 352 ? -8.124 -0.083 9.345 1.00 71.38 352 PHE A N 1
ATOM 2749 C CA . PHE A 1 352 ? -7.260 1.073 9.127 1.00 71.38 352 PHE A CA 1
ATOM 2750 C C . PHE A 1 352 ? -6.267 0.859 7.974 1.00 71.38 352 PHE A C 1
ATOM 2752 O O . PHE A 1 352 ? -5.492 -0.097 7.973 1.00 71.38 352 PHE A O 1
ATOM 2759 N N . LYS A 1 353 ? -6.238 1.787 7.012 1.00 67.06 353 LYS A N 1
ATOM 2760 C CA . LYS A 1 353 ? -5.186 1.903 5.984 1.00 67.06 353 LYS A CA 1
ATOM 2761 C C . LYS A 1 353 ? -4.301 3.115 6.274 1.00 67.06 353 LYS A C 1
ATOM 2763 O O . LYS A 1 353 ? -4.647 3.920 7.129 1.00 67.06 353 LYS A O 1
ATOM 2768 N N . ALA A 1 354 ? -3.201 3.297 5.540 1.00 54.25 354 ALA A N 1
ATOM 2769 C CA . ALA A 1 354 ? -2.352 4.488 5.682 1.00 54.25 354 ALA A CA 1
ATOM 2770 C C . ALA A 1 354 ? -3.128 5.818 5.532 1.00 54.25 354 ALA A C 1
ATOM 2772 O O . ALA A 1 354 ? -2.770 6.813 6.153 1.00 54.25 354 ALA A O 1
ATOM 2773 N N . GLU A 1 355 ? -4.218 5.809 4.759 1.00 56.91 355 GLU A N 1
ATOM 2774 C CA . GLU A 1 355 ? -5.115 6.947 4.497 1.00 56.91 355 GLU A CA 1
ATOM 2775 C C . GLU A 1 355 ? -6.282 7.062 5.504 1.00 56.91 355 GLU A C 1
ATOM 2777 O O . GLU A 1 355 ? -7.122 7.951 5.390 1.00 56.91 355 GLU A O 1
ATOM 2782 N N . GLY A 1 356 ? -6.371 6.159 6.487 1.00 70.50 356 GLY A N 1
ATOM 2783 C CA . GLY A 1 356 ? -7.465 6.107 7.456 1.00 70.50 356 GLY A CA 1
ATOM 2784 C C . GLY A 1 356 ? -8.462 4.968 7.234 1.00 70.50 356 GLY A C 1
ATOM 2785 O O . GLY A 1 356 ? -8.211 4.004 6.505 1.00 70.50 356 GLY A O 1
ATOM 2786 N N . VAL A 1 357 ? -9.616 5.065 7.899 1.00 80.56 357 VAL A N 1
ATOM 2787 C CA . VAL A 1 357 ? -10.730 4.120 7.718 1.00 80.56 357 VAL A CA 1
ATOM 2788 C C . VAL A 1 357 ? -11.475 4.457 6.416 1.00 80.56 357 VAL A C 1
ATOM 2790 O O . VAL A 1 357 ? -11.833 5.621 6.217 1.00 80.56 357 VAL A O 1
ATOM 2793 N N . PRO A 1 358 ? -11.758 3.475 5.533 1.00 86.75 358 PRO A N 1
ATOM 2794 C CA . PRO A 1 358 ? -12.472 3.717 4.282 1.00 86.75 358 PRO A CA 1
ATOM 2795 C C . PRO A 1 358 ? -13.788 4.478 4.477 1.00 86.75 358 PRO A C 1
ATOM 2797 O O . PRO A 1 358 ? -14.637 4.077 5.271 1.00 86.75 358 PRO A O 1
ATOM 2800 N N . PHE A 1 359 ? -14.000 5.534 3.686 1.00 87.56 359 PHE A N 1
ATOM 2801 C CA . PHE A 1 359 ? -15.155 6.436 3.807 1.00 87.56 359 PHE A CA 1
ATOM 2802 C C . PHE A 1 359 ? -16.512 5.721 3.891 1.00 87.56 359 PHE A C 1
ATOM 2804 O O . PHE A 1 359 ? -17.362 6.071 4.707 1.00 87.56 359 PHE A O 1
ATOM 2811 N N . HIS A 1 360 ? -16.716 4.686 3.074 1.00 89.62 360 HIS A N 1
ATOM 2812 C CA . HIS A 1 360 ? -17.978 3.947 3.014 1.00 89.62 360 HIS A CA 1
ATOM 2813 C C . HIS A 1 360 ? -18.278 3.117 4.283 1.00 89.62 360 HIS A C 1
ATOM 2815 O O . HIS A 1 360 ? -19.387 2.589 4.393 1.00 89.62 360 HIS A O 1
ATOM 2821 N N . LEU A 1 361 ? -17.317 2.995 5.211 1.00 94.31 361 LEU A N 1
ATOM 2822 C CA . LEU A 1 361 ? -17.453 2.395 6.548 1.00 94.31 361 LEU A CA 1
ATOM 2823 C C . LEU A 1 361 ? -17.692 3.444 7.648 1.00 94.31 361 LEU A C 1
ATOM 2825 O O . LEU A 1 361 ? -17.805 3.094 8.819 1.00 94.31 361 LEU A O 1
ATOM 2829 N N . LEU A 1 362 ? -17.775 4.727 7.289 1.00 93.94 362 LEU A N 1
ATOM 2830 C CA . LEU A 1 362 ? -17.997 5.838 8.220 1.00 93.94 362 LEU A CA 1
ATOM 2831 C C . LEU A 1 362 ? -19.355 6.520 8.011 1.00 93.94 362 LEU A C 1
ATOM 2833 O O . LEU A 1 362 ? -19.661 7.507 8.675 1.00 93.94 362 LEU A O 1
ATOM 2837 N N . THR A 1 363 ? -20.180 6.018 7.090 1.00 95.62 363 THR A N 1
ATOM 2838 C CA . THR A 1 363 ? -21.465 6.630 6.745 1.00 95.62 363 THR A CA 1
ATOM 2839 C C . THR A 1 363 ? -22.585 6.181 7.679 1.00 95.62 363 THR A C 1
ATOM 2841 O O . THR A 1 363 ? -22.580 5.079 8.234 1.00 95.62 363 THR A O 1
ATOM 2844 N N . ARG A 1 364 ? -23.615 7.018 7.812 1.00 97.44 364 ARG A N 1
ATOM 2845 C CA . ARG A 1 364 ? -24.849 6.686 8.529 1.00 97.44 364 ARG A CA 1
ATOM 2846 C C . ARG A 1 364 ? -25.491 5.419 7.971 1.00 97.44 364 ARG A C 1
ATOM 2848 O O . ARG A 1 364 ? -25.969 4.596 8.742 1.00 97.44 364 ARG A O 1
ATOM 2855 N N . ASP A 1 365 ? -25.489 5.254 6.651 1.00 97.44 365 ASP A N 1
ATOM 2856 C CA . ASP A 1 365 ? -26.048 4.092 5.958 1.00 97.44 365 ASP A CA 1
ATOM 2857 C C . ASP A 1 365 ? -25.326 2.795 6.362 1.00 97.44 365 ASP A C 1
ATOM 2859 O O . ASP A 1 365 ? -25.965 1.767 6.616 1.00 97.44 365 ASP A O 1
ATOM 2863 N N . PHE A 1 366 ? -23.998 2.852 6.506 1.00 97.94 366 PHE A N 1
ATOM 2864 C CA . PHE A 1 366 ? -23.217 1.753 7.061 1.00 97.94 366 PHE A CA 1
ATOM 2865 C C . PHE A 1 366 ? -23.539 1.507 8.539 1.00 97.94 366 PHE A C 1
ATOM 2867 O O . PHE A 1 366 ? -23.812 0.370 8.918 1.00 97.94 366 PHE A O 1
ATOM 2874 N N . PHE A 1 367 ? -23.599 2.539 9.381 1.00 98.31 367 PHE A N 1
ATOM 2875 C CA . PHE A 1 367 ? -23.937 2.345 10.795 1.00 98.31 367 PHE A CA 1
ATOM 2876 C C . PHE A 1 367 ? -25.360 1.816 11.008 1.00 98.31 367 PHE A C 1
ATOM 2878 O O . PHE A 1 367 ? -25.585 1.022 11.919 1.00 98.31 367 PHE A O 1
ATOM 2885 N N . GLN A 1 368 ? -26.315 2.165 10.143 1.00 98.44 368 GLN A N 1
ATOM 2886 C CA . GLN A 1 368 ? -27.648 1.558 10.128 1.00 98.44 368 GLN A CA 1
ATOM 2887 C C . GLN A 1 368 ? -27.593 0.078 9.737 1.00 98.44 368 GLN A C 1
ATOM 2889 O O . GLN A 1 368 ? -28.336 -0.732 10.290 1.00 98.44 368 GLN A O 1
ATOM 2894 N N . LEU A 1 369 ? -26.720 -0.303 8.798 1.00 98.44 369 LEU A N 1
ATOM 2895 C CA . LEU A 1 369 ? -26.457 -1.712 8.509 1.00 98.44 369 LEU A CA 1
ATOM 2896 C C . LEU A 1 369 ? -25.891 -2.428 9.743 1.00 98.44 369 LEU A C 1
ATOM 2898 O O . LEU A 1 369 ? -26.429 -3.465 10.126 1.00 98.44 369 LEU A O 1
ATOM 2902 N N . VAL A 1 370 ? -24.871 -1.862 10.392 1.00 98.25 370 VAL A N 1
ATOM 2903 C CA . VAL A 1 370 ? -24.283 -2.410 11.626 1.00 98.25 370 VAL A CA 1
ATOM 2904 C C . VAL A 1 370 ? -25.357 -2.589 12.701 1.00 98.25 370 VAL A C 1
ATOM 2906 O O . VAL A 1 370 ? -25.487 -3.678 13.255 1.00 98.25 370 VAL A O 1
ATOM 2909 N N . GLN A 1 371 ? -26.191 -1.569 12.932 1.00 98.25 371 GLN A N 1
ATOM 2910 C CA . GLN A 1 371 ? -27.306 -1.619 13.879 1.00 98.25 371 GLN A CA 1
ATOM 2911 C C . GLN A 1 371 ? -28.270 -2.778 13.582 1.00 98.25 371 GLN A C 1
ATOM 2913 O O . GLN A 1 371 ? -28.658 -3.485 14.507 1.00 98.25 371 GLN A O 1
ATOM 2918 N N . ARG A 1 372 ? -28.641 -3.009 12.312 1.00 97.94 372 ARG A N 1
ATOM 2919 C CA . ARG A 1 372 ? -29.535 -4.120 11.928 1.00 97.94 372 ARG A CA 1
ATOM 2920 C C . ARG A 1 372 ? -28.920 -5.497 12.186 1.00 97.94 372 ARG A C 1
ATOM 2922 O O . ARG A 1 372 ? -29.632 -6.426 12.561 1.00 97.94 372 ARG A O 1
ATOM 2929 N N . LYS A 1 373 ? -27.608 -5.654 11.978 1.00 98.12 373 LYS A N 1
ATOM 2930 C CA . LYS A 1 373 ? -26.907 -6.937 12.185 1.00 98.12 373 LYS A CA 1
ATOM 2931 C C . LYS A 1 373 ? -26.605 -7.231 13.656 1.00 98.12 373 LYS A C 1
ATOM 2933 O O . LYS A 1 373 ? -26.397 -8.393 14.014 1.00 98.12 373 LYS A O 1
ATOM 2938 N N . LEU A 1 374 ? -26.610 -6.202 14.497 1.00 97.88 374 LEU A N 1
ATOM 2939 C CA . LEU A 1 374 ? -26.371 -6.297 15.929 1.00 97.88 374 LEU A CA 1
ATOM 2940 C C . LEU A 1 374 ? -27.622 -6.785 16.678 1.00 97.88 374 LEU A C 1
ATOM 2942 O O . LEU A 1 374 ? -28.757 -6.447 16.334 1.00 97.88 374 LEU A O 1
ATOM 2946 N N . LYS A 1 375 ? -27.431 -7.589 17.725 1.00 96.88 375 LYS A N 1
ATOM 2947 C CA . LYS A 1 375 ? -28.503 -7.911 18.677 1.00 96.88 375 LYS A CA 1
ATOM 2948 C C . LYS A 1 375 ? -28.910 -6.666 19.485 1.00 96.88 375 LYS A C 1
ATOM 2950 O O . LYS A 1 375 ? -28.094 -5.761 19.652 1.00 96.88 375 LYS A O 1
ATOM 2955 N N . PRO A 1 376 ? -30.123 -6.626 20.073 1.00 92.06 376 PRO A N 1
ATOM 2956 C CA . PRO A 1 376 ? -30.588 -5.469 20.850 1.00 92.06 376 PRO A CA 1
ATOM 2957 C C . PRO A 1 376 ? -29.676 -5.050 22.015 1.00 92.06 376 PRO A C 1
ATOM 2959 O O . PRO A 1 376 ? -29.603 -3.868 22.335 1.00 92.06 376 PRO A O 1
ATOM 2962 N N . SER A 1 377 ? -28.985 -6.005 22.646 1.00 90.94 377 SER A N 1
ATOM 2963 C CA . SER A 1 377 ? -28.013 -5.774 23.726 1.00 90.94 377 SER A CA 1
ATOM 2964 C C . SER A 1 377 ? -26.560 -5.787 23.244 1.00 90.94 377 SER A C 1
ATOM 2966 O O . SER A 1 377 ? -25.651 -5.943 24.054 1.00 90.94 377 SER A O 1
ATOM 2968 N N . GLY A 1 378 ? -26.334 -5.741 21.931 1.00 95.75 378 GLY A N 1
ATOM 2969 C CA . GLY A 1 378 ? -24.998 -5.867 21.375 1.00 95.75 378 GLY A CA 1
ATOM 2970 C C . GLY A 1 378 ? -24.175 -4.588 21.492 1.00 95.75 378 GLY A C 1
ATOM 2971 O O . GLY A 1 378 ? -24.688 -3.499 21.781 1.00 95.75 378 GLY A O 1
ATOM 2972 N N . LEU A 1 379 ? -22.881 -4.745 21.236 1.00 97.19 379 LEU A N 1
ATOM 2973 C CA . LEU A 1 379 ? -21.878 -3.691 21.322 1.00 97.19 379 LEU A CA 1
ATOM 2974 C C . LEU A 1 379 ? -21.144 -3.529 19.990 1.00 97.19 379 LEU A C 1
ATOM 2976 O O . LEU A 1 379 ? -20.759 -4.510 19.361 1.00 97.19 379 LEU A O 1
ATOM 2980 N N . VAL A 1 380 ? -20.898 -2.294 19.573 1.00 98.00 380 VAL A N 1
ATOM 2981 C CA . VAL A 1 380 ? -19.962 -2.000 18.485 1.00 98.00 380 VAL A CA 1
ATOM 2982 C C . VAL A 1 380 ? -18.716 -1.371 19.081 1.00 98.00 380 VAL A C 1
ATOM 2984 O O . VAL A 1 380 ? -18.844 -0.453 19.888 1.00 98.00 380 VAL A O 1
ATOM 2987 N N . VAL A 1 381 ? -17.538 -1.840 18.675 1.00 96.94 381 VAL A N 1
ATOM 2988 C CA . VAL A 1 381 ? -16.261 -1.187 18.985 1.00 96.94 381 VAL A CA 1
ATOM 2989 C C . VAL A 1 381 ? -15.594 -0.761 17.688 1.00 96.94 381 VAL A C 1
ATOM 2991 O O . VAL A 1 381 ? -15.455 -1.566 16.771 1.00 96.94 381 VAL A O 1
ATOM 2994 N N . ILE A 1 382 ? -15.202 0.505 17.600 1.00 95.56 382 ILE A N 1
ATOM 2995 C CA . ILE A 1 382 ? -14.536 1.065 16.421 1.00 95.56 382 ILE A CA 1
ATOM 2996 C C . ILE A 1 382 ? -13.210 1.659 16.854 1.00 95.56 382 ILE A C 1
ATOM 2998 O O . ILE A 1 382 ? -13.186 2.477 17.771 1.00 95.56 382 ILE A O 1
ATOM 3002 N N . ASN A 1 383 ? -12.139 1.283 16.166 1.00 93.12 383 ASN A N 1
ATOM 3003 C CA . ASN A 1 383 ? -10.837 1.916 16.292 1.00 93.12 383 ASN A CA 1
ATOM 3004 C C . ASN A 1 383 ? -10.677 2.997 15.215 1.00 93.12 383 ASN A C 1
ATOM 3006 O O . ASN A 1 383 ? -10.744 2.710 14.021 1.00 93.12 383 ASN A O 1
ATOM 3010 N N . MET A 1 384 ? -10.473 4.241 15.644 1.00 90.62 384 MET A N 1
ATOM 3011 C CA . MET A 1 384 ? -10.159 5.379 14.781 1.00 90.62 384 MET A CA 1
ATOM 3012 C C . MET A 1 384 ? -8.796 5.948 15.166 1.00 90.62 384 MET A C 1
ATOM 3014 O O . MET A 1 384 ? -8.426 5.913 16.336 1.00 90.62 384 MET A O 1
ATOM 3018 N N . ILE A 1 385 ? -8.074 6.522 14.204 1.00 87.19 385 ILE A N 1
ATOM 3019 C CA . ILE A 1 385 ? -6.894 7.348 14.484 1.00 87.19 385 ILE A CA 1
ATOM 3020 C C . ILE A 1 385 ? -7.244 8.801 14.181 1.00 87.19 385 ILE A C 1
ATOM 3022 O O . ILE A 1 385 ? -7.789 9.092 13.117 1.00 87.19 385 ILE A O 1
ATOM 3026 N N . GLY A 1 386 ? -6.958 9.692 15.125 1.00 87.00 386 GLY A N 1
ATOM 3027 C CA . GLY A 1 386 ? -7.128 11.134 14.962 1.00 87.00 386 GLY A CA 1
ATOM 3028 C C . GLY A 1 386 ? -6.955 11.884 16.277 1.00 87.00 386 GLY A C 1
ATOM 3029 O O . GLY A 1 386 ? -6.657 11.279 17.311 1.00 87.00 386 GLY A O 1
ATOM 3030 N N . ALA A 1 387 ? -7.158 13.198 16.239 1.00 87.12 387 ALA A N 1
ATOM 3031 C CA . ALA A 1 387 ? -7.102 14.058 17.417 1.00 87.12 387 ALA A CA 1
ATOM 3032 C C . ALA A 1 387 ? -8.482 14.229 18.077 1.00 87.12 387 ALA A C 1
ATOM 3034 O O . ALA A 1 387 ? -9.521 14.248 17.414 1.00 87.12 387 ALA A O 1
ATOM 3035 N N . ILE A 1 388 ? -8.500 14.393 19.403 1.00 86.81 388 ILE A N 1
ATOM 3036 C CA . ILE A 1 388 ? -9.737 14.598 20.178 1.00 86.81 388 ILE A CA 1
ATOM 3037 C C . ILE A 1 388 ? -10.331 15.986 19.884 1.00 86.81 388 ILE A C 1
ATOM 3039 O O . ILE A 1 388 ? -11.552 16.149 19.846 1.00 86.81 388 ILE A O 1
ATOM 3043 N N . GLU A 1 389 ? -9.475 16.993 19.688 1.00 86.50 389 GLU A N 1
ATOM 3044 C CA . GLU A 1 389 ? -9.871 18.372 19.403 1.00 86.50 389 GLU A CA 1
ATOM 3045 C C . GLU A 1 389 ? -9.333 18.839 18.045 1.00 86.50 389 GLU A C 1
ATOM 3047 O O . GLU A 1 389 ? -8.158 18.665 17.735 1.00 86.50 389 GLU A O 1
ATOM 3052 N N . GLY A 1 390 ? -10.186 19.496 17.250 1.00 83.94 390 GLY A N 1
ATOM 3053 C CA . GLY A 1 390 ? -9.779 20.100 15.976 1.00 83.94 390 GLY A CA 1
ATOM 3054 C C . GLY A 1 390 ? -9.696 19.124 14.799 1.00 83.94 390 GLY A C 1
ATOM 3055 O O . GLY A 1 390 ? -9.264 19.526 13.717 1.00 83.94 390 GLY A O 1
ATOM 3056 N N . ASP A 1 391 ? -10.132 17.874 14.974 1.00 87.69 391 ASP A N 1
ATOM 3057 C CA . ASP A 1 391 ? -10.245 16.910 13.884 1.00 87.69 391 ASP A CA 1
ATOM 3058 C C . ASP A 1 391 ? -11.684 16.788 13.372 1.00 87.69 391 ASP A C 1
ATOM 3060 O O . ASP A 1 391 ? -12.533 16.130 13.975 1.00 87.69 391 ASP A O 1
ATOM 3064 N N . SER A 1 392 ? -11.942 17.380 12.204 1.00 88.38 392 SER A N 1
ATOM 3065 C CA . SER A 1 392 ? -13.255 17.337 11.560 1.00 88.38 392 SER A CA 1
ATOM 3066 C C . SER A 1 392 ? -13.753 15.916 11.294 1.00 88.38 392 SER A C 1
ATOM 3068 O O . SER A 1 392 ? -14.953 15.685 11.343 1.00 88.38 392 SER A O 1
ATOM 3070 N N . LEU A 1 393 ? -12.862 14.955 11.013 1.00 88.50 393 LEU A N 1
ATOM 3071 C CA . LEU A 1 393 ? -13.284 13.581 10.742 1.00 88.50 393 LEU A CA 1
ATOM 3072 C C . LEU A 1 393 ? -13.813 12.911 12.014 1.00 88.50 393 LEU A C 1
ATOM 3074 O O . LEU A 1 393 ? -14.863 12.276 11.983 1.00 88.50 393 LEU A O 1
ATOM 3078 N N . ILE A 1 394 ? -13.113 13.080 13.134 1.00 91.31 394 ILE A N 1
ATOM 3079 C CA . ILE A 1 394 ? -13.531 12.563 14.443 1.00 91.31 394 ILE A CA 1
ATOM 3080 C C . ILE A 1 394 ? -14.848 13.221 14.882 1.00 91.31 394 ILE A C 1
ATOM 3082 O O . ILE A 1 394 ? -15.755 12.540 15.371 1.00 91.31 394 ILE A O 1
ATOM 3086 N N . GLU A 1 395 ? -15.003 14.527 14.658 1.00 91.81 395 GLU A N 1
ATOM 3087 C CA . GLU A 1 395 ? -16.251 15.260 14.912 1.00 91.81 395 GLU A CA 1
ATOM 3088 C C . GLU A 1 395 ? -17.417 14.728 14.048 1.00 91.81 395 GLU A C 1
ATOM 3090 O O . GLU A 1 395 ? -18.504 14.450 14.571 1.00 91.81 395 GLU A O 1
ATOM 3095 N N . ASP A 1 396 ? -17.190 14.522 12.745 1.00 92.31 396 ASP A N 1
ATOM 3096 C CA . ASP A 1 396 ? -18.177 13.997 11.792 1.00 92.31 396 ASP A CA 1
ATOM 3097 C C . ASP A 1 396 ? -18.576 12.541 12.127 1.00 92.31 396 ASP A C 1
ATOM 3099 O O . ASP A 1 396 ? -19.762 12.192 12.152 1.00 92.31 396 ASP A O 1
ATOM 3103 N N . VAL A 1 397 ? -17.613 11.673 12.462 1.00 93.31 397 VAL A N 1
ATOM 3104 C CA . VAL A 1 397 ? -17.864 10.279 12.884 1.00 93.31 397 VAL A CA 1
ATOM 3105 C C . VAL A 1 397 ? -18.657 10.236 14.190 1.00 93.31 397 VAL A C 1
ATOM 3107 O O . VAL A 1 397 ? -19.594 9.441 14.322 1.00 93.31 397 VAL A O 1
ATOM 3110 N N . THR A 1 398 ? -18.357 11.127 15.137 1.00 94.19 398 THR A N 1
ATOM 3111 C CA . THR A 1 398 ? -19.111 11.229 16.396 1.00 94.19 398 THR A CA 1
ATOM 3112 C C . THR A 1 398 ? -20.569 11.620 16.139 1.00 94.19 398 THR A C 1
ATOM 3114 O O . THR A 1 398 ? -21.485 10.971 16.647 1.00 94.19 398 THR A O 1
ATOM 3117 N N . ALA A 1 399 ? -20.812 12.633 15.300 1.00 94.75 399 ALA A N 1
ATOM 3118 C CA . ALA A 1 399 ? -22.169 13.036 14.926 1.00 94.75 399 ALA A CA 1
ATOM 3119 C C . ALA A 1 399 ? -22.920 11.923 14.174 1.00 94.75 399 ALA A C 1
ATOM 3121 O O . ALA A 1 399 ? -24.105 11.675 14.414 1.00 94.75 399 ALA A O 1
ATOM 3122 N N . THR A 1 400 ? -22.225 11.217 13.282 1.00 96.31 400 THR A N 1
ATOM 3123 C CA . THR A 1 400 ? -22.812 10.157 12.457 1.00 96.31 400 THR A CA 1
ATOM 3124 C C . THR A 1 400 ? -23.222 8.951 13.297 1.00 96.31 400 THR A C 1
ATOM 3126 O O . THR A 1 400 ? -24.362 8.494 13.193 1.00 96.31 400 THR A O 1
ATOM 3129 N N . THR A 1 401 ? -22.342 8.469 14.174 1.00 96.38 401 THR A N 1
ATOM 3130 C CA . THR A 1 401 ? -22.642 7.353 15.085 1.00 96.38 401 THR A CA 1
ATOM 3131 C C . THR A 1 401 ? -23.766 7.707 16.062 1.00 96.38 401 THR A C 1
ATOM 3133 O O . THR A 1 401 ? -24.699 6.916 16.229 1.00 96.38 401 THR A O 1
ATOM 3136 N N . GLY A 1 402 ? -23.760 8.928 16.614 1.00 96.06 402 GLY A N 1
ATOM 3137 C CA . GLY A 1 402 ? -24.827 9.441 17.483 1.00 96.06 402 GLY A CA 1
ATOM 3138 C C . GLY A 1 402 ? -26.190 9.587 16.796 1.00 96.06 402 GLY A C 1
ATOM 3139 O O . GLY A 1 402 ? -27.219 9.571 17.464 1.00 96.06 402 GLY A O 1
ATOM 3140 N N . SER A 1 403 ? -26.231 9.673 15.462 1.00 96.75 403 SER A N 1
ATOM 3141 C CA . SER A 1 403 ? -27.491 9.699 14.704 1.00 96.75 403 SER A CA 1
ATOM 3142 C C . SER A 1 403 ? -28.171 8.327 14.567 1.00 96.75 403 SER A C 1
ATOM 3144 O O . SER A 1 403 ? -29.328 8.261 14.151 1.00 96.75 403 SER A O 1
ATOM 3146 N N . VAL A 1 404 ? -27.467 7.235 14.897 1.00 97.56 404 VAL A N 1
ATOM 3147 C CA . VAL A 1 404 ? -27.942 5.848 14.728 1.00 97.56 404 VAL A CA 1
ATOM 3148 C C . VAL A 1 404 ? -28.039 5.096 16.057 1.00 97.56 404 VAL A C 1
ATOM 3150 O O . VAL A 1 404 ? -28.949 4.285 16.247 1.00 97.56 404 VAL A O 1
ATOM 3153 N N . PHE A 1 405 ? -27.116 5.338 16.987 1.00 96.94 405 PHE A N 1
ATOM 3154 C CA . PHE A 1 405 ? -27.043 4.622 18.260 1.00 96.94 405 PHE A CA 1
ATOM 3155 C C . PHE A 1 405 ? -27.551 5.467 19.428 1.00 96.94 405 PHE A C 1
ATOM 3157 O O . PHE A 1 405 ? -27.233 6.646 19.540 1.00 96.94 405 PHE A O 1
ATOM 3164 N N . GLY A 1 406 ? -28.329 4.840 20.319 1.00 92.06 406 GLY A N 1
ATOM 3165 C CA . GLY A 1 406 ? -28.879 5.496 21.510 1.00 92.06 406 GLY A CA 1
ATOM 3166 C C . GLY A 1 406 ? -27.838 5.788 22.598 1.00 92.06 406 GLY A C 1
ATOM 3167 O O . GLY A 1 406 ? -28.052 6.665 23.431 1.00 92.06 406 GLY A O 1
ATOM 3168 N N . SER A 1 407 ? -26.708 5.077 22.592 1.00 94.25 407 SER A N 1
ATOM 3169 C CA . SER A 1 407 ? -25.568 5.326 23.470 1.00 94.25 407 SER A CA 1
ATOM 3170 C C . SER A 1 407 ? -24.272 5.262 22.668 1.00 94.25 407 SER A C 1
ATOM 3172 O O . SER A 1 407 ? -23.974 4.249 22.034 1.00 94.25 407 SER A O 1
ATOM 3174 N N . VAL A 1 408 ? -23.511 6.355 22.707 1.00 94.31 408 VAL A N 1
ATOM 3175 C CA . VAL A 1 408 ? -22.189 6.479 22.090 1.00 94.31 408 VAL A CA 1
ATOM 3176 C C . VAL A 1 408 ? -21.220 6.939 23.161 1.00 94.31 408 VAL A C 1
ATOM 3178 O O . VAL A 1 408 ? -21.463 7.945 23.830 1.00 94.31 408 VAL A O 1
ATOM 3181 N N . LYS A 1 409 ? -20.132 6.194 23.326 1.00 93.69 409 LYS A N 1
ATOM 3182 C CA . LYS A 1 409 ? -19.018 6.570 24.188 1.00 93.69 409 LYS A CA 1
ATOM 3183 C C . LYS A 1 409 ? -17.738 6.575 23.398 1.00 93.69 409 LYS A C 1
ATOM 3185 O O . LYS A 1 409 ? -17.502 5.674 22.603 1.00 93.69 409 LYS A O 1
ATOM 3190 N N . THR A 1 410 ? -16.909 7.564 23.672 1.00 92.94 410 THR A N 1
ATOM 3191 C CA . THR A 1 410 ? -15.608 7.708 23.041 1.00 92.94 410 THR A CA 1
ATOM 3192 C C . THR A 1 410 ? -14.567 7.684 24.139 1.00 92.94 410 THR A C 1
ATOM 3194 O O . THR A 1 410 ? -14.688 8.427 25.113 1.00 92.94 410 THR A O 1
ATOM 3197 N N . ILE A 1 411 ? -13.567 6.822 24.002 1.00 92.06 411 ILE A N 1
ATOM 3198 C CA . ILE A 1 411 ? -12.439 6.759 24.923 1.00 92.06 411 ILE A CA 1
ATOM 3199 C C . ILE A 1 411 ? -11.135 6.938 24.156 1.00 92.06 411 ILE A C 1
ATOM 3201 O O . ILE A 1 411 ? -10.985 6.470 23.029 1.00 92.06 411 ILE A O 1
ATOM 3205 N N . ALA A 1 412 ? -10.186 7.622 24.776 1.00 90.44 412 ALA A N 1
ATOM 3206 C CA . ALA A 1 412 ? -8.862 7.868 24.220 1.00 90.44 412 ALA A CA 1
ATOM 3207 C C . ALA A 1 412 ? -7.837 7.918 25.360 1.00 90.44 412 ALA A C 1
ATOM 3209 O O . ALA A 1 412 ? -8.213 7.998 26.538 1.00 90.44 412 ALA A O 1
ATOM 3210 N N . ARG A 1 413 ? -6.547 7.875 25.023 1.00 84.94 413 ARG A N 1
ATOM 3211 C CA . ARG A 1 413 ? -5.495 8.146 26.005 1.00 84.94 413 ARG A CA 1
ATOM 3212 C C . ARG A 1 413 ? -5.517 9.646 26.296 1.00 84.94 413 ARG A C 1
ATOM 3214 O O . ARG A 1 413 ? -5.626 10.470 25.392 1.00 84.94 413 ARG A O 1
ATOM 3221 N N . TYR A 1 414 ? -5.441 10.036 27.566 1.00 66.88 414 TYR A N 1
ATOM 3222 C CA . TYR A 1 414 ? -5.452 11.459 27.944 1.00 66.88 414 TYR A CA 1
ATOM 3223 C C . TYR A 1 414 ? -4.062 12.093 27.797 1.00 66.88 414 TYR A C 1
ATOM 3225 O O . TYR A 1 414 ? -3.566 12.762 28.703 1.00 66.88 414 TYR A O 1
ATOM 3233 N N . ASP A 1 415 ? -3.428 11.822 26.661 1.00 64.12 415 ASP A N 1
ATOM 3234 C CA . ASP A 1 415 ? -2.231 12.508 26.199 1.00 64.12 415 ASP A CA 1
ATOM 3235 C C . ASP A 1 415 ? -2.650 13.845 25.537 1.00 64.12 415 ASP A C 1
ATOM 3237 O O . ASP A 1 415 ? -3.761 14.345 25.758 1.00 64.12 415 ASP A O 1
ATOM 3241 N N . ASP A 1 416 ? -1.770 14.470 24.752 1.00 70.56 416 ASP A N 1
ATOM 3242 C CA . ASP A 1 416 ? -2.081 15.714 24.039 1.00 70.56 416 ASP A CA 1
ATOM 3243 C C . ASP A 1 416 ? -3.331 15.552 23.149 1.00 70.56 416 ASP A C 1
ATOM 3245 O O . ASP A 1 416 ? -3.355 14.766 22.200 1.00 70.56 416 ASP A O 1
ATOM 3249 N N . LYS A 1 417 ? -4.387 16.318 23.456 1.00 76.31 417 LYS A N 1
ATOM 3250 C CA . LYS A 1 417 ? -5.691 16.246 22.775 1.00 76.31 417 LYS A CA 1
ATOM 3251 C C . LYS A 1 417 ? -5.641 16.645 21.302 1.00 76.31 417 LYS A C 1
ATOM 3253 O O . LYS A 1 417 ? -6.607 16.381 20.586 1.00 76.31 417 LYS A O 1
ATOM 3258 N N . GLN A 1 418 ? -4.563 17.299 20.877 1.00 76.19 418 GLN A N 1
ATOM 3259 C CA . GLN A 1 418 ? -4.352 17.744 19.501 1.00 76.19 418 GLN A CA 1
ATOM 3260 C C . GLN A 1 418 ? -3.453 16.797 18.698 1.00 76.19 418 GLN A C 1
ATOM 3262 O O . GLN A 1 418 ? -3.265 17.024 17.505 1.00 76.19 418 GLN A O 1
ATOM 3267 N N . MET A 1 419 ? -2.906 15.746 19.320 1.00 78.38 419 MET A N 1
ATOM 3268 C CA . MET A 1 419 ? -2.139 14.722 18.616 1.00 78.38 419 MET A CA 1
ATOM 3269 C C . MET A 1 419 ? -3.018 13.559 18.164 1.00 78.38 419 MET A C 1
ATOM 3271 O O . MET A 1 419 ? -3.966 13.166 18.850 1.00 78.38 419 MET A O 1
ATOM 3275 N N . ASP A 1 420 ? -2.645 12.988 17.020 1.00 80.62 420 ASP A N 1
ATOM 3276 C CA . ASP A 1 420 ? -3.268 11.783 16.491 1.00 80.62 420 ASP A CA 1
ATOM 3277 C C . ASP A 1 420 ? -2.983 10.585 17.396 1.00 80.62 420 ASP A C 1
ATOM 3279 O O . ASP A 1 420 ? -1.842 10.294 17.760 1.00 80.62 420 ASP A O 1
ATOM 3283 N N . GLN A 1 421 ? -4.047 9.876 17.754 1.00 85.06 421 GLN A N 1
ATOM 3284 C CA . GLN A 1 421 ? -3.999 8.721 18.639 1.00 85.06 421 GLN A CA 1
ATOM 3285 C C . GLN A 1 421 ? -5.149 7.758 18.348 1.00 85.06 421 GLN A C 1
ATOM 3287 O O . GLN A 1 421 ? -6.108 8.111 17.661 1.00 85.06 421 GLN A O 1
ATOM 3292 N N . ASN A 1 422 ? -5.079 6.544 18.902 1.00 89.88 422 ASN A N 1
ATOM 3293 C CA . ASN A 1 422 ? -6.210 5.620 18.868 1.00 89.88 422 ASN A CA 1
ATOM 3294 C C . ASN A 1 422 ? -7.361 6.156 19.729 1.00 89.88 422 ASN A C 1
ATOM 3296 O O . ASN A 1 422 ? -7.242 6.268 20.951 1.00 89.88 422 ASN A O 1
ATOM 3300 N N . ILE A 1 423 ? -8.488 6.418 19.079 1.00 91.62 423 ILE A N 1
ATOM 3301 C CA . ILE A 1 423 ? -9.760 6.789 19.681 1.00 91.62 423 ILE A CA 1
ATOM 3302 C C . ILE A 1 423 ? -10.713 5.611 19.481 1.00 91.62 423 ILE A C 1
ATOM 3304 O O . ILE A 1 423 ? -11.030 5.240 18.349 1.00 91.62 423 ILE A O 1
ATOM 3308 N N . LEU A 1 424 ? -11.175 5.020 20.582 1.00 94.12 424 LEU A N 1
ATOM 3309 C CA . LEU A 1 424 ? -12.118 3.909 20.549 1.00 94.12 424 LEU A CA 1
ATOM 3310 C C . LEU A 1 424 ? -13.542 4.420 20.755 1.00 94.12 424 LEU A C 1
ATOM 3312 O O . LEU A 1 424 ? -13.839 5.089 21.746 1.00 94.12 424 LEU A O 1
ATOM 3316 N N . TYR A 1 425 ? -14.437 4.062 19.840 1.00 94.75 425 TYR A N 1
ATOM 3317 C CA . TYR A 1 425 ? -15.869 4.303 19.982 1.00 94.75 425 TYR A CA 1
ATOM 3318 C C . TYR A 1 425 ? -16.569 3.033 20.438 1.00 94.75 425 TYR A C 1
ATOM 3320 O O . TYR A 1 425 ? -16.384 1.975 19.842 1.00 94.75 425 TYR A O 1
ATOM 3328 N N . LEU A 1 426 ? -17.418 3.157 21.451 1.00 96.19 426 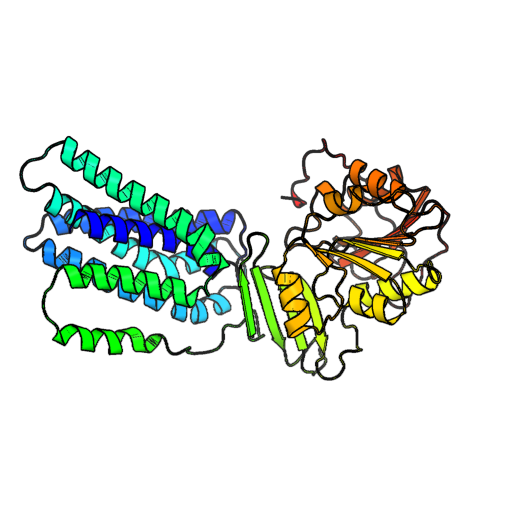LEU A N 1
ATOM 3329 C CA . LEU A 1 426 ? -18.314 2.119 21.931 1.00 96.19 426 LEU A CA 1
ATOM 3330 C C . LEU A 1 426 ? -19.746 2.551 21.628 1.00 96.19 426 LEU A C 1
ATOM 3332 O O . LEU A 1 426 ? -20.217 3.565 22.150 1.00 96.19 426 LEU A O 1
ATOM 3336 N N . LEU A 1 427 ? -20.439 1.788 20.786 1.00 96.81 427 LEU A N 1
ATOM 3337 C CA . LEU A 1 427 ? -21.807 2.092 20.368 1.00 96.81 427 LEU A CA 1
ATOM 3338 C C . LEU A 1 427 ? -22.759 0.993 20.837 1.00 96.81 427 LEU A C 1
ATOM 3340 O O . LEU A 1 427 ? -22.490 -0.194 20.651 1.00 96.81 427 LEU A O 1
ATOM 3344 N N . SER A 1 428 ? -23.899 1.377 21.403 1.00 96.06 428 SER A N 1
ATOM 3345 C CA . SER A 1 428 ? -24.968 0.440 21.750 1.00 96.06 428 SER A CA 1
ATOM 3346 C C . SER A 1 428 ? -26.346 1.094 21.653 1.00 96.06 428 SER A C 1
ATOM 3348 O O . SER A 1 428 ? -26.492 2.318 21.644 1.00 96.06 428 SER A O 1
ATOM 3350 N N . GLN A 1 429 ? -27.385 0.264 21.554 1.00 93.88 429 GLN A N 1
ATOM 3351 C CA . GLN A 1 429 ? -28.771 0.713 21.709 1.00 93.88 429 GLN A CA 1
ATOM 3352 C C . GLN A 1 429 ? -29.156 0.874 23.182 1.00 93.88 429 GLN A C 1
ATOM 3354 O O . GLN A 1 429 ? -30.090 1.610 23.494 1.00 93.88 429 GLN A O 1
ATOM 3359 N N . GLN A 1 430 ? -28.437 0.206 24.086 1.00 91.50 430 GLN A N 1
ATOM 3360 C CA . GLN A 1 430 ? -28.651 0.325 25.522 1.00 91.50 430 GLN A CA 1
ATOM 3361 C C . GLN A 1 430 ? -27.659 1.315 26.146 1.00 91.50 430 GLN A C 1
ATOM 3363 O O . GLN A 1 430 ? -26.556 1.486 25.624 1.00 91.50 430 GLN A O 1
ATOM 3368 N N . PRO A 1 431 ? -28.020 1.973 27.263 1.00 91.00 431 PRO A N 1
ATOM 3369 C CA . PRO A 1 431 ? -27.103 2.854 27.974 1.00 91.00 431 PRO A CA 1
ATOM 3370 C C . PRO A 1 431 ? -25.838 2.114 28.423 1.00 91.00 431 PRO A C 1
ATOM 3372 O O . PRO A 1 431 ? -25.919 1.110 29.131 1.00 91.00 431 PRO A O 1
ATOM 3375 N N . LEU A 1 432 ? -24.669 2.634 28.050 1.00 88.69 432 LEU A N 1
ATOM 3376 C CA . LEU A 1 432 ? -23.380 2.112 28.501 1.00 88.69 432 LEU A CA 1
ATOM 3377 C C . LEU A 1 432 ? -22.974 2.743 29.845 1.00 88.69 432 LEU A C 1
ATOM 3379 O O . LEU A 1 432 ? -23.070 3.960 30.031 1.00 88.69 432 LEU A O 1
ATOM 3383 N N . ALA A 1 433 ? -22.478 1.929 30.781 1.00 86.12 433 ALA A N 1
ATOM 3384 C CA . ALA A 1 433 ? -21.885 2.421 32.030 1.00 86.12 433 ALA A CA 1
ATOM 3385 C C . ALA A 1 433 ? -20.594 3.218 31.763 1.00 86.12 433 ALA A C 1
ATOM 3387 O O . ALA A 1 433 ? -20.024 3.130 30.675 1.00 86.12 433 ALA A O 1
ATOM 3388 N N . SER A 1 434 ? -20.163 4.060 32.710 1.00 80.62 434 SER A N 1
ATOM 3389 C CA . SER A 1 434 ? -18.936 4.864 32.574 1.00 80.62 434 SER A CA 1
ATOM 3390 C C . SER A 1 434 ? -17.695 3.995 32.380 1.00 80.62 434 SER A C 1
ATOM 3392 O O . SER A 1 434 ? -17.413 3.148 33.227 1.00 80.62 434 SER A O 1
ATOM 3394 N N . VAL A 1 435 ? -16.939 4.254 31.318 1.00 76.69 435 VAL A N 1
ATOM 3395 C CA . VAL A 1 435 ? -15.680 3.591 30.998 1.00 76.69 435 VAL A CA 1
ATOM 3396 C C . VAL A 1 435 ? -14.539 4.378 31.627 1.00 76.69 435 VAL A C 1
ATOM 3398 O O . VAL A 1 435 ? -14.305 5.546 31.314 1.00 76.69 435 VAL A O 1
ATOM 3401 N N . LYS A 1 436 ? -13.807 3.734 32.530 1.00 68.94 436 LYS A N 1
ATOM 3402 C CA . LYS A 1 436 ? -12.533 4.250 33.018 1.00 68.94 436 LYS A CA 1
ATOM 3403 C C . LYS A 1 436 ? -11.583 3.084 33.199 1.00 68.94 436 LYS A C 1
ATOM 3405 O O . LYS A 1 436 ? -11.823 2.238 34.058 1.00 68.94 436 LYS A O 1
ATOM 3410 N N . THR A 1 437 ? -10.520 3.063 32.409 1.00 74.12 437 THR A N 1
ATOM 3411 C CA . THR A 1 437 ? -9.474 2.048 32.515 1.00 74.12 437 THR A CA 1
ATOM 3412 C C . THR A 1 437 ? -8.163 2.680 32.951 1.00 74.12 437 THR A C 1
ATOM 3414 O O . THR A 1 437 ? -8.097 3.870 33.271 1.00 74.12 437 THR A O 1
ATOM 3417 N N . SER A 1 438 ? -7.120 1.861 33.062 1.00 71.56 438 SER A N 1
ATOM 3418 C CA . SER A 1 438 ? -5.787 2.318 33.447 1.00 71.56 438 SER A CA 1
ATOM 3419 C C . SER A 1 438 ? -5.106 3.161 32.366 1.00 71.56 438 SER A C 1
ATOM 3421 O O . SER A 1 438 ? -4.271 3.989 32.713 1.00 71.56 438 SER A O 1
ATOM 3423 N N . GLU A 1 439 ? -5.440 2.955 31.086 1.00 79.44 439 GLU A N 1
ATOM 3424 C CA . GLU A 1 439 ? -4.799 3.644 29.951 1.00 79.44 439 GLU A CA 1
ATOM 3425 C C . GLU A 1 439 ? -5.753 4.594 29.203 1.00 79.44 439 GLU A C 1
ATOM 3427 O O . GLU A 1 439 ? -5.286 5.565 28.609 1.00 79.44 439 GLU A O 1
ATOM 3432 N N . TYR A 1 440 ? -7.071 4.360 29.252 1.00 87.31 440 TYR A N 1
ATOM 3433 C CA . TYR A 1 440 ? -8.072 5.130 28.512 1.00 87.31 440 TYR A CA 1
ATOM 3434 C C . TYR A 1 440 ? -9.110 5.769 29.437 1.00 87.31 440 TYR A C 1
ATOM 3436 O O . TYR A 1 440 ? -9.492 5.233 30.484 1.00 87.31 440 TYR A O 1
ATOM 3444 N N . MET A 1 441 ? -9.619 6.925 29.017 1.00 87.19 441 MET A N 1
ATOM 3445 C CA . MET A 1 441 ? -10.738 7.587 29.679 1.00 87.19 441 MET A CA 1
ATOM 3446 C C . MET A 1 441 ? -11.740 8.138 28.680 1.00 87.19 441 MET A C 1
ATOM 3448 O O . MET A 1 441 ? -11.402 8.412 27.530 1.00 87.19 441 MET A O 1
ATOM 3452 N N . GLU A 1 442 ? -12.978 8.307 29.142 1.00 90.31 442 GLU A N 1
ATOM 3453 C CA . GLU A 1 442 ? -14.019 8.960 28.358 1.00 90.31 442 GLU A CA 1
ATOM 3454 C C . GLU A 1 442 ? -13.615 10.382 27.969 1.00 90.31 442 GLU A C 1
ATOM 3456 O O . GLU A 1 442 ? -13.201 11.196 28.800 1.00 90.31 442 GLU A O 1
ATOM 3461 N N . VAL A 1 443 ? -13.770 10.667 26.682 1.00 89.75 443 VAL A N 1
ATOM 3462 C CA . VAL A 1 443 ? -13.521 11.967 26.074 1.00 89.75 443 VAL A CA 1
ATOM 3463 C C . VAL A 1 443 ? -14.772 12.432 25.348 1.00 89.75 443 VAL A C 1
ATOM 3465 O O . VAL A 1 443 ? -15.602 11.641 24.903 1.00 89.75 443 VAL A O 1
ATOM 3468 N N . THR A 1 444 ? -14.919 13.746 25.242 1.00 86.81 444 THR A N 1
ATOM 3469 C CA . THR A 1 444 ? -16.018 14.368 24.509 1.00 86.81 444 THR A CA 1
ATOM 3470 C C . THR A 1 444 ? -15.435 15.153 23.354 1.00 86.81 444 THR A C 1
ATOM 3472 O O . THR A 1 444 ? -14.573 16.008 23.551 1.00 86.81 444 THR A O 1
ATOM 3475 N N . THR A 1 445 ? -15.918 14.853 22.160 1.00 84.38 445 THR A N 1
ATOM 3476 C CA . THR A 1 445 ? -15.575 15.542 20.918 1.00 84.38 445 THR A CA 1
ATOM 3477 C C . THR A 1 445 ? -16.717 16.489 20.549 1.00 84.38 445 THR A C 1
ATOM 3479 O O . THR A 1 445 ? -17.836 16.386 21.066 1.00 84.38 445 THR A O 1
ATOM 3482 N N . ARG A 1 446 ? -16.447 17.468 19.682 1.00 84.88 446 ARG A N 1
ATOM 3483 C CA . ARG A 1 446 ? -17.510 18.340 19.166 1.00 84.88 446 ARG A CA 1
ATOM 3484 C C . ARG A 1 446 ? -18.368 17.569 18.163 1.00 84.88 446 ARG A C 1
ATOM 3486 O O . ARG A 1 446 ? -17.908 16.627 17.526 1.00 84.88 446 ARG A O 1
ATOM 3493 N N . ALA A 1 447 ? -19.625 17.976 18.023 1.00 79.31 447 ALA A N 1
ATOM 3494 C CA . ALA A 1 447 ? -20.495 17.415 16.999 1.00 79.31 447 ALA A CA 1
ATOM 3495 C C . ALA A 1 447 ? -20.153 18.031 15.634 1.00 79.31 447 ALA A C 1
ATOM 3497 O O . ALA A 1 447 ? -20.283 19.244 15.463 1.00 79.31 447 ALA A O 1
ATOM 3498 N N . GLY A 1 448 ? -19.728 17.191 14.689 1.00 89.56 448 GLY A N 1
ATOM 3499 C CA . GLY A 1 448 ? -19.534 17.553 13.286 1.00 89.56 448 GLY A CA 1
ATOM 3500 C C . GLY A 1 448 ? -20.789 17.326 12.437 1.00 89.56 448 GLY A C 1
ATOM 3501 O O . GLY A 1 448 ? -21.923 17.373 12.919 1.00 89.56 448 GLY A O 1
ATOM 3502 N N . ASN A 1 449 ? -20.584 17.066 11.150 1.00 92.12 449 ASN A N 1
ATOM 3503 C CA . ASN A 1 449 ? -21.626 16.771 10.175 1.00 92.12 449 ASN A CA 1
ATOM 3504 C C . ASN A 1 449 ? -21.919 15.270 10.094 1.00 92.12 449 ASN A C 1
ATOM 3506 O O . ASN A 1 449 ? -21.044 14.426 10.264 1.00 92.12 449 ASN A O 1
ATOM 3510 N N . ILE A 1 450 ? -23.162 14.927 9.750 1.00 93.94 450 ILE A N 1
ATOM 3511 C CA . ILE A 1 450 ? -23.533 13.536 9.478 1.00 93.94 450 ILE A CA 1
ATOM 3512 C C . ILE A 1 450 ? -22.992 13.127 8.104 1.00 93.94 450 ILE A C 1
ATOM 3514 O O . ILE A 1 450 ? -23.344 13.716 7.078 1.00 93.94 450 ILE A O 1
ATOM 3518 N N . ILE A 1 451 ? -22.189 12.069 8.086 1.00 93.12 451 ILE A N 1
ATOM 3519 C CA . ILE A 1 451 ? -21.675 11.438 6.877 1.00 93.12 451 ILE A CA 1
ATOM 3520 C C . ILE A 1 451 ? -22.746 10.492 6.327 1.00 93.12 451 ILE A C 1
ATOM 3522 O O . ILE A 1 451 ? -23.305 9.669 7.048 1.00 93.12 451 ILE A O 1
ATOM 3526 N N . THR A 1 452 ? -23.038 10.581 5.036 1.00 93.56 452 THR A N 1
ATOM 3527 C CA . THR A 1 452 ? -23.958 9.688 4.315 1.00 93.56 452 THR A CA 1
ATOM 3528 C C . THR A 1 452 ? -23.258 9.129 3.085 1.00 93.56 452 THR A C 1
ATOM 3530 O O . THR A 1 452 ? -22.240 9.675 2.664 1.00 93.56 452 THR A O 1
ATOM 3533 N N . ASP A 1 453 ? -23.810 8.091 2.460 1.00 90.69 453 ASP A N 1
ATOM 3534 C CA . ASP A 1 453 ? -23.261 7.572 1.195 1.00 90.69 453 ASP A CA 1
ATOM 3535 C C . ASP A 1 453 ? -23.244 8.617 0.061 1.00 90.69 453 ASP A C 1
ATOM 3537 O O . ASP A 1 453 ? -22.493 8.478 -0.902 1.00 90.69 453 ASP A O 1
ATOM 3541 N N . GLN A 1 454 ? -24.061 9.671 0.168 1.00 87.00 454 GLN A N 1
ATOM 3542 C CA . GLN A 1 454 ? -24.086 10.794 -0.776 1.00 87.00 454 GLN A CA 1
ATOM 3543 C C . GLN A 1 454 ? -23.151 11.944 -0.379 1.00 87.00 454 GLN A C 1
ATOM 3545 O O . GLN A 1 454 ? -22.996 12.897 -1.146 1.00 87.00 454 GLN A O 1
ATOM 3550 N N . SER A 1 455 ? -22.552 11.897 0.813 1.00 81.88 455 SER A N 1
ATOM 3551 C CA . SER A 1 455 ? -21.626 12.932 1.260 1.00 81.88 455 SER A CA 1
ATOM 3552 C C . SER A 1 455 ? -20.343 12.871 0.428 1.00 81.88 455 SER A C 1
ATOM 3554 O O . SER A 1 455 ? -19.838 11.798 0.106 1.00 81.88 455 SER A O 1
ATOM 3556 N N . ILE A 1 456 ? -19.804 14.035 0.070 1.00 67.31 456 ILE A N 1
ATOM 3557 C CA . ILE A 1 456 ? -18.509 14.115 -0.610 1.00 67.31 456 ILE A CA 1
ATOM 3558 C C . ILE A 1 456 ? -17.425 13.809 0.437 1.00 67.31 456 ILE A C 1
ATOM 3560 O O . ILE A 1 456 ? -17.457 14.436 1.501 1.00 67.31 456 ILE A O 1
ATOM 3564 N N . PRO A 1 457 ? -16.481 12.884 0.173 1.00 59.50 457 PRO A N 1
ATOM 3565 C CA . PRO A 1 457 ? -15.400 12.584 1.104 1.00 59.50 457 PRO A CA 1
ATOM 3566 C C . PRO A 1 457 ? -14.655 13.865 1.482 1.00 59.50 457 PRO A C 1
ATOM 3568 O O . PRO A 1 457 ? -14.251 14.643 0.614 1.00 59.50 457 PRO A O 1
ATOM 3571 N N . ASN A 1 458 ? -14.513 14.108 2.784 1.00 53.72 458 ASN A N 1
ATOM 3572 C CA . ASN A 1 458 ? -13.781 15.257 3.307 1.00 53.72 458 ASN A CA 1
ATOM 3573 C C . ASN A 1 458 ? -12.306 15.171 2.850 1.00 53.72 458 ASN A C 1
ATOM 3575 O O . ASN A 1 458 ? -11.800 14.072 2.652 1.00 5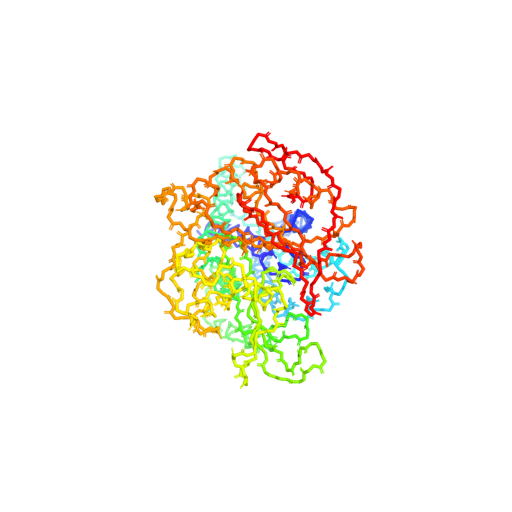3.72 458 ASN A O 1
ATOM 3579 N N . ARG A 1 459 ? -11.581 16.288 2.689 1.00 44.72 459 ARG A N 1
ATOM 3580 C CA . ARG A 1 459 ? -10.205 16.283 2.120 1.00 44.72 459 ARG A CA 1
ATOM 3581 C C . ARG A 1 459 ? -9.175 15.441 2.892 1.00 44.72 459 ARG A C 1
ATOM 3583 O O . ARG A 1 459 ? -8.127 15.169 2.335 1.00 44.72 459 ARG A O 1
ATOM 3590 N N . LYS A 1 460 ? -9.452 15.075 4.149 1.00 45.75 460 LYS A N 1
ATOM 3591 C CA . LYS A 1 460 ? -8.633 14.151 4.960 1.00 45.75 460 LYS A CA 1
ATOM 3592 C C . LYS A 1 460 ? -8.882 12.661 4.647 1.00 45.75 460 LYS A C 1
ATOM 3594 O O . LYS A 1 460 ? -8.147 11.824 5.141 1.00 45.75 460 LYS A O 1
ATOM 3599 N N . LEU A 1 461 ? -9.939 12.340 3.897 1.00 42.34 461 LEU A N 1
ATOM 3600 C CA . LEU A 1 461 ? -10.326 10.983 3.478 1.00 42.34 461 LEU A CA 1
ATOM 3601 C C . LEU A 1 461 ? -9.887 10.664 2.031 1.00 42.34 461 LEU A C 1
ATOM 3603 O O . LEU A 1 461 ? -10.292 9.635 1.490 1.00 42.34 461 LEU A O 1
ATOM 3607 N N . GLN A 1 462 ? -9.152 11.583 1.392 1.00 31.75 462 GLN A N 1
ATOM 3608 C CA . GLN A 1 462 ? -8.524 11.472 0.068 1.00 31.75 462 GLN A CA 1
ATOM 3609 C C . GLN A 1 462 ? -7.018 11.629 0.232 1.00 31.75 462 GLN A C 1
ATOM 3611 O O . GLN A 1 462 ? -6.294 11.042 -0.599 1.00 31.75 462 GLN A O 1
#

Nearest PDB structures (foldseek):
  6qmm-assembly1_B  TM=7.747E-01  e=1.280E-09  Synechococcus elongatus PCC 7942 = FACHB-805
  1xj5-assembly1_D  TM=7.290E-01  e=5.041E-10  Arabidopsis thaliana
  6o63-assembly1_B  TM=7.467E-01  e=1.280E-09  Arabidopsis thaliana
  6o65-assembly2_C  TM=7.284E-01  e=4.800E-10  Arabidopsis thaliana
  1xj5-assembly1_C  TM=7.300E-01  e=1.557E-09  Arabidopsis thaliana

Mean predicted aligned error: 11.58 Å

Solvent-accessible surface area (backbone atoms only — not comparable to full-atom values): 24360 Å² total; per-residue (Å²): 108,60,65,58,44,43,20,51,47,28,15,40,53,35,24,51,56,64,44,46,52,67,72,42,16,60,58,69,31,82,49,70,70,50,54,52,39,48,53,48,36,44,53,52,15,31,55,54,7,38,53,53,11,44,60,43,39,74,38,94,58,25,75,58,51,32,38,51,21,27,43,50,17,16,52,38,42,49,47,28,56,65,49,42,66,64,49,47,70,76,48,40,83,59,84,41,76,65,41,52,40,50,52,44,38,74,46,41,24,64,28,29,20,27,48,33,19,23,48,44,25,45,51,48,69,67,53,52,93,62,92,46,72,68,54,56,50,52,56,52,49,37,32,53,53,15,27,52,48,12,38,52,47,35,62,74,46,42,50,67,73,43,61,68,70,60,52,41,49,51,42,19,48,52,30,39,50,47,34,43,75,76,53,96,63,76,78,58,60,58,55,52,64,61,74,51,53,82,69,63,80,83,66,80,51,57,60,82,96,25,43,46,77,46,75,48,54,54,101,86,48,41,40,38,31,30,40,35,59,58,57,96,91,40,78,53,49,32,43,35,38,27,34,46,57,76,36,76,55,32,61,41,32,73,87,44,75,83,52,73,71,52,64,69,52,55,48,51,50,51,45,40,56,72,78,37,63,85,43,41,39,32,42,30,24,35,52,55,36,28,60,63,58,49,54,45,42,72,74,72,28,49,62,41,33,22,25,70,51,67,65,45,56,52,48,11,36,74,75,62,63,42,78,82,80,51,65,45,75,35,57,42,69,62,60,56,66,76,47,64,66,50,60,21,34,29,40,39,41,50,50,72,50,80,70,40,65,58,69,79,76,53,14,38,63,41,50,49,50,51,57,48,31,30,29,79,86,19,42,34,42,35,64,41,78,45,22,62,49,93,31,66,65,56,13,15,43,50,31,15,51,53,75,70,31,77,19,72,45,38,32,28,56,91,60,69,49,71,44,73,37,69,35,38,37,42,35,20,65,47,85,72,77,91,65,72,60,95,69,37,34,70,54,82,62,60,78,44,54,72,36,38,87,84,51,77,78,54,82,82,70,110

Foldseek 3Di:
DLLVLLLLLLLLLLLVLLLQLVLLFQQQNNDPLLNVLSVVLLVVLLVLLCVLLQVLLPDDPLLVLLLVLLLVLLLLLLVLVVVSLVQRLVLRPDRDSVSSNVNSNVRPNSSSSSSNSSLNNSLDVQCDPDDDPVSVVSSVVSSVNSNVNSNCCSVPPDQQPHDSSVSSNVSSVSSVVSSCVSDDDDVCVVVVVVSCVVVPPPDARAQHVWGFPDWGDDPAFIWTWTWDQDDPNDGATKIFIATTHHRTLAMAGPVDLVPGDDPVLVVVVVCCCPQPVVWAEEEEEACALVSSVQVCVVSNHDYAYEHQDVVSVVCSCVPSVDDDDRYDHRHSLVVLLPDAFQAGQEYEYDQQHPLWHQLVCLALVSLLSVNRNHHQSHKYKYKGWAAQEPDQSVQQSQQQLVVRAPEKWWKFFPDPRHHIGIIMIIGHNDYDDADDDPGIHTGDHHHHHHHHPPDDDDPSND

Secondary structure (DSSP, 8-state):
-HHHHHHHHHHHHHHHHHHHHHHHHHHH-SSHHHHHHHHHHHHHHHHHHHHHHHHHHTSTTHHHHHHHHHHHHHHHHHHHHHHHHHHHHHH-SS--HHHHHHHHIIIIIHHHHHHHHHHHHHHHHHH-SS--HHHHHHHHHHHHHHHHHHHHHIIIIIHHHS-HHHHHHHHHHHHHHHHHTT---GGGHHHHHHHTGGGS--S--EETTEEEEEEEE-SS-EEEEEEEEEETTEEEEEEEEEETTTEEEEEEESS-TT----HHHHHHHHHHHHH-TT--EEEEE--TTSHHHHHHHHTT-EEEEEES-HHHHHHIIIII------EEES-HHHHHHTSPTT-EEEEEE---BTTBS-GGGSSHHHHHHHHHHEEEEEEEEEEEEE-SSS-HHHHHHHHHHHTT-SEEEEEE-SS-TTS-EEEEEEEESSPPPPPB-SS-EEE-PPP-PPP-TTSPPPGGG-

InterPro domains:
  IPR030374 Polyamine biosynthesis domain [PS51006] (196-434)

Radius of gyration: 27.04 Å; Cα contacts (8 Å, |Δi|>4): 837; chains: 1; bounding box: 63×40×82 Å

Organism: NCBI:txid2048548

pLDDT: mean 87.05, std 12.07, range [31.75, 98.62]